Protein 2P8E (pdb70)

Secondary structure (DSSP, 8-state):
--SS-EEEEEEEEEEETTEEEEEEEEEETSSS--EEEEEEEEETTTEEEEEEEEEEEEES-SHHHHHHHHHHHHHHHTSTTT--HHHHHHHHHHHHHHHHHHHHTSTTT----EE-EEEEEE-SSEEEEEEESS--EEEEETTEEEEE-----TTSHHHHHHHHHTT--EETTEETTTBS-SB-EE-GGGS--TT--GGGSSSB-PPEEEEEE--TTEEEEEE--TTTTTS-HHHHHHHHHHHHTT---HHHHHHHHHHHHHHTT--S-EEEEEEE-/--SS-EEEEEEEEEEETTEEEEEEEEEETSSS--EEEEEEEEETTTEEEEEEEEEEEEES-SHHHHHHHHHHHHHHHSSTTT--HHHHHHHHHHHHHHHHHHHGGGGSGGGT----EE-EEEEEE-SSEEEEEEESS--EEEEETTEEEEEPPP--TTSHHHHHHHHHTT--EETTEETTTBS-SB-EE-GGGS--TT--GGGSSSB-PPEEEEEE--TTEEEEEE--TTTTTS-HHHHHHHHHHHHHH---HHHHHHHHHHHHHHTT--S-EEEEEEE-

Nearest PDB structures (foldseek):
  2p8e-assembly2_B  TM=9.941E-01  e=3.601E-57  Homo sapiens
  6b67-assembly3_C  TM=9.928E-01  e=4.532E-48  Homo sapiens
  4rag-assembly1_A  TM=9.902E-01  e=2.673E-47  Homo sapiens
  4raf-assembly1_A  TM=9.943E-01  e=5.018E-47  Homo sapiens
  4ra2-assembly1_A  TM=9.903E-01  e=2.998E-47  Homo sapiens

CATH classification: 3.60.40.10

InterPro domains:
  IPR000222 PPM-type phosphatase, divalent cation binding [PS01032] (55-63)
  IPR001932 PPM-type phosphatase-like domain [PF00481] (23-288)
  IPR001932 PPM-type phosphatase-like domain [PS51746] (23-295)
  IPR001932 PPM-type phosphatase-like domain [SM00332] (13-293)
  IPR001932 PPM-type phosphatase-like domain [cd00143] (23-295)
  IPR012911 Protein serine/threonine phosphatase 2C, C-terminal [PF07830] (289-368)
  IPR015655 Protein phosphatase 2C [PTHR47992] (18-293)
  IPR036457 PPM-type phosphatase-like domain superfamily [G3DSA:3.60.40.10] (1-301)
  IPR036457 PPM-type phosphatase-like domain superfamily [SSF81606] (3-298)
  IPR036580 Phosphatase 2C, C-terminal domain superfamily [G3DSA:1.10.10.430] (302-373)
  IPR036580 Phosphatase 2C, C-terminal domain superfamily [SSF81601] (301-373)

Structure (mmCIF, N/CA/C/O backbone):
data_2P8E
#
_entry.id   2P8E
#
_cell.length_a   52.399
_cell.length_b   92.315
_cell.length_c   118.713
_cell.angle_alpha   90.000
_cell.angle_beta   90.000
_cell.angle_gamma   90.000
#
_symmetry.space_group_name_H-M   'P 21 21 21'
#
loop_
_entity.id
_entity.type
_entity.pdbx_description
1 polymer 'PPM1B beta isoform variant 6'
2 non-polymer 'MAGNESIUM ION'
3 water water
#
loop_
_atom_site.group_PDB
_atom_site.id
_atom_site.type_symbol
_atom_site.label_atom_id
_atom_site.label_alt_id
_atom_site.label_comp_id
_atom_site.label_asym_id
_atom_site.label_entity_id
_atom_site.label_seq_id
_atom_site.pdbx_PDB_ins_code
_atom_site.Cartn_x
_atom_site.Cartn_y
_atom_site.Cartn_z
_atom_site.occupancy
_atom_site.B_iso_or_equiv
_atom_site.auth_seq_id
_atom_site.auth_comp_id
_atom_site.auth_asym_id
_atom_site.auth_atom_id
_atom_site.pdbx_PDB_model_num
ATOM 1 N N . PHE A 1 6 ? 7.770 25.825 29.289 1.00 37.79 4 PHE A N 1
ATOM 2 C CA . PHE A 1 6 ? 6.294 25.583 29.516 1.00 37.36 4 PHE A CA 1
ATOM 3 C C . PHE A 1 6 ? 5.409 26.177 28.437 1.00 36.60 4 PHE A C 1
ATOM 4 O O . PHE A 1 6 ? 5.651 27.285 27.969 1.00 36.34 4 PHE A O 1
ATOM 12 N N . LEU A 1 7 ? 4.391 25.418 28.045 1.00 35.16 5 LEU A N 1
ATOM 13 C CA . LEU A 1 7 ? 3.373 25.873 27.123 1.00 34.52 5 LEU A CA 1
ATOM 14 C C . LEU A 1 7 ? 2.421 26.809 27.870 1.00 34.54 5 LEU A C 1
ATOM 15 O O . LEU A 1 7 ? 2.467 26.912 29.110 1.00 34.12 5 LEU A O 1
ATOM 20 N N . ASP A 1 8 ? 1.554 27.457 27.093 1.00 34.17 6 ASP A N 1
ATOM 21 C CA A ASP A 1 8 ? 0.489 28.352 27.535 0.50 34.51 6 ASP A CA 1
ATOM 22 C CA B ASP A 1 8 ? 0.545 28.324 27.696 0.50 33.76 6 ASP A CA 1
ATOM 23 C C . ASP A 1 8 ? -0.751 27.571 27.952 1.00 34.14 6 ASP A C 1
ATOM 24 O O . ASP A 1 8 ? -1.622 28.081 28.680 1.00 34.48 6 ASP A O 1
ATOM 33 N N . LYS A 1 9 ? -0.844 26.358 27.405 1.00 34.09 7 LYS A N 1
ATOM 34 C CA . LYS A 1 9 ? -1.965 25.429 27.610 1.00 33.75 7 LYS A CA 1
ATOM 35 C C . LYS A 1 9 ? -1.411 24.002 27.494 1.00 32.14 7 LYS A C 1
ATOM 36 O O . LYS A 1 9 ? -0.712 23.675 26.533 1.00 31.75 7 LYS A O 1
ATOM 42 N N . PRO A 1 10 ? -1.733 23.135 28.461 1.00 31.16 8 PRO A N 1
ATOM 43 C CA . PRO A 1 10 ? -1.073 21.815 28.407 1.00 29.87 8 PRO A CA 1
ATOM 44 C C . PRO A 1 10 ? -1.621 20.948 27.273 1.00 29.21 8 PRO A C 1
ATOM 45 O O . PRO A 1 10 ? -2.788 21.083 26.896 1.00 28.52 8 PRO A O 1
ATOM 49 N N . LYS A 1 11 ? -0.766 20.099 26.712 1.00 28.36 9 LYS A N 1
ATOM 50 C CA . LYS A 1 11 ? -1.199 19.102 25.748 1.00 28.70 9 LYS A CA 1
ATOM 51 C C . LYS A 1 11 ? -1.595 17.881 26.588 1.00 26.54 9 LYS A C 1
ATOM 52 O O . LYS A 1 11 ? -0.731 17.208 27.179 1.00 25.64 9 LYS A O 1
ATOM 58 N N . THR A 1 12 ? -2.895 17.644 26.699 1.00 24.22 10 THR A N 1
ATOM 59 C CA . THR A 1 12 ? -3.407 16.656 27.663 1.00 23.45 10 THR A CA 1
ATOM 60 C C . THR A 1 12 ? -3.723 15.308 27.010 1.00 22.80 10 THR A C 1
ATOM 61 O O . THR A 1 12 ? -4.183 14.374 27.684 1.00 22.80 10 THR A O 1
ATOM 65 N N . GLU A 1 13 ? -3.477 15.221 25.706 1.00 21.54 11 GLU A N 1
ATOM 66 C CA . GLU A 1 13 ? -3.593 13.958 24.953 1.00 21.69 11 GLU A CA 1
ATOM 67 C C . GLU A 1 13 ? -2.689 12.889 25.592 1.00 19.78 11 GLU A C 1
ATOM 68 O O . GLU A 1 13 ? -1.520 13.161 25.918 1.00 19.05 11 GLU A O 1
ATOM 74 N N . LYS A 1 14 ? -3.259 11.698 25.778 1.00 18.76 12 LYS A N 1
ATOM 75 C CA . LYS A 1 14 ? -2.560 10.576 26.416 1.00 17.70 12 LYS A CA 1
ATOM 76 C C . LYS A 1 14 ? -2.152 9.582 25.354 1.00 16.97 12 LYS A C 1
ATOM 77 O O . LYS A 1 14 ? -2.889 9.362 24.376 1.00 18.10 12 LYS A O 1
ATOM 83 N N . HIS A 1 15 ? -1.002 8.955 25.544 1.00 14.75 13 HIS A N 1
ATOM 84 C CA . HIS A 1 15 ? -0.714 7.729 24.814 1.00 14.69 13 HIS A CA 1
ATOM 85 C C . HIS A 1 15 ? -0.866 6.564 25.786 1.00 13.71 13 HIS A C 1
ATOM 86 O O . HIS A 1 15 ? -0.354 6.625 26.882 1.00 13.84 13 HIS A O 1
ATOM 93 N N . ASN A 1 16 ? -1.550 5.502 25.363 1.00 14.18 14 ASN A N 1
ATOM 94 C CA . ASN A 1 16 ? -1.865 4.420 26.241 1.00 14.29 14 ASN A CA 1
ATOM 95 C C . ASN A 1 16 ? -1.423 3.112 25.634 1.00 14.26 14 ASN A C 1
ATOM 96 O O . ASN A 1 16 ? -1.408 2.963 24.383 1.00 13.57 14 ASN A O 1
ATOM 101 N N . ALA A 1 17 ? -1.083 2.158 26.495 1.00 13.90 15 ALA A N 1
ATOM 102 C CA . ALA A 1 17 ? -0.913 0.756 26.023 1.00 13.84 15 ALA A CA 1
ATOM 103 C C . ALA A 1 17 ? -1.322 -0.170 27.149 1.00 13.95 15 ALA A C 1
ATOM 104 O O . ALA A 1 17 ? -1.408 0.271 28.291 1.00 13.99 15 ALA A O 1
ATOM 106 N N . HIS A 1 18 ? -1.539 -1.450 26.847 1.00 14.98 16 HIS A N 1
ATOM 107 C CA . HIS A 1 18 ? -1.852 -2.428 27.918 1.00 16.30 16 HIS A CA 1
ATOM 108 C C . HIS A 1 18 ? -1.528 -3.783 27.398 1.00 16.95 16 HIS A C 1
ATOM 109 O O . HIS A 1 18 ? -1.354 -3.936 26.175 1.00 16.83 16 HIS A O 1
ATOM 116 N N . GLY A 1 19 ? -1.524 -4.778 28.284 1.00 16.32 17 GLY A N 1
ATOM 117 C CA . GLY A 1 19 ? -1.225 -6.147 27.885 1.00 17.39 17 GLY A CA 1
ATOM 118 C C . GLY A 1 19 ? -1.340 -7.082 29.068 1.00 18.18 17 GLY A C 1
ATOM 119 O O . GLY A 1 19 ? -1.608 -6.648 30.203 1.00 17.32 17 GLY A O 1
ATOM 120 N N . ALA A 1 20 ? -1.167 -8.374 28.805 1.00 17.60 18 ALA A N 1
ATOM 121 C CA . ALA A 1 20 ? -1.350 -9.363 29.849 1.00 18.24 18 ALA A CA 1
ATOM 122 C C . ALA A 1 20 ? -0.501 -10.590 29.571 1.00 17.88 18 ALA A C 1
ATOM 123 O O . ALA A 1 20 ? -0.249 -10.965 28.403 1.00 18.31 18 ALA A O 1
ATOM 125 N N . GLY A 1 21 ? -0.057 -11.218 30.649 1.00 17.23 19 GLY A N 1
ATOM 126 C CA . GLY A 1 21 ? 0.672 -12.468 30.514 1.00 17.83 19 GLY A CA 1
ATOM 127 C C . GLY A 1 21 ? 1.532 -12.677 31.733 1.00 18.47 19 GLY A C 1
ATOM 128 O O . GLY A 1 21 ? 1.713 -11.755 32.557 1.00 17.59 19 GLY A O 1
ATOM 129 N N . ASN A 1 22 ? 2.042 -13.901 31.865 1.00 18.70 20 ASN A N 1
ATOM 130 C CA . ASN A 1 22 ? 2.888 -14.260 32.999 1.00 20.32 20 ASN A CA 1
ATOM 131 C C . ASN A 1 22 ? 2.258 -13.917 34.359 1.00 20.52 20 ASN A C 1
ATOM 132 O O . ASN A 1 22 ? 2.964 -13.544 35.291 1.00 20.38 20 ASN A O 1
ATOM 137 N N . GLY A 1 23 ? 0.934 -14.012 34.443 1.00 21.57 21 GLY A N 1
ATOM 138 C CA . GLY A 1 23 ? 0.185 -13.720 35.684 1.00 21.78 21 GLY A CA 1
ATOM 139 C C . GLY A 1 23 ? 0.130 -12.251 36.059 1.00 22.23 21 GLY A C 1
ATOM 140 O O . GLY A 1 23 ? -0.118 -11.916 37.237 1.00 22.73 21 GLY A O 1
ATOM 141 N N . LEU A 1 24 ? 0.400 -11.383 35.077 1.00 21.35 22 LEU A N 1
ATOM 142 C CA . LEU A 1 24 ? 0.304 -9.928 35.233 1.00 20.38 22 LEU A CA 1
ATOM 143 C C . LEU A 1 24 ? -0.626 -9.334 34.176 1.00 18.64 22 LEU A C 1
ATOM 144 O O . LEU A 1 24 ? -0.855 -9.940 33.117 1.00 17.60 22 LEU A O 1
ATOM 149 N N . ARG A 1 25 ? -1.114 -8.133 34.464 1.00 17.26 23 ARG A N 1
ATOM 150 C CA . ARG A 1 25 ? -1.789 -7.282 33.474 1.00 17.50 23 ARG A CA 1
ATOM 151 C C . ARG A 1 25 ? -1.175 -5.904 33.692 1.00 16.22 23 ARG A C 1
ATOM 152 O O . ARG A 1 25 ? -0.901 -5.526 34.847 1.00 15.83 23 ARG A O 1
ATOM 160 N N . TYR A 1 26 ? -0.985 -5.136 32.614 1.00 14.75 24 TYR A N 1
ATOM 161 C CA . TYR A 1 26 ? -0.437 -3.784 32.779 1.00 15.45 24 TYR A CA 1
ATOM 162 C C . TYR A 1 26 ? -1.247 -2.773 31.983 1.00 13.91 24 TYR A C 1
ATOM 163 O O . TYR A 1 26 ? -1.913 -3.112 31.006 1.00 13.78 24 TYR A O 1
ATOM 172 N N . GLY A 1 27 ? -1.170 -1.534 32.423 1.00 14.58 25 GLY A N 1
ATOM 173 C CA . GLY A 1 27 ? -1.643 -0.416 31.633 1.00 13.26 25 GLY A CA 1
ATOM 174 C C . GLY A 1 27 ? -0.598 0.658 31.767 1.00 14.33 25 GLY A C 1
ATOM 175 O O . GLY A 1 27 ? 0.200 0.670 32.721 1.00 14.54 25 GLY A O 1
ATOM 176 N N . LEU A 1 28 ? -0.583 1.562 30.805 1.00 14.41 26 LEU A N 1
ATOM 177 C CA . LEU A 1 28 ? 0.301 2.694 30.922 1.00 14.04 26 LEU A CA 1
ATOM 178 C C . LEU A 1 28 ? -0.322 3.894 30.262 1.00 14.63 26 LEU A C 1
ATOM 179 O O . LEU A 1 28 ? -1.189 3.748 29.383 1.00 11.53 26 LEU A O 1
ATOM 184 N N . SER A 1 29 ? 0.147 5.072 30.684 1.00 14.89 27 SER A N 1
ATOM 185 C CA . SER A 1 29 ? -0.307 6.365 30.154 1.00 16.32 27 SER A CA 1
ATOM 186 C C . SER A 1 29 ? 0.873 7.325 30.193 1.00 16.52 27 SER A C 1
ATOM 187 O O . SER A 1 29 ? 1.595 7.384 31.216 1.00 16.91 27 SER A O 1
ATOM 190 N N . SER A 1 30 ? 1.101 8.029 29.085 1.00 16.62 28 SER A N 1
ATOM 191 C CA . SER A 1 30 ? 2.028 9.170 29.074 1.00 18.40 28 SER A CA 1
ATOM 192 C C . SER A 1 30 ? 1.368 10.412 28.481 1.00 18.18 28 SER A C 1
ATOM 193 O O . SER A 1 30 ? 0.565 10.281 27.588 1.00 17.58 28 SER A O 1
ATOM 196 N N . MET A 1 31 ? 1.727 11.589 29.009 1.00 17.31 29 MET A N 1
ATOM 197 C CA . MET A 1 31 ? 1.143 12.868 28.619 1.00 17.60 29 MET A CA 1
ATOM 198 C C . MET A 1 31 ? 2.259 13.922 28.646 1.00 17.25 29 MET A C 1
ATOM 199 O O . MET A 1 31 ? 3.065 13.966 29.576 1.00 17.24 29 MET A O 1
ATOM 204 N N . GLN A 1 32 ? 2.293 14.759 27.620 1.00 18.47 30 GLN A N 1
ATOM 205 C CA . GLN A 1 32 ? 3.233 15.879 27.563 1.00 19.02 30 GLN A CA 1
ATOM 206 C C . GLN A 1 32 ? 2.959 16.941 28.640 1.00 19.91 30 GLN A C 1
ATOM 207 O O . GLN A 1 32 ? 3.891 17.422 29.304 1.00 19.09 30 GLN A O 1
ATOM 213 N N . GLY A 1 33 ? 1.688 17.309 28.815 1.00 20.42 31 GLY A N 1
ATOM 214 C CA . GLY A 1 33 ? 1.300 18.202 29.905 1.00 21.05 31 GLY A CA 1
ATOM 215 C C . GLY A 1 33 ? 1.726 19.633 29.591 1.00 22.65 31 GLY A C 1
ATOM 216 O O . GLY A 1 33 ? 1.704 20.042 28.432 1.00 22.70 31 GLY A O 1
ATOM 217 N N . TRP A 1 34 ? 2.139 20.375 30.614 1.00 23.82 32 TRP A N 1
ATOM 218 C CA . TRP A 1 34 ? 2.559 21.782 30.407 1.00 25.86 32 TRP A CA 1
ATOM 219 C C . TRP A 1 34 ? 3.887 22.014 29.671 1.00 26.51 32 TRP A C 1
ATOM 220 O O . TRP A 1 34 ? 4.090 23.094 29.120 1.00 27.57 32 TRP A O 1
ATOM 231 N N . ARG A 1 35 ? 4.787 21.034 29.645 1.00 26.84 33 ARG A N 1
ATOM 232 C CA . ARG A 1 35 ? 6.110 21.239 29.019 1.00 27.18 33 ARG A CA 1
ATOM 233 C C . ARG A 1 35 ? 6.085 21.378 27.484 1.00 26.81 33 ARG A C 1
ATOM 234 O O . ARG A 1 35 ? 5.272 20.761 26.805 1.00 25.88 33 ARG A O 1
ATOM 242 N N . VAL A 1 36 ? 7.010 22.170 26.943 1.00 27.89 34 VAL A N 1
ATOM 243 C CA . VAL A 1 36 ? 7.092 22.432 25.504 1.00 28.65 34 VAL A CA 1
ATOM 244 C C . VAL A 1 36 ? 7.492 21.169 24.700 1.00 28.31 34 VAL A C 1
ATOM 245 O O . VAL A 1 36 ? 7.073 20.983 23.545 1.00 27.84 34 VAL A O 1
ATOM 249 N N . GLU A 1 37 ? 8.277 20.294 25.315 1.00 28.04 35 GLU A N 1
ATOM 250 C CA . GLU A 1 37 ? 8.677 19.048 24.640 1.00 27.96 35 GLU A CA 1
ATOM 251 C C . GLU A 1 37 ? 8.198 17.807 25.400 1.00 26.15 35 GLU A C 1
ATOM 252 O O . GLU A 1 37 ? 7.959 17.871 26.607 1.00 25.26 35 GLU A O 1
ATOM 258 N N . MET A 1 38 ? 8.059 16.686 24.682 1.00 24.44 36 MET A N 1
ATOM 259 C CA . MET A 1 38 ? 7.841 15.383 25.320 1.00 22.70 36 MET A CA 1
ATOM 260 C C . MET A 1 38 ? 9.166 14.648 25.268 1.00 21.99 36 MET A C 1
ATOM 261 O O . MET A 1 38 ? 9.716 14.427 24.185 1.00 22.27 36 MET A O 1
ATOM 266 N N . GLU A 1 39 ? 9.701 14.308 26.432 1.00 20.64 37 GLU A N 1
ATOM 267 C CA . GLU A 1 39 ? 11.003 13.626 26.493 1.00 20.48 37 GLU A CA 1
ATOM 268 C C . GLU A 1 39 ? 10.952 12.376 27.381 1.00 18.93 37 GLU A C 1
ATOM 269 O O . GLU A 1 39 ? 12.000 11.918 27.862 1.00 19.43 37 GLU A O 1
ATOM 275 N N . ASP A 1 40 ? 9.765 11.806 27.584 1.00 17.62 38 ASP A N 1
ATOM 276 C CA . ASP A 1 40 ? 9.642 10.566 28.364 1.00 17.67 38 ASP A CA 1
ATOM 277 C C . ASP A 1 40 ? 9.578 9.400 27.378 1.00 16.74 38 ASP A C 1
ATOM 278 O O . ASP A 1 40 ? 9.146 9.562 26.226 1.00 16.68 38 ASP A O 1
ATOM 283 N N . ALA A 1 41 ? 9.939 8.220 27.848 1.00 15.09 39 ALA A N 1
ATOM 284 C CA . ALA A 1 41 ? 9.714 7.007 27.056 1.00 14.65 39 ALA A CA 1
ATOM 285 C C . ALA A 1 41 ? 9.400 5.859 28.026 1.00 14.74 39 ALA A C 1
ATOM 286 O O . ALA A 1 41 ? 9.506 6.055 29.224 1.00 14.31 39 ALA A O 1
ATOM 288 N N . HIS A 1 42 ? 9.053 4.680 27.519 1.00 14.50 40 HIS A N 1
ATOM 289 C CA . HIS A 1 42 ? 8.776 3.539 28.402 1.00 15.55 40 HIS A CA 1
ATOM 290 C C . HIS A 1 42 ? 9.097 2.225 27.695 1.00 15.11 40 HIS A C 1
ATOM 291 O O . HIS A 1 42 ? 9.262 2.205 26.464 1.00 15.32 40 HIS A O 1
ATOM 298 N N . THR A 1 43 ? 9.194 1.134 28.470 1.00 14.20 41 THR A N 1
ATOM 299 C CA . THR A 1 43 ? 9.383 -0.227 27.961 1.00 15.06 41 THR A CA 1
ATOM 300 C C . THR A 1 43 ? 8.359 -1.124 28.684 1.00 14.68 41 THR A C 1
ATOM 301 O O . THR A 1 43 ? 8.178 -1.013 29.896 1.00 14.13 41 THR A O 1
ATOM 305 N N . ALA A 1 44 ? 7.644 -1.950 27.939 1.00 14.03 42 ALA A N 1
ATOM 306 C CA . ALA A 1 44 ? 6.758 -2.896 28.569 1.00 15.80 42 ALA A CA 1
ATOM 307 C C . ALA A 1 44 ? 6.878 -4.217 27.828 1.00 16.05 42 ALA A C 1
ATOM 308 O O . ALA A 1 44 ? 6.441 -4.347 26.698 1.00 16.34 42 ALA A O 1
ATOM 310 N N . VAL A 1 45 ? 7.507 -5.194 28.465 1.00 16.56 43 VAL A N 1
ATOM 311 C CA . VAL A 1 45 ? 7.738 -6.477 27.803 1.00 16.74 43 VAL A CA 1
ATOM 312 C C . VAL A 1 45 ? 7.227 -7.602 28.695 1.00 17.14 43 VAL A C 1
ATOM 313 O O . VAL A 1 45 ? 7.779 -7.841 29.756 1.00 14.34 43 VAL A O 1
ATOM 317 N N . VAL A 1 46 ? 6.155 -8.270 28.266 1.00 17.53 44 VAL A N 1
ATOM 318 C CA . VAL A 1 46 ? 5.688 -9.436 29.031 1.00 19.51 44 VAL A CA 1
ATOM 319 C C . VAL A 1 46 ? 6.193 -10.651 28.263 1.00 19.91 44 VAL A C 1
ATOM 320 O O . VAL A 1 46 ? 5.765 -10.890 27.130 1.00 19.26 44 VAL A O 1
ATOM 324 N N . GLY A 1 47 ? 7.139 -11.377 28.862 1.00 21.70 45 GLY A N 1
ATOM 325 C CA . GLY A 1 47 ? 7.762 -12.513 28.207 1.00 22.14 45 GLY A CA 1
ATOM 326 C C . GLY A 1 47 ? 8.980 -12.062 27.419 1.00 23.10 45 GLY A C 1
ATOM 327 O O . GLY A 1 47 ? 8.872 -11.659 26.241 1.00 24.42 45 GLY A O 1
ATOM 328 N N . ILE A 1 48 ? 10.140 -12.099 28.060 1.00 22.72 46 ILE A N 1
ATOM 329 C CA . ILE A 1 48 ? 11.349 -11.607 27.428 1.00 22.75 46 ILE A CA 1
ATOM 330 C C . ILE A 1 48 ? 11.834 -12.709 26.484 1.00 24.38 46 ILE A C 1
ATOM 331 O O . ILE A 1 48 ? 11.969 -13.871 26.904 1.00 23.90 46 ILE A O 1
ATOM 336 N N . PRO A 1 49 ? 12.062 -12.363 25.199 1.00 25.67 47 PRO A N 1
ATOM 337 C CA . PRO A 1 49 ? 12.356 -13.412 24.221 1.00 25.86 47 PRO A CA 1
ATOM 338 C C . PRO A 1 49 ? 13.803 -13.922 24.339 1.00 26.14 47 PRO A C 1
ATOM 339 O O . PRO A 1 49 ? 14.588 -13.410 25.151 1.00 25.70 47 PRO A O 1
ATOM 343 N N . HIS A 1 50 ? 14.125 -14.954 23.559 1.00 26.70 48 HIS A N 1
ATOM 344 C CA . HIS A 1 50 ? 15.452 -15.583 23.558 1.00 26.70 48 HIS A CA 1
ATOM 345 C C . HIS A 1 50 ? 15.790 -16.147 24.940 1.00 26.63 48 HIS A C 1
ATOM 346 O O . HIS A 1 50 ? 16.898 -15.939 25.430 1.00 26.24 48 HIS A O 1
ATOM 353 N N . GLY A 1 51 ? 14.834 -16.813 25.594 1.00 25.53 49 GLY A N 1
ATOM 354 C CA . GLY A 1 51 ? 15.144 -17.531 26.843 1.00 24.87 49 GLY A CA 1
ATOM 355 C C . GLY A 1 51 ? 14.498 -17.078 28.143 1.00 24.31 49 GLY A C 1
ATOM 356 O O . GLY A 1 51 ? 14.459 -17.829 29.118 1.00 24.42 49 GLY A O 1
ATOM 357 N N . LEU A 1 52 ? 13.992 -15.848 28.182 1.00 23.88 50 LEU A N 1
ATOM 358 C CA . LEU A 1 52 ? 13.501 -15.303 29.435 1.00 23.10 50 LEU A CA 1
ATOM 359 C C . LEU A 1 52 ? 11.985 -15.162 29.395 1.00 23.13 50 LEU A C 1
ATOM 360 O O . LEU A 1 52 ? 11.409 -14.192 29.887 1.00 21.21 50 LEU A O 1
ATOM 365 N N . GLU A 1 53 ? 11.338 -16.164 28.794 1.00 23.14 51 GLU A N 1
ATOM 366 C CA . GLU A 1 53 ? 9.916 -16.074 28.485 1.00 24.55 51 GLU A CA 1
ATOM 367 C C . GLU A 1 53 ? 9.011 -16.032 29.718 1.00 24.15 51 GLU A C 1
ATOM 368 O O . GLU A 1 53 ? 7.913 -15.466 29.661 1.00 24.49 51 GLU A O 1
ATOM 374 N N . ASP A 1 54 ? 9.494 -16.610 30.820 1.00 24.45 52 ASP A N 1
ATOM 375 C CA . ASP A 1 54 ? 8.828 -16.544 32.128 1.00 25.08 52 ASP A CA 1
ATOM 376 C C . ASP A 1 54 ? 9.071 -15.216 32.833 1.00 23.22 52 ASP A C 1
ATOM 377 O O . ASP A 1 54 ? 8.668 -15.088 33.976 1.00 23.69 52 ASP A O 1
ATOM 382 N N . TRP A 1 55 ? 9.816 -14.288 32.224 1.00 21.53 53 TRP A N 1
ATOM 383 C CA . TRP A 1 55 ? 10.105 -13.008 32.862 1.00 19.83 53 TRP A CA 1
ATOM 384 C C . TRP A 1 55 ? 9.422 -11.846 32.137 1.00 19.18 53 TRP A C 1
ATOM 385 O O . TRP A 1 55 ? 9.039 -11.968 30.957 1.00 17.04 53 TRP A O 1
ATOM 396 N N . SER A 1 56 ? 9.310 -10.730 32.860 1.00 17.59 54 SER A N 1
ATOM 397 C CA . SER A 1 56 ? 8.778 -9.466 32.335 1.00 17.38 54 SER A CA 1
ATOM 398 C C . SER A 1 56 ? 9.661 -8.305 32.755 1.00 16.60 54 SER A C 1
ATOM 399 O O . SER A 1 56 ? 10.403 -8.381 33.764 1.00 16.47 54 SER A O 1
ATOM 402 N N . PHE A 1 57 ? 9.602 -7.230 31.973 1.00 15.25 55 PHE A N 1
ATOM 403 C CA . PHE A 1 57 ? 10.351 -6.007 32.278 1.00 15.31 55 PHE A CA 1
ATOM 404 C C . PHE A 1 57 ? 9.520 -4.760 31.926 1.00 15.37 55 PHE A C 1
ATOM 405 O O . PHE A 1 57 ? 8.892 -4.710 30.875 1.00 16.70 55 PHE A O 1
ATOM 413 N N . PHE A 1 58 ? 9.519 -3.775 32.812 1.00 14.69 56 PHE A N 1
ATOM 414 C CA . PHE A 1 58 ? 8.730 -2.564 32.620 1.00 14.83 56 PHE A CA 1
ATOM 415 C C . PHE A 1 58 ? 9.646 -1.458 33.098 1.00 14.54 56 PHE A C 1
ATOM 416 O O . PHE A 1 58 ? 10.386 -1.637 34.078 1.00 14.09 56 PHE A O 1
ATOM 424 N N . ALA A 1 59 ? 9.619 -0.333 32.417 1.00 13.90 57 ALA A N 1
ATOM 425 C CA . ALA A 1 59 ? 10.474 0.793 32.787 1.00 12.91 57 ALA A CA 1
ATOM 426 C C . ALA A 1 59 ? 9.871 2.111 32.288 1.00 12.94 57 ALA A C 1
ATOM 427 O O . ALA A 1 59 ? 9.104 2.148 31.304 1.00 12.46 57 ALA A O 1
ATOM 429 N N . VAL A 1 60 ? 10.232 3.171 32.993 1.00 12.05 58 VAL A N 1
ATOM 430 C CA . VAL A 1 60 ? 9.904 4.546 32.626 1.00 13.39 58 VAL A CA 1
ATOM 431 C C . VAL A 1 60 ? 11.211 5.319 32.578 1.00 13.00 58 VAL A C 1
ATOM 432 O O . VAL A 1 60 ? 12.043 5.187 33.482 1.00 13.54 58 VAL A O 1
ATOM 436 N N . TYR A 1 61 ? 11.381 6.122 31.538 1.00 13.13 59 TYR A N 1
ATOM 437 C CA . TYR A 1 61 ? 12.581 6.929 31.318 1.00 13.56 59 TYR A CA 1
ATOM 438 C C . TYR A 1 61 ? 12.159 8.381 31.218 1.00 14.51 59 TYR A C 1
ATOM 439 O O . TYR A 1 61 ? 11.341 8.744 30.353 1.00 14.86 59 TYR A O 1
ATOM 448 N N . ASP A 1 62 ? 12.657 9.190 32.143 1.00 14.21 60 ASP A N 1
ATOM 449 C CA . ASP A 1 62 ? 12.358 10.610 32.175 1.00 15.37 60 ASP A CA 1
ATOM 450 C C . ASP A 1 62 ? 13.563 11.365 31.616 1.00 15.12 60 ASP A C 1
ATOM 451 O O . ASP A 1 62 ? 14.567 11.572 32.326 1.00 14.98 60 ASP A O 1
ATOM 456 N N . GLY A 1 63 ? 13.461 11.745 30.338 1.00 16.10 61 GLY A N 1
ATOM 457 C CA . GLY A 1 63 ? 14.540 12.461 29.629 1.00 15.14 61 GLY A CA 1
ATOM 458 C C . GLY A 1 63 ? 14.594 13.919 30.061 1.00 16.60 61 GLY A C 1
ATOM 459 O O . GLY A 1 63 ? 13.602 14.450 30.576 1.00 14.53 61 GLY A O 1
ATOM 460 N N . HIS A 1 64 ? 15.770 14.538 29.893 1.00 16.66 62 HIS A N 1
ATOM 461 C CA . HIS A 1 64 ? 15.971 15.990 30.063 1.00 18.02 62 HIS A CA 1
ATOM 462 C C . HIS A 1 64 ? 17.010 16.477 29.051 1.00 18.42 62 HIS A C 1
ATOM 463 O O . HIS A 1 64 ? 17.866 15.706 28.601 1.00 17.42 62 HIS A O 1
ATOM 470 N N . ALA A 1 65 ? 16.911 17.748 28.662 1.00 19.04 63 ALA A N 1
ATOM 471 C CA . ALA A 1 65 ? 17.799 18.330 27.643 1.00 19.25 63 ALA A CA 1
ATOM 472 C C . ALA A 1 65 ? 17.709 17.539 26.341 1.00 19.81 63 ALA A C 1
ATOM 473 O O . ALA A 1 65 ? 18.677 17.455 25.586 1.00 19.38 63 ALA A O 1
ATOM 475 N N . GLY A 1 66 ? 16.527 16.971 26.080 1.00 19.72 64 GLY A N 1
ATOM 476 C CA . GLY A 1 66 ? 16.269 16.240 24.819 1.00 19.13 64 GLY A CA 1
ATOM 477 C C . GLY A 1 66 ? 15.678 14.8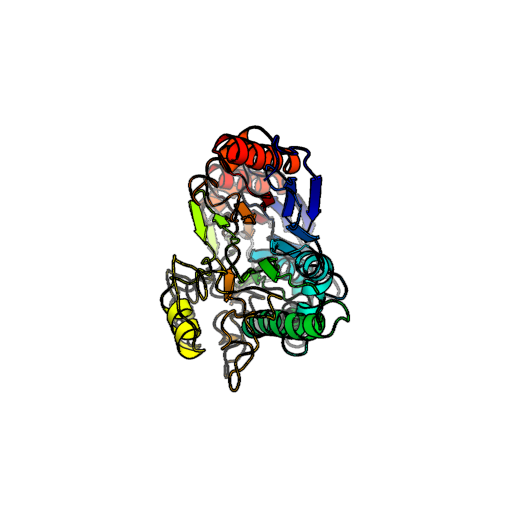54 25.071 1.00 18.89 64 GLY A C 1
ATOM 478 O O . GLY A 1 66 ? 15.652 14.364 26.215 1.00 17.65 64 GLY A O 1
ATOM 479 N N . SER A 1 67 ? 15.211 14.218 23.992 1.00 18.74 65 SER A N 1
ATOM 480 C CA . SER A 1 67 ? 14.617 12.879 24.049 1.00 18.48 65 SER A CA 1
ATOM 481 C C . SER A 1 67 ? 15.581 11.715 23.698 1.00 17.20 65 SER A C 1
ATOM 482 O O . SER A 1 67 ? 15.255 10.533 23.919 1.00 17.84 65 SER A O 1
ATOM 485 N N . ARG A 1 68 ? 16.741 12.028 23.153 1.00 16.45 66 ARG A N 1
ATOM 486 C CA . ARG A 1 68 ? 17.532 11.027 22.427 1.00 16.36 66 ARG A CA 1
ATOM 487 C C . ARG A 1 68 ? 17.949 9.873 23.346 1.00 15.77 66 ARG A C 1
ATOM 488 O O . ARG A 1 68 ? 17.753 8.676 23.046 1.00 15.10 66 ARG A O 1
ATOM 496 N N . VAL A 1 69 ? 18.447 10.224 24.524 1.00 15.16 67 VAL A N 1
ATOM 497 C CA . VAL A 1 69 ? 18.858 9.185 25.503 1.00 14.25 67 VAL A CA 1
ATOM 498 C C . VAL A 1 69 ? 17.649 8.350 26.028 1.00 14.77 67 VAL A C 1
ATOM 499 O O . VAL A 1 69 ? 17.671 7.108 25.972 1.00 14.92 67 VAL A O 1
ATOM 503 N N . ALA A 1 70 ? 16.612 9.015 26.506 1.00 14.71 68 ALA A N 1
ATOM 504 C CA . ALA A 1 70 ? 15.360 8.336 26.921 1.00 13.31 68 ALA A CA 1
ATOM 505 C C . ALA A 1 70 ? 14.864 7.337 25.837 1.00 13.47 68 ALA A C 1
ATOM 506 O O . ALA A 1 70 ? 14.585 6.190 26.150 1.00 13.58 68 ALA A O 1
ATOM 508 N N . ASN A 1 71 ? 14.796 7.780 24.581 1.00 13.12 69 ASN A N 1
ATOM 509 C CA . ASN A 1 71 ? 14.263 6.990 23.486 1.00 14.41 69 ASN A CA 1
ATOM 510 C C . ASN A 1 71 ? 15.116 5.746 23.251 1.00 15.37 69 ASN A C 1
ATOM 511 O O . ASN A 1 71 ? 14.583 4.646 23.128 1.00 13.70 69 ASN A O 1
ATOM 516 N N . TYR A 1 72 ? 16.441 5.930 23.199 1.00 15.15 70 TYR A N 1
ATOM 517 C CA . TYR A 1 72 ? 17.342 4.813 22.972 1.00 15.20 70 TYR A CA 1
ATOM 518 C C . TYR A 1 72 ? 17.280 3.769 24.123 1.00 14.97 70 TYR A C 1
ATOM 519 O O . TYR A 1 72 ? 17.162 2.570 23.881 1.00 13.80 70 TYR A O 1
ATOM 528 N N . CYS A 1 73 ? 17.278 4.233 25.367 1.00 14.27 71 CYS A N 1
ATOM 529 C CA . CYS A 1 73 ? 17.105 3.343 26.498 1.00 14.48 71 CYS A CA 1
ATOM 530 C C . CYS A 1 73 ? 15.851 2.509 26.347 1.00 14.71 71 CYS A C 1
ATOM 531 O O . CYS A 1 73 ? 15.866 1.307 26.557 1.00 14.46 71 CYS A O 1
ATOM 534 N N . SER A 1 74 ? 14.751 3.149 25.962 1.00 13.78 72 SER A N 1
ATOM 535 C CA . SER A 1 74 ? 13.459 2.464 25.928 1.00 13.81 72 SER A CA 1
ATOM 536 C C . SER A 1 74 ? 13.461 1.217 25.034 1.00 14.37 72 SER A C 1
ATOM 537 O O . SER A 1 74 ? 12.724 0.257 25.295 1.00 14.60 72 SER A O 1
ATOM 540 N N . THR A 1 75 ? 14.316 1.220 24.020 1.00 13.93 73 THR A N 1
ATOM 541 C CA . THR A 1 75 ? 14.376 0.137 23.044 1.00 14.19 73 THR A CA 1
ATOM 542 C C . THR A 1 75 ? 15.683 -0.674 23.064 1.00 15.30 73 THR A C 1
ATOM 543 O O . THR A 1 75 ? 15.849 -1.588 22.235 1.00 16.59 73 THR A O 1
ATOM 547 N N . HIS A 1 76 ? 16.583 -0.369 24.013 1.00 14.59 74 HIS A N 1
ATOM 548 C CA . HIS A 1 76 ? 17.922 -1.010 24.062 1.00 14.88 74 HIS A CA 1
ATOM 549 C C . HIS A 1 76 ? 18.440 -1.389 25.450 1.00 14.58 74 HIS A C 1
ATOM 550 O O . HIS A 1 76 ? 19.359 -2.216 25.569 1.00 13.95 74 HIS A O 1
ATOM 557 N N . LEU A 1 77 ? 17.887 -0.803 26.503 1.00 14.27 75 LEU A N 1
ATOM 558 C CA . LEU A 1 77 ? 18.426 -1.117 27.833 1.00 15.00 75 LEU A CA 1
ATOM 559 C C . LEU A 1 77 ? 18.245 -2.605 28.169 1.00 15.32 75 LEU A C 1
ATOM 560 O O . LEU A 1 77 ? 19.176 -3.275 28.665 1.00 15.89 75 LEU A O 1
ATOM 565 N N . LEU A 1 78 ? 17.084 -3.150 27.857 1.00 14.68 76 LEU A N 1
ATOM 566 C CA . LEU A 1 78 ? 16.805 -4.517 28.252 1.00 16.22 76 LEU A CA 1
ATOM 567 C C . LEU A 1 78 ? 17.821 -5.438 27.617 1.00 16.38 76 LEU A C 1
ATOM 568 O O . LEU A 1 78 ? 18.350 -6.309 28.293 1.00 14.98 76 LEU A O 1
ATOM 573 N N . GLU A 1 79 ? 18.117 -5.204 26.334 1.00 15.90 77 GLU A N 1
ATOM 574 C CA . GLU A 1 79 ? 19.127 -5.968 25.593 1.00 18.67 77 GLU A CA 1
ATOM 575 C C . GLU A 1 79 ? 20.492 -5.874 26.244 1.00 18.22 77 GLU A C 1
ATOM 576 O O . GLU A 1 79 ? 21.218 -6.864 26.365 1.00 17.70 77 GLU A O 1
ATOM 582 N N . HIS A 1 80 ? 20.857 -4.657 26.617 1.00 16.68 78 HIS A N 1
ATOM 583 C CA . HIS A 1 80 ? 22.125 -4.436 27.267 1.00 17.31 78 HIS A CA 1
ATOM 584 C C . HIS A 1 80 ? 22.264 -5.165 28.611 1.00 16.83 78 HIS A C 1
ATOM 585 O O . HIS A 1 80 ? 23.372 -5.628 28.967 1.00 16.52 78 HIS A O 1
ATOM 592 N N . ILE A 1 81 ? 21.157 -5.241 29.349 1.00 16.50 79 ILE A N 1
ATOM 593 C CA . ILE A 1 81 ? 21.096 -6.011 30.591 1.00 17.66 79 ILE A CA 1
ATOM 594 C C . ILE A 1 81 ? 21.229 -7.523 30.374 1.00 18.76 79 ILE A C 1
ATOM 595 O O . ILE A 1 81 ? 22.039 -8.179 31.054 1.00 18.94 79 ILE A O 1
ATOM 600 N N . THR A 1 82 ? 20.439 -8.067 29.442 1.00 18.39 80 THR A N 1
ATOM 601 C CA . THR A 1 82 ? 20.270 -9.505 29.358 1.00 20.02 80 THR A CA 1
ATOM 602 C C . THR A 1 82 ? 21.357 -10.213 28.527 1.00 20.92 80 THR A C 1
ATOM 603 O O . THR A 1 82 ? 21.490 -11.426 28.612 1.00 22.11 80 THR A O 1
ATOM 607 N N . THR A 1 83 ? 22.152 -9.472 27.763 1.00 21.81 81 THR A N 1
ATOM 608 C CA . THR A 1 83 ? 23.135 -10.117 26.885 1.00 23.32 81 THR A CA 1
ATOM 609 C C . THR A 1 83 ? 24.596 -9.937 27.320 1.00 24.42 81 THR A C 1
ATOM 610 O O . THR A 1 83 ? 25.505 -10.407 26.622 1.00 25.75 81 THR A O 1
ATOM 614 N N . ASN A 1 84 ? 24.848 -9.262 28.441 1.00 24.82 82 ASN A N 1
ATOM 615 C CA . ASN A 1 84 ? 26.234 -9.122 28.906 1.00 25.79 82 ASN A CA 1
ATOM 616 C C . ASN A 1 84 ? 26.722 -10.359 29.701 1.00 27.12 82 ASN A C 1
ATOM 617 O O . ASN A 1 84 ? 25.921 -11.202 30.153 1.00 27.19 82 ASN A O 1
ATOM 622 N N . GLU A 1 85 ? 28.035 -10.475 29.875 1.00 28.76 83 GLU A N 1
ATOM 623 C CA . GLU A 1 85 ? 28.576 -11.680 30.509 1.00 31.07 83 GLU A CA 1
ATOM 624 C C . GLU A 1 85 ? 28.264 -11.807 32.003 1.00 30.28 83 GLU A C 1
ATOM 625 O O . GLU A 1 85 ? 28.215 -12.905 32.524 1.00 31.19 83 GLU A O 1
ATOM 631 N N . ASP A 1 86 ? 28.017 -10.689 32.675 1.00 29.76 84 ASP A N 1
ATOM 632 C CA . ASP A 1 86 ? 27.595 -10.730 34.081 1.00 29.48 84 ASP A CA 1
ATOM 633 C C . ASP A 1 86 ? 26.190 -11.333 34.245 1.00 28.91 84 ASP A C 1
ATOM 634 O O . ASP A 1 86 ? 25.972 -12.163 35.129 1.00 28.13 84 ASP A O 1
ATOM 639 N N . PHE A 1 87 ? 25.248 -10.935 33.382 1.00 27.36 85 PHE A N 1
ATOM 640 C CA . PHE A 1 87 ? 23.902 -11.541 33.355 1.00 27.29 85 PHE A CA 1
ATOM 641 C C . PHE A 1 87 ? 23.875 -13.004 32.878 1.00 28.70 85 PHE A C 1
ATOM 642 O O . PHE A 1 87 ? 23.180 -13.833 33.473 1.00 28.36 85 PHE A O 1
ATOM 650 N N . ARG A 1 88 ? 24.610 -13.297 31.801 1.00 30.06 86 ARG A N 1
ATOM 651 C CA . ARG A 1 88 ? 24.592 -14.608 31.151 1.00 33.30 86 ARG A CA 1
ATOM 652 C C . ARG A 1 88 ? 25.370 -15.657 31.947 1.00 33.96 86 ARG A C 1
ATOM 653 O O . ARG A 1 88 ? 24.864 -16.176 32.947 1.00 35.04 86 ARG A O 1
ATOM 661 N N . SER A 1 100 ? 20.785 -16.954 39.354 1.00 32.69 98 SER A N 1
ATOM 662 C CA . SER A 1 100 ? 21.065 -16.462 40.703 1.00 32.11 98 SER A CA 1
ATOM 663 C C . SER A 1 100 ? 20.882 -14.952 40.823 1.00 31.80 98 SER A C 1
ATOM 664 O O . SER A 1 100 ? 21.108 -14.206 39.866 1.00 31.34 98 SER A O 1
ATOM 667 N N . VAL A 1 101 ? 20.495 -14.537 42.026 1.00 31.03 99 VAL A N 1
ATOM 668 C CA . VAL A 1 101 ? 20.158 -13.153 42.377 1.00 31.06 99 VAL A CA 1
ATOM 669 C C . VAL A 1 101 ? 21.348 -12.210 42.220 1.00 31.46 99 VAL A C 1
ATOM 670 O O . VAL A 1 101 ? 21.238 -11.147 41.609 1.00 30.16 99 VAL A O 1
ATOM 674 N N . GLU A 1 102 ? 22.473 -12.625 42.794 1.00 31.49 100 GLU A N 1
ATOM 675 C CA . GLU A 1 102 ? 23.774 -12.007 42.600 1.00 33.25 100 GLU A CA 1
ATOM 676 C C . GLU A 1 102 ? 24.051 -11.674 41.122 1.00 32.19 100 GLU A C 1
ATOM 677 O O . GLU A 1 102 ? 24.271 -10.514 40.782 1.00 32.47 100 GLU A O 1
ATOM 683 N N . ASN A 1 103 ? 24.023 -12.683 40.254 1.00 32.15 101 ASN A N 1
ATOM 684 C CA . ASN A 1 103 ? 24.259 -12.492 38.812 1.00 30.92 101 ASN A CA 1
ATOM 685 C C . ASN A 1 103 ? 23.247 -11.590 38.096 1.00 29.62 101 ASN A C 1
ATOM 686 O O . ASN A 1 103 ? 23.629 -10.805 37.223 1.00 28.70 101 ASN A O 1
ATOM 691 N N . VAL A 1 104 ? 21.967 -11.712 38.438 1.00 26.27 102 VAL A N 1
ATOM 692 C CA . VAL A 1 104 ? 20.960 -10.812 37.859 1.00 24.17 102 VAL A CA 1
ATOM 693 C C . VAL A 1 104 ? 21.252 -9.344 38.234 1.00 22.98 102 VAL A C 1
ATOM 694 O O . VAL A 1 104 ? 21.222 -8.443 37.386 1.00 22.13 102 VAL A O 1
ATOM 698 N N . LYS A 1 105 ? 21.539 -9.108 39.503 1.00 21.63 103 LYS A N 1
ATOM 699 C CA . LYS A 1 105 ? 21.849 -7.778 39.992 1.00 21.26 103 LYS A CA 1
ATOM 700 C C . LYS A 1 105 ? 23.109 -7.207 39.327 1.00 20.97 103 LYS A C 1
ATOM 701 O O . LYS A 1 105 ? 23.112 -6.050 38.916 1.00 20.03 103 LYS A O 1
ATOM 707 N N . ASN A 1 106 ? 24.154 -8.029 39.188 1.00 20.78 104 ASN A N 1
ATOM 708 C CA . ASN A 1 106 ? 25.371 -7.590 38.491 1.00 21.20 104 ASN A CA 1
ATOM 709 C C . ASN A 1 106 ? 25.128 -7.341 37.017 1.00 19.54 104 ASN A C 1
ATOM 710 O O . ASN A 1 106 ? 25.714 -6.435 36.446 1.00 18.48 104 ASN A O 1
ATOM 715 N N . GLY A 1 107 ? 24.284 -8.180 36.413 1.00 19.27 105 GLY A N 1
ATOM 716 C CA . GLY A 1 107 ? 23.952 -8.086 34.997 1.00 18.95 105 GLY A CA 1
ATOM 717 C C . GLY A 1 107 ? 23.237 -6.782 34.718 1.00 18.29 105 GLY A C 1
ATOM 718 O O . GLY A 1 107 ? 23.534 -6.101 33.740 1.00 18.28 105 GLY A O 1
ATOM 719 N N . ILE A 1 108 ? 22.293 -6.431 35.593 1.00 17.31 106 ILE A N 1
ATOM 720 C CA . ILE A 1 108 ? 21.625 -5.145 35.522 1.00 17.26 106 ILE A CA 1
ATOM 721 C C . ILE A 1 108 ? 22.615 -3.962 35.653 1.00 16.23 106 ILE A C 1
ATOM 722 O O . ILE A 1 108 ? 22.631 -3.032 34.836 1.00 15.09 106 ILE A O 1
ATOM 727 N N . ARG A 1 109 ? 23.461 -3.997 36.680 1.00 15.99 107 ARG A N 1
ATOM 728 C CA . ARG A 1 109 ? 24.487 -2.984 36.828 1.00 16.99 107 ARG A CA 1
ATOM 729 C C . ARG A 1 109 ? 25.376 -2.886 35.580 1.00 16.43 107 ARG A C 1
ATOM 730 O O . ARG A 1 109 ? 25.639 -1.793 35.074 1.00 14.65 107 ARG A O 1
ATOM 738 N N . THR A 1 110 ? 25.850 -4.024 35.090 1.00 15.45 108 THR A N 1
ATOM 739 C CA . THR A 1 110 ? 26.698 -4.038 33.886 1.00 15.83 108 THR A CA 1
ATOM 740 C C . THR A 1 110 ? 25.992 -3.456 32.657 1.00 15.51 108 THR A C 1
ATOM 741 O O . THR A 1 110 ? 26.608 -2.735 31.895 1.00 15.07 108 THR A O 1
ATOM 745 N N . GLY A 1 111 ? 24.683 -3.708 32.541 1.00 14.85 109 GLY A N 1
ATOM 746 C CA . GLY A 1 111 ? 23.882 -3.233 31.408 1.00 15.14 109 GLY A CA 1
ATOM 747 C C . GLY A 1 111 ? 23.818 -1.723 31.391 1.00 14.69 109 GLY A C 1
ATOM 748 O O . GLY A 1 111 ? 23.930 -1.100 30.334 1.00 15.07 109 GLY A O 1
ATOM 749 N N . PHE A 1 112 ? 23.612 -1.133 32.572 1.00 14.56 110 PHE A N 1
ATOM 750 C CA . PHE A 1 112 ? 23.547 0.296 32.702 1.00 14.29 110 PHE A CA 1
ATOM 751 C C . PHE A 1 112 ? 24.900 0.903 32.299 1.00 14.70 110 PHE A C 1
ATOM 752 O O . PHE A 1 112 ? 24.955 1.804 31.479 1.00 14.05 110 PHE A O 1
ATOM 760 N N . LEU A 1 113 ? 25.990 0.393 32.857 1.00 15.36 111 LEU A N 1
ATOM 761 C CA . LEU A 1 113 ? 27.305 0.945 32.519 1.00 16.38 111 LEU A CA 1
ATOM 762 C C . LEU A 1 113 ? 27.655 0.848 31.016 1.00 16.70 111 LEU A C 1
ATOM 763 O O . LEU A 1 113 ? 28.165 1.812 30.409 1.00 16.39 111 LEU A O 1
ATOM 768 N N . LYS A 1 114 ? 27.366 -0.302 30.423 1.00 17.11 112 LYS A N 1
ATOM 769 C CA . LYS A 1 114 ? 27.646 -0.538 28.992 1.00 16.65 112 LYS A CA 1
ATOM 770 C C . LYS A 1 114 ? 26.788 0.312 28.072 1.00 15.87 112 LYS A C 1
ATOM 771 O O . LYS A 1 114 ? 27.282 0.831 27.085 1.00 16.08 112 LYS A O 1
ATOM 777 N N . ILE A 1 115 ? 25.503 0.466 28.376 1.00 15.07 113 ILE A N 1
ATOM 778 C CA . ILE A 1 115 ? 24.691 1.345 27.530 1.00 15.47 113 ILE A CA 1
ATOM 779 C C . ILE A 1 115 ? 25.183 2.799 27.677 1.00 16.07 113 ILE A C 1
ATOM 780 O O . ILE A 1 115 ? 25.234 3.517 26.680 1.00 16.55 113 ILE A O 1
ATOM 785 N N . ASP A 1 116 ? 25.594 3.215 28.880 1.00 15.85 114 ASP A N 1
ATOM 786 C CA . ASP A 1 116 ? 26.012 4.619 29.064 1.00 17.98 114 ASP A CA 1
ATOM 787 C C . ASP A 1 116 ? 27.265 4.890 28.218 1.00 18.85 114 ASP A C 1
ATOM 788 O O . ASP A 1 116 ? 27.410 5.978 27.614 1.00 19.71 114 ASP A O 1
ATOM 793 N N . GLU A 1 117 ? 28.169 3.914 28.199 1.00 20.24 115 GLU A N 1
ATOM 794 C CA . GLU A 1 117 ? 29.393 4.009 27.418 1.00 22.57 115 GLU A CA 1
ATOM 795 C C . GLU A 1 117 ? 29.104 3.968 25.924 1.00 22.62 115 GLU A C 1
ATOM 796 O O . GLU A 1 117 ? 29.689 4.729 25.162 1.00 22.89 115 GLU A O 1
ATOM 802 N N . TYR A 1 118 ? 28.205 3.081 25.518 1.00 23.67 116 TYR A N 1
ATOM 803 C CA . TYR A 1 118 ? 27.840 2.865 24.094 1.00 25.51 116 TYR A CA 1
ATOM 804 C C . TYR A 1 118 ? 27.209 4.137 23.529 1.00 24.81 116 TYR A C 1
ATOM 805 O O . TYR A 1 118 ? 27.661 4.686 22.491 1.00 24.82 116 TYR A O 1
ATOM 814 N N . MET A 1 119 ? 26.198 4.644 24.232 1.00 23.85 117 MET A N 1
ATOM 815 C CA . MET A 1 119 ? 25.478 5.816 23.750 1.00 21.76 117 MET A CA 1
ATOM 816 C C . MET A 1 119 ? 26.456 6.976 23.533 1.00 24.93 117 MET A C 1
ATOM 817 O O . MET A 1 119 ? 26.401 7.646 22.491 1.00 25.63 117 MET A O 1
ATOM 822 N N . ARG A 1 120 ? 27.375 7.164 24.483 1.00 25.96 118 ARG A N 1
ATOM 823 C CA . ARG A 1 120 ? 28.431 8.156 24.378 1.00 26.63 118 ARG A CA 1
ATOM 824 C C . ARG A 1 120 ? 29.106 8.210 22.980 1.00 27.85 118 ARG A C 1
ATOM 825 O O . ARG A 1 120 ? 29.514 9.282 22.533 1.00 27.95 118 ARG A O 1
ATOM 833 N N . ASN A 1 121 ? 29.232 7.049 22.326 1.00 28.83 119 ASN A N 1
ATOM 834 C CA . ASN A 1 121 ? 29.868 6.918 20.999 1.00 30.01 119 ASN A CA 1
ATOM 835 C C . ASN A 1 121 ? 29.020 7.274 19.773 1.00 29.91 119 ASN A C 1
ATOM 836 O O . ASN A 1 121 ? 29.533 7.284 18.648 1.00 30.18 119 ASN A O 1
ATOM 841 N N . PHE A 1 122 ? 27.742 7.537 19.957 1.00 29.47 120 PHE A N 1
ATOM 842 C CA . PHE A 1 122 ? 26.937 7.965 18.813 1.00 30.27 120 PHE A CA 1
ATOM 843 C C . PHE A 1 122 ? 27.414 9.343 18.334 1.00 30.92 120 PHE A C 1
ATOM 844 O O . PHE A 1 122 ? 27.834 10.190 19.153 1.00 30.32 120 PHE A O 1
ATOM 852 N N . SER A 1 123 ? 27.328 9.556 17.012 1.00 32.01 121 SER A N 1
ATOM 853 C CA . SER A 1 123 ? 27.767 10.802 16.376 1.00 32.61 121 SER A CA 1
ATOM 854 C C . SER A 1 123 ? 27.097 12.026 16.985 1.00 33.34 121 SER A C 1
ATOM 855 O O . SER A 1 123 ? 27.770 13.028 17.213 1.00 34.26 121 SER A O 1
ATOM 858 N N . ASP A 1 124 ? 25.798 11.946 17.282 1.00 34.07 122 ASP A N 1
ATOM 859 C CA . ASP A 1 124 ? 25.098 13.080 17.914 1.00 35.09 122 ASP A CA 1
ATOM 860 C C . ASP A 1 124 ? 25.454 13.345 19.403 1.00 35.05 122 ASP A C 1
ATOM 861 O O . ASP A 1 124 ? 25.258 14.459 19.895 1.00 34.55 122 ASP A O 1
ATOM 866 N N . LEU A 1 125 ? 25.987 12.340 20.096 1.00 34.82 123 LEU A N 1
ATOM 867 C CA . LEU A 1 125 ? 26.318 12.485 21.519 1.00 36.14 123 LEU A CA 1
ATOM 868 C C . LEU A 1 125 ? 27.762 12.897 21.792 1.00 36.77 123 LEU A C 1
ATOM 869 O O . LEU A 1 125 ? 28.044 13.504 22.825 1.00 36.44 123 LEU A O 1
ATOM 874 N N . ARG A 1 126 ? 28.664 12.547 20.869 1.00 37.83 124 ARG A N 1
ATOM 875 C CA . ARG A 1 126 ? 30.084 12.908 20.944 1.00 38.85 124 ARG A CA 1
ATOM 876 C C . ARG A 1 126 ? 30.273 14.403 21.044 1.00 39.55 124 ARG A C 1
ATOM 877 O O . ARG A 1 126 ? 31.385 14.869 21.305 1.00 40.92 124 ARG A O 1
ATOM 885 N N . ASP A 1 130 ? 24.310 16.676 20.860 1.00 26.50 128 ASP A N 1
ATOM 886 C CA . ASP A 1 130 ? 23.133 16.363 21.675 1.00 26.20 128 ASP A CA 1
ATOM 887 C C . ASP A 1 130 ? 23.594 16.297 23.126 1.00 25.64 128 ASP A C 1
ATOM 888 O O . ASP A 1 130 ? 24.658 15.762 23.423 1.00 26.43 128 ASP A O 1
ATOM 893 N N . ARG A 1 131 ? 22.816 16.880 24.023 1.00 24.31 129 ARG A N 1
ATOM 894 C CA . ARG A 1 131 ? 23.252 16.999 25.412 1.00 24.15 129 ARG A CA 1
ATOM 895 C C . ARG A 1 131 ? 22.274 16.320 26.380 1.00 22.37 129 ARG A C 1
ATOM 896 O O . ARG A 1 131 ? 22.209 16.680 27.574 1.00 22.21 129 ARG A O 1
ATOM 904 N N . SER A 1 132 ? 21.529 15.326 25.875 1.00 20.12 130 SER A N 1
ATOM 905 C CA . SER A 1 132 ? 20.414 14.786 26.645 1.00 18.20 130 SER A CA 1
ATOM 906 C C . SER A 1 132 ? 20.878 13.813 27.714 1.00 18.22 130 SER A C 1
ATOM 907 O O . SER A 1 132 ? 22.002 13.291 27.669 1.00 16.29 130 SER A O 1
ATOM 910 N N . GLY A 1 133 ? 20.004 13.600 28.686 1.00 16.93 131 GLY A N 1
ATOM 911 C CA . GLY A 1 133 ? 20.219 12.566 29.694 1.00 16.71 131 GLY A CA 1
ATOM 912 C C . GLY A 1 133 ? 18.852 11.953 29.972 1.00 15.81 131 GLY A C 1
ATOM 913 O O . GLY A 1 133 ? 17.834 12.437 29.450 1.00 15.50 131 GLY A O 1
ATOM 914 N N . SER A 1 134 ? 18.818 10.921 30.804 1.00 15.45 132 SER A N 1
ATOM 915 C CA . SER A 1 134 ? 17.546 10.308 31.211 1.00 15.24 132 SER A CA 1
ATOM 916 C C . SER A 1 134 ? 17.716 9.574 32.520 1.00 15.16 132 SER A C 1
ATOM 917 O O . SER A 1 134 ? 18.749 8.937 32.771 1.00 14.22 132 SER A O 1
ATOM 920 N N . THR A 1 135 ? 16.662 9.632 33.324 1.00 16.08 133 THR A N 1
ATOM 921 C CA . THR A 1 135 ? 16.495 8.741 34.454 1.00 16.63 133 THR A CA 1
ATOM 922 C C . THR A 1 135 ? 16.026 7.407 33.903 1.00 16.15 133 THR A C 1
ATOM 923 O O . THR A 1 135 ? 15.586 7.305 32.748 1.00 16.78 133 THR A O 1
ATOM 927 N N . ALA A 1 136 ? 16.085 6.378 34.737 1.00 15.59 134 ALA A N 1
ATOM 928 C CA . ALA A 1 136 ? 15.496 5.118 34.386 1.00 14.78 134 ALA A CA 1
ATOM 929 C C . ALA A 1 136 ? 15.026 4.439 35.669 1.00 14.83 134 ALA A C 1
ATOM 930 O O . ALA A 1 136 ? 15.764 4.373 36.657 1.00 15.53 134 ALA A O 1
ATOM 932 N N . VAL A 1 137 ? 13.788 3.974 35.648 1.00 14.01 135 VAL A N 1
ATOM 933 C CA . VAL A 1 137 ? 13.264 3.169 36.750 1.00 13.30 135 VAL A CA 1
ATOM 934 C C . VAL A 1 137 ? 12.617 1.977 36.089 1.00 13.20 135 VAL A C 1
ATOM 935 O O . VAL A 1 137 ? 11.922 2.145 35.080 1.00 13.00 135 VAL A O 1
ATOM 939 N N . GLY A 1 138 ? 12.819 0.788 36.636 1.00 13.08 136 GLY A N 1
ATOM 940 C CA . GLY A 1 138 ? 12.161 -0.385 36.071 1.00 15.06 136 GLY A CA 1
ATOM 941 C C . GLY A 1 138 ? 11.987 -1.523 37.062 1.00 14.39 136 GLY A C 1
ATOM 942 O O . GLY A 1 138 ? 12.467 -1.459 38.206 1.00 14.98 136 GLY A O 1
ATOM 943 N N . VAL A 1 139 ? 11.301 -2.559 36.620 1.00 15.34 137 VAL A N 1
ATOM 944 C CA . VAL A 1 139 ? 11.266 -3.812 37.351 1.00 15.01 137 VAL A CA 1
ATOM 945 C C . VAL A 1 139 ? 11.501 -4.963 36.387 1.00 17.06 137 VAL A C 1
ATOM 946 O O . VAL A 1 139 ? 10.939 -4.981 35.296 1.00 17.41 137 VAL A O 1
ATOM 950 N N . MET A 1 140 ? 12.346 -5.913 36.782 1.00 17.60 138 MET A N 1
ATOM 951 C CA . MET A 1 140 ? 12.452 -7.183 36.076 1.00 18.27 138 MET A CA 1
ATOM 952 C C . MET A 1 140 ? 11.710 -8.166 36.980 1.00 18.78 138 MET A C 1
ATOM 953 O O . MET A 1 140 ? 12.073 -8.322 38.155 1.00 18.60 138 MET A O 1
ATOM 958 N N . ILE A 1 141 ? 10.646 -8.760 36.458 1.00 18.87 139 ILE A N 1
ATOM 959 C CA . ILE A 1 141 ? 9.814 -9.684 37.229 1.00 19.24 139 ILE A CA 1
ATOM 960 C C . ILE A 1 141 ? 10.081 -11.130 36.794 1.00 19.77 139 ILE A C 1
ATOM 961 O O . ILE A 1 141 ? 9.834 -11.516 35.648 1.00 19.50 139 ILE A O 1
ATOM 966 N N . SER A 1 142 ? 10.639 -11.909 37.707 1.00 19.70 140 SER A N 1
ATOM 967 C CA . SER A 1 142 ? 10.864 -13.331 37.465 1.00 20.29 140 SER A CA 1
ATOM 968 C C . SER A 1 142 ? 9.763 -14.174 38.127 1.00 20.51 140 SER A C 1
ATOM 969 O O . SER A 1 142 ? 8.933 -13.656 38.862 1.00 18.48 140 SER A O 1
ATOM 972 N N . PRO A 1 143 ? 9.767 -15.494 37.896 1.00 21.53 141 PRO A N 1
ATOM 973 C CA . PRO A 1 143 ? 8.762 -16.280 38.614 1.00 22.68 141 PRO A CA 1
ATOM 974 C C . PRO A 1 143 ? 8.837 -16.137 40.143 1.00 23.11 141 PRO A C 1
ATOM 975 O O . PRO A 1 143 ? 7.807 -16.193 40.795 1.00 23.49 141 PRO A O 1
ATOM 979 N N . LYS A 1 144 ? 10.022 -15.892 40.701 1.00 23.34 142 LYS A N 1
ATOM 980 C CA . LYS A 1 144 ? 10.188 -15.883 42.144 1.00 24.57 142 LYS A CA 1
ATOM 981 C C . LYS A 1 144 ? 10.502 -14.535 42.760 1.00 22.78 142 LYS A C 1
ATOM 982 O O . LYS A 1 144 ? 10.215 -14.323 43.935 1.00 22.48 142 LYS A O 1
ATOM 988 N N . HIS A 1 145 ? 11.088 -13.628 41.972 1.00 21.23 143 HIS A N 1
ATOM 989 C CA . HIS A 1 145 ? 11.576 -12.353 42.498 1.00 20.28 143 HIS A CA 1
ATOM 990 C C . HIS A 1 145 ? 11.034 -11.159 41.712 1.00 19.36 143 HIS A C 1
ATOM 991 O O . HIS A 1 145 ? 10.722 -11.278 40.535 1.00 18.15 143 HIS A O 1
ATOM 998 N N . ILE A 1 146 ? 10.955 -10.013 42.374 1.00 19.10 144 ILE A N 1
ATOM 999 C CA . ILE A 1 146 ? 10.878 -8.728 41.682 1.00 18.56 144 ILE A CA 1
ATOM 1000 C C . ILE A 1 146 ? 12.224 -8.030 41.882 1.00 17.50 144 ILE A C 1
ATOM 1001 O O . ILE A 1 146 ? 12.705 -7.936 43.002 1.00 17.81 144 ILE A O 1
ATOM 1006 N N . TYR A 1 147 ? 12.872 -7.608 40.797 1.00 16.35 145 TYR A N 1
ATOM 1007 C CA . TYR A 1 147 ? 14.069 -6.760 40.884 1.00 15.80 145 TYR A CA 1
ATOM 1008 C C . TYR A 1 147 ? 13.690 -5.294 40.578 1.00 16.01 145 TYR A C 1
ATOM 1009 O O . TYR A 1 147 ? 13.399 -4.953 39.422 1.00 15.39 145 TYR A O 1
ATOM 1018 N N . PHE A 1 148 ? 13.687 -4.437 41.600 1.00 14.75 146 PHE A N 1
ATOM 1019 C CA . PHE A 1 148 ? 13.461 -3.006 41.399 1.00 14.82 146 PHE A CA 1
ATOM 1020 C C . PHE A 1 148 ? 14.786 -2.358 40.997 1.00 14.98 146 PHE A C 1
ATOM 1021 O O . PHE A 1 148 ? 15.837 -2.655 41.585 1.00 15.81 146 PHE A O 1
ATOM 1029 N N . ILE A 1 149 ? 14.729 -1.481 40.005 1.00 14.02 147 ILE A N 1
ATOM 1030 C CA . ILE A 1 149 ? 15.935 -0.919 39.404 1.00 13.89 147 ILE A CA 1
ATOM 1031 C C . ILE A 1 149 ? 15.728 0.563 39.384 1.00 15.23 147 ILE A C 1
ATOM 1032 O O . ILE A 1 149 ? 14.698 1.060 38.897 1.00 15.03 147 ILE A O 1
ATOM 1037 N N . ASN A 1 150 ? 16.683 1.299 39.887 1.00 14.64 148 ASN A N 1
ATOM 1038 C CA . ASN A 1 150 ? 16.525 2.743 39.809 1.00 16.00 148 ASN A CA 1
ATOM 1039 C C . ASN A 1 150 ? 17.789 3.528 39.579 1.00 16.23 148 ASN A C 1
ATOM 1040 O O . ASN A 1 150 ? 18.812 3.285 40.207 1.00 15.38 148 ASN A O 1
ATOM 1045 N N . CYS A 1 151 ? 17.674 4.523 38.703 1.00 17.28 149 CYS A N 1
ATOM 1046 C CA . CYS A 1 151 ? 18.778 5.406 38.389 1.00 17.49 149 CYS A CA 1
ATOM 1047 C C . CYS A 1 151 ? 18.160 6.756 38.088 1.00 18.01 149 CYS A C 1
ATOM 1048 O O . CYS A 1 151 ? 17.623 6.965 37.003 1.00 17.47 149 CYS A O 1
ATOM 1051 N N . GLY A 1 152 ? 18.188 7.651 39.077 1.00 17.45 150 GLY A N 1
ATOM 1052 C CA . GLY A 1 152 ? 17.525 8.961 38.982 1.00 16.86 150 GLY A CA 1
ATOM 1053 C C . GLY A 1 152 ? 16.395 9.187 40.002 1.00 17.05 150 GLY A C 1
ATOM 1054 O O . GLY A 1 152 ? 16.350 8.547 41.049 1.00 16.47 150 GLY A O 1
ATOM 1055 N N . ASP A 1 153 ? 15.501 10.123 39.687 1.00 16.58 151 ASP A N 1
ATOM 1056 C CA . ASP A 1 153 ? 14.397 10.494 40.590 1.00 17.62 151 ASP A CA 1
ATOM 1057 C C . ASP A 1 153 ? 12.987 10.101 40.123 1.00 17.29 151 ASP A C 1
ATOM 1058 O O . ASP A 1 153 ? 11.987 10.686 40.597 1.00 18.19 151 ASP A O 1
ATOM 1063 N N . SER A 1 154 ? 12.915 9.163 39.188 1.00 16.37 152 SER A N 1
ATOM 1064 C CA . SER A 1 154 ? 11.669 8.421 38.955 1.00 16.32 152 SER A CA 1
ATOM 1065 C C . SER A 1 154 ? 11.615 7.404 40.111 1.00 16.36 152 SER A C 1
ATOM 1066 O O . SER A 1 154 ? 12.568 7.311 40.901 1.00 15.44 152 SER A O 1
ATOM 1069 N N . ARG A 1 155 ? 10.520 6.664 40.242 1.00 16.33 153 ARG A N 1
ATOM 1070 C CA . ARG A 1 155 ? 10.363 5.811 41.430 1.00 16.58 153 ARG A CA 1
ATOM 1071 C C . ARG A 1 155 ? 9.412 4.672 41.147 1.00 16.47 153 ARG A C 1
ATOM 1072 O O . ARG A 1 155 ? 8.398 4.835 40.413 1.00 17.45 153 ARG A O 1
ATOM 1080 N N . ALA A 1 156 ? 9.714 3.531 41.743 1.00 15.73 154 ALA A N 1
ATOM 1081 C CA . ALA A 1 156 ? 8.815 2.386 41.662 1.00 16.22 154 ALA A CA 1
ATOM 1082 C C . ALA A 1 156 ? 8.383 2.044 43.079 1.00 16.45 154 ALA A C 1
ATOM 1083 O O . ALA A 1 156 ? 9.194 2.116 44.028 1.00 15.16 154 ALA A O 1
ATOM 1085 N N . VAL A 1 157 ? 7.120 1.638 43.202 1.00 15.71 155 VAL A N 1
ATOM 1086 C CA A VAL A 1 157 ? 6.505 1.365 44.503 0.50 14.83 155 VAL A CA 1
ATOM 1087 C CA B VAL A 1 157 ? 6.544 1.323 44.513 0.50 15.27 155 VAL A CA 1
ATOM 1088 C C . VAL A 1 157 ? 5.706 0.046 44.426 1.00 15.33 155 VAL A C 1
ATOM 1089 O O . VAL A 1 157 ? 4.995 -0.199 43.431 1.00 15.54 155 VAL A O 1
ATOM 1096 N N . LEU A 1 158 ? 5.766 -0.781 45.467 1.00 15.14 156 LEU A N 1
ATOM 1097 C CA . LEU A 1 158 ? 4.992 -2.032 45.450 1.00 15.35 156 LEU A CA 1
ATOM 1098 C C . LEU A 1 158 ? 3.873 -1.922 46.493 1.00 15.99 156 LEU A C 1
ATOM 1099 O O . LEU A 1 158 ? 4.135 -1.542 47.660 1.00 15.74 156 LEU A O 1
ATOM 1104 N N . TYR A 1 159 ? 2.655 -2.285 46.092 1.00 16.16 157 TYR A N 1
ATOM 1105 C CA . TYR A 1 159 ? 1.555 -2.427 47.056 1.00 17.08 157 TYR A CA 1
ATOM 1106 C C . TYR A 1 159 ? 1.287 -3.924 47.315 1.00 17.75 157 TYR A C 1
ATOM 1107 O O . TYR A 1 159 ? 1.073 -4.710 46.369 1.00 17.41 157 TYR A O 1
ATOM 1116 N N . ARG A 1 160 ? 1.294 -4.322 48.591 1.00 18.87 158 ARG A N 1
ATOM 1117 C CA . ARG A 1 160 ? 1.100 -5.728 48.953 1.00 19.29 158 ARG A CA 1
ATOM 1118 C C . ARG A 1 160 ? 0.275 -5.824 50.230 1.00 19.37 158 ARG A C 1
ATOM 1119 O O . ARG A 1 160 ? 0.528 -5.072 51.174 1.00 18.84 158 ARG A O 1
ATOM 1127 N N . ASN A 1 161 ? -0.708 -6.735 50.255 1.00 19.57 159 ASN A N 1
ATOM 1128 C CA . ASN A 1 161 ? -1.551 -6.929 51.482 1.00 21.57 159 ASN A CA 1
ATOM 1129 C C . ASN A 1 161 ? -2.193 -5.619 51.971 1.00 21.05 159 ASN A C 1
ATOM 1130 O O . ASN A 1 161 ? -2.279 -5.370 53.177 1.00 21.94 159 ASN A O 1
ATOM 1135 N N . GLY A 1 162 ? -2.591 -4.767 51.037 1.00 20.94 160 GLY A N 1
ATOM 1136 C CA . GLY A 1 162 ? -3.223 -3.492 51.389 1.00 20.78 160 GLY A CA 1
ATOM 1137 C C . GLY A 1 162 ? -2.349 -2.421 52.028 1.00 21.46 160 GLY A C 1
ATOM 1138 O O . GLY A 1 162 ? -2.881 -1.471 52.623 1.00 21.39 160 GLY A O 1
ATOM 1139 N N . GLN A 1 163 ? -1.028 -2.528 51.865 1.00 20.82 161 GLN A N 1
ATOM 1140 C CA . GLN A 1 163 ? -0.079 -1.483 52.314 1.00 21.57 161 GLN A CA 1
ATOM 1141 C C . GLN A 1 163 ? 1.026 -1.242 51.275 1.00 19.70 161 GLN A C 1
ATOM 1142 O O . GLN A 1 163 ? 1.373 -2.150 50.503 1.00 18.86 161 GLN A O 1
ATOM 1148 N N . VAL A 1 164 ? 1.577 -0.032 51.260 1.00 18.76 162 VAL A N 1
ATOM 1149 C CA . VAL A 1 164 ? 2.860 0.206 50.573 1.00 18.92 162 VAL A CA 1
ATOM 1150 C C . VAL A 1 164 ? 3.900 -0.723 51.207 1.00 19.68 162 VAL A C 1
ATOM 1151 O O . VAL A 1 164 ? 4.056 -0.764 52.427 1.00 18.24 162 VAL A O 1
ATOM 1155 N N . CYS A 1 165 ? 4.580 -1.495 50.377 1.00 21.40 163 CYS A N 1
ATOM 1156 C CA . CYS A 1 165 ? 5.485 -2.520 50.864 1.00 22.56 163 CYS A CA 1
ATOM 1157 C C . CYS A 1 165 ? 6.966 -2.177 50.572 1.00 22.27 163 CYS A C 1
ATOM 1158 O O . CYS A 1 165 ? 7.878 -2.566 51.306 1.00 22.69 163 CYS A O 1
ATOM 1161 N N . PHE A 1 166 ? 7.192 -1.451 49.488 1.00 21.26 164 PHE A N 1
ATOM 1162 C CA . PHE A 1 166 ? 8.554 -1.179 49.051 1.00 21.14 164 PHE A CA 1
ATOM 1163 C C . PHE A 1 166 ? 8.530 0.051 48.177 1.00 21.24 164 PHE A C 1
ATOM 1164 O O . PHE A 1 166 ? 7.558 0.260 47.425 1.00 20.70 164 PHE A O 1
ATOM 1172 N N . SER A 1 167 ? 9.599 0.844 48.268 1.00 20.63 165 SER A N 1
ATOM 1173 C CA . SER A 1 167 ? 9.818 1.994 47.394 1.00 21.06 165 SER A CA 1
ATOM 1174 C C . SER A 1 167 ? 11.307 2.068 47.014 1.00 21.42 165 SER A C 1
ATOM 1175 O O . SER A 1 167 ? 12.181 1.800 47.847 1.00 20.29 165 SER A O 1
ATOM 1178 N N . THR A 1 168 ? 11.599 2.438 45.767 1.00 21.27 166 THR A N 1
ATOM 1179 C CA . THR A 1 168 ? 12.977 2.755 45.374 1.00 20.00 166 THR A CA 1
ATOM 1180 C C . THR A 1 168 ? 13.365 4.106 46.010 1.00 20.67 166 THR A C 1
ATOM 1181 O O . THR A 1 168 ? 12.494 4.845 46.506 1.00 20.36 166 THR A O 1
ATOM 1185 N N . GLN A 1 169 ? 14.661 4.417 46.042 1.00 21.07 167 GLN A N 1
ATOM 1186 C CA . GLN A 1 169 ? 15.139 5.658 46.672 1.00 21.68 167 GLN A CA 1
ATOM 1187 C C . GLN A 1 169 ? 15.537 6.643 45.595 1.00 21.02 167 GLN A C 1
ATOM 1188 O O . GLN A 1 169 ? 16.437 6.351 44.789 1.00 22.52 167 GLN A O 1
ATOM 1194 N N . ASP A 1 170 ? 14.927 7.820 45.597 1.00 20.26 168 ASP A N 1
ATOM 1195 C CA . ASP A 1 170 ? 15.249 8.836 44.580 1.00 19.39 168 ASP A CA 1
ATOM 1196 C C . ASP A 1 170 ? 16.712 9.306 44.684 1.00 19.04 168 ASP A C 1
ATOM 1197 O O . ASP A 1 170 ? 17.229 9.551 45.781 1.00 18.90 168 ASP A O 1
ATOM 1202 N N . HIS A 1 171 ? 17.363 9.464 43.537 1.00 18.26 169 HIS A N 1
ATOM 1203 C CA . HIS A 1 171 ? 18.762 9.918 43.500 1.00 18.51 169 HIS A CA 1
ATOM 1204 C C . HIS A 1 171 ? 18.828 11.419 43.369 1.00 18.67 169 HIS A C 1
ATOM 1205 O O . HIS A 1 171 ? 18.830 11.936 42.269 1.00 19.62 169 HIS A O 1
ATOM 1212 N N . LYS A 1 172 ? 18.887 12.100 44.510 1.00 18.83 170 LYS A N 1
ATOM 1213 C CA . LYS A 1 172 ? 18.878 13.562 44.575 1.00 20.02 170 LYS A CA 1
ATOM 1214 C C . LYS A 1 172 ? 20.249 14.042 45.006 1.00 19.85 170 LYS A C 1
ATOM 1215 O O . LYS A 1 172 ? 20.870 13.384 45.819 1.00 19.11 170 LYS A O 1
ATOM 1221 N N . PRO A 1 173 ? 20.731 15.179 44.457 1.00 20.37 171 PRO A N 1
ATOM 1222 C CA . PRO A 1 173 ? 22.084 15.703 44.804 1.00 21.29 171 PRO A CA 1
ATOM 1223 C C . PRO A 1 173 ? 22.293 15.918 46.304 1.00 22.30 171 PRO A C 1
ATOM 1224 O O . PRO A 1 173 ? 23.377 15.604 46.831 1.00 21.58 171 PRO A O 1
ATOM 1228 N N . CYS A 1 174 ? 21.239 16.361 47.005 1.00 23.72 172 CYS A N 1
ATOM 1229 C CA . CYS A 1 174 ? 21.320 16.570 48.468 1.00 25.38 172 CYS A CA 1
ATOM 1230 C C . CYS A 1 174 ? 21.455 15.333 49.333 1.00 24.79 172 CYS A C 1
ATOM 1231 O O . CYS A 1 174 ? 21.811 15.453 50.513 1.00 26.60 172 CYS A O 1
ATOM 1234 N N . ASN A 1 175 ? 21.161 14.151 48.788 1.00 23.66 173 ASN A N 1
ATOM 1235 C CA . ASN A 1 175 ? 21.320 12.913 49.558 1.00 23.06 173 ASN A CA 1
ATOM 1236 C C . ASN A 1 175 ? 22.762 12.752 49.995 1.00 21.92 173 ASN A C 1
ATOM 1237 O O . ASN A 1 175 ? 23.668 13.068 49.210 1.00 21.45 173 ASN A O 1
ATOM 1242 N N . PRO A 1 176 ? 22.981 12.308 51.254 1.00 22.05 174 PRO A N 1
ATOM 1243 C CA . PRO A 1 176 ? 24.324 12.210 51.854 1.00 21.32 174 PRO A CA 1
ATOM 1244 C C . PRO A 1 176 ? 25.383 11.593 50.945 1.00 20.56 174 PRO A C 1
ATOM 1245 O O . PRO A 1 176 ? 26.385 12.232 50.679 1.00 20.25 174 PRO A O 1
ATOM 1249 N N . ARG A 1 177 ? 25.176 10.364 50.478 1.00 19.59 175 ARG A N 1
ATOM 1250 C CA . ARG A 1 177 ? 26.232 9.691 49.695 1.00 19.61 175 ARG A CA 1
ATOM 1251 C C . ARG A 1 177 ? 26.358 10.234 48.259 1.00 18.26 175 ARG A C 1
ATOM 1252 O O . ARG A 1 177 ? 27.405 10.088 47.611 1.00 17.91 175 ARG A O 1
ATOM 1260 N N . GLU A 1 178 ? 25.288 10.848 47.760 1.00 18.86 176 GLU A N 1
ATOM 1261 C CA . GLU A 1 178 ? 25.300 11.475 46.435 1.00 18.83 176 GLU A CA 1
ATOM 1262 C C . GLU A 1 178 ? 26.114 12.765 46.510 1.00 19.00 176 GLU A C 1
ATOM 1263 O O . GLU A 1 178 ? 27.008 12.988 45.696 1.00 17.67 176 GLU A O 1
ATOM 1269 N N . LYS A 1 179 ? 25.816 13.581 47.522 1.00 19.16 177 LYS A N 1
ATOM 1270 C CA . LYS A 1 179 ? 26.606 14.767 47.834 1.00 20.52 177 LYS A CA 1
ATOM 1271 C C . LYS A 1 179 ? 28.106 14.469 48.005 1.00 19.62 177 LYS A C 1
ATOM 1272 O O . LYS A 1 179 ? 28.960 15.217 47.487 1.00 19.51 177 LYS A O 1
ATOM 1278 N N . GLU A 1 180 ? 28.426 13.389 48.715 1.00 18.78 178 GLU A N 1
ATOM 1279 C CA . GLU A 1 180 ? 29.827 12.998 48.939 1.00 19.24 178 GLU A CA 1
ATOM 1280 C C . GLU A 1 180 ? 30.560 12.711 47.617 1.00 18.69 178 GLU A C 1
ATOM 1281 O O . GLU A 1 180 ? 31.680 13.198 47.400 1.00 17.25 178 GLU A O 1
ATOM 1287 N N . ARG A 1 181 ? 29.920 11.930 46.738 1.00 18.17 179 ARG A N 1
ATOM 1288 C CA . ARG A 1 181 ? 30.510 11.584 45.450 1.00 18.50 179 ARG A CA 1
ATOM 1289 C C . ARG A 1 181 ? 30.702 12.840 44.626 1.00 18.36 179 ARG A C 1
ATOM 1290 O O . ARG A 1 181 ? 31.735 13.017 43.966 1.00 18.78 179 ARG A O 1
ATOM 1298 N N . ILE A 1 182 ? 29.675 13.680 44.605 1.00 18.22 180 ILE A N 1
ATOM 1299 C CA . ILE A 1 182 ? 29.711 14.920 43.830 1.00 17.98 180 ILE A CA 1
ATOM 1300 C C . ILE A 1 182 ? 30.908 15.772 44.302 1.00 18.65 180 ILE A C 1
ATOM 1301 O O . ILE A 1 182 ? 31.681 16.260 43.482 1.00 17.46 180 ILE A O 1
ATOM 1306 N N . GLN A 1 183 ? 31.060 15.897 45.624 1.00 19.09 181 GLN A N 1
ATOM 1307 C CA . GLN A 1 183 ? 32.150 16.697 46.200 1.00 21.46 181 GLN A CA 1
ATOM 1308 C C . GLN A 1 183 ? 33.515 16.106 45.889 1.00 20.71 181 GLN A C 1
ATOM 1309 O O . GLN A 1 183 ? 34.448 16.820 45.516 1.00 21.74 181 GLN A O 1
ATOM 1315 N N . ASN A 1 184 ? 33.608 14.790 46.015 1.00 20.59 182 ASN A N 1
ATOM 1316 C CA . ASN A 1 184 ? 34.817 14.063 45.658 1.00 19.94 182 ASN A CA 1
ATOM 1317 C C . ASN A 1 184 ? 35.182 14.237 44.185 1.00 18.94 182 ASN A C 1
ATOM 1318 O O . ASN A 1 184 ? 36.341 14.090 43.847 1.00 19.30 182 ASN A O 1
ATOM 1323 N N . ALA A 1 185 ? 34.215 14.575 43.326 1.00 18.02 183 ALA A N 1
ATOM 1324 C CA . ALA A 1 185 ? 34.499 14.752 41.883 1.00 19.35 183 ALA A CA 1
ATOM 1325 C C . ALA A 1 185 ? 34.779 16.220 41.552 1.00 20.16 183 ALA A C 1
ATOM 1326 O O . ALA A 1 185 ? 34.954 16.589 40.396 1.00 20.92 183 ALA A O 1
ATOM 1328 N N . GLY A 1 186 ? 34.835 17.053 42.583 1.00 21.06 184 GLY A N 1
ATOM 1329 C CA . GLY A 1 186 ? 35.226 18.437 42.402 1.00 23.11 184 GLY A CA 1
ATOM 1330 C C . GLY A 1 186 ? 34.051 19.362 42.184 1.00 24.16 184 GLY A C 1
ATOM 1331 O O . GLY A 1 186 ? 34.244 20.527 41.876 1.00 24.07 184 GLY A O 1
ATOM 1332 N N . GLY A 1 187 ? 32.830 18.842 42.309 1.00 25.05 185 GLY A N 1
ATOM 1333 C CA . GLY A 1 187 ? 31.645 19.690 42.161 1.00 25.58 185 GLY A CA 1
ATOM 1334 C C . GLY A 1 187 ? 31.159 20.182 43.509 1.00 26.08 185 GLY A C 1
ATOM 1335 O O . GLY A 1 187 ? 31.824 19.994 44.528 1.00 26.21 185 GLY A O 1
ATOM 1336 N N . SER A 1 188 ? 30.002 20.816 43.509 1.00 26.79 186 SER A N 1
ATOM 1337 C CA . SER A 1 188 ? 29.333 21.186 44.739 1.00 28.46 186 SER A CA 1
ATOM 1338 C C . SER A 1 188 ? 27.839 21.000 44.509 1.00 29.47 186 SER A C 1
ATOM 1339 O O . SER A 1 188 ? 27.400 20.898 43.365 1.00 29.76 186 SER A O 1
ATOM 1342 N N . VAL A 1 189 ? 27.074 20.909 45.591 1.00 30.07 187 VAL A N 1
ATOM 1343 C CA . VAL A 1 189 ? 25.615 20.918 45.508 1.00 31.10 187 VAL A CA 1
ATOM 1344 C C . VAL A 1 189 ? 25.131 22.318 45.932 1.00 32.22 187 VAL A C 1
ATOM 1345 O O . VAL A 1 189 ? 25.318 22.730 47.085 1.00 31.57 187 VAL A O 1
ATOM 1349 N N . MET A 1 190 ? 24.547 23.035 44.973 1.00 33.63 188 MET A N 1
ATOM 1350 C CA . MET A 1 190 ? 24.025 24.386 45.170 1.00 36.10 188 MET A CA 1
ATOM 1351 C C . MET A 1 190 ? 22.582 24.414 44.697 1.00 35.66 188 MET A C 1
ATOM 1352 O O . MET A 1 190 ? 22.281 23.900 43.620 1.00 36.07 188 MET A O 1
ATOM 1357 N N . ILE A 1 191 ? 21.701 25.010 45.502 1.00 35.86 189 ILE A N 1
ATOM 1358 C CA . ILE A 1 191 ? 20.248 25.048 45.228 1.00 35.65 189 ILE A CA 1
ATOM 1359 C C . ILE A 1 191 ? 19.729 23.629 44.945 1.00 34.75 189 ILE A C 1
ATOM 1360 O O . ILE A 1 191 ? 18.935 23.403 44.025 1.00 33.82 189 ILE A O 1
ATOM 1365 N N . GLN A 1 192 ? 20.216 22.675 45.747 1.00 33.56 190 GLN A N 1
ATOM 1366 C CA . GLN A 1 192 ? 19.797 21.257 45.687 1.00 32.43 190 GLN A CA 1
ATOM 1367 C C . GLN A 1 192 ? 20.100 20.562 44.333 1.00 31.10 190 GLN A C 1
ATOM 1368 O O . GLN A 1 192 ? 19.518 19.522 44.023 1.00 30.26 190 GLN A O 1
ATOM 1374 N N . ARG A 1 193 ? 21.016 21.139 43.549 1.00 29.90 191 ARG A N 1
ATOM 1375 C CA . ARG A 1 193 ? 21.348 20.663 42.198 1.00 29.59 191 ARG A CA 1
ATOM 1376 C C . ARG A 1 193 ? 22.858 20.477 42.017 1.00 28.48 191 ARG A C 1
ATOM 1377 O O . ARG A 1 193 ? 23.666 21.213 42.613 1.00 26.68 191 ARG A O 1
ATOM 1385 N N . VAL A 1 194 ? 23.223 19.505 41.162 1.00 28.00 192 VAL A N 1
ATOM 1386 C CA . VAL A 1 194 ? 24.617 19.286 40.781 1.00 26.85 192 VAL A CA 1
ATOM 1387 C C . VAL A 1 194 ? 25.203 20.543 40.148 1.00 27.89 192 VAL A C 1
ATOM 1388 O O . VAL A 1 194 ? 24.769 20.975 39.067 1.00 27.96 192 VAL A O 1
ATOM 1392 N N . ASN A 1 195 ? 26.203 21.121 40.826 1.00 27.81 193 ASN A N 1
ATOM 1393 C CA . ASN A 1 195 ? 26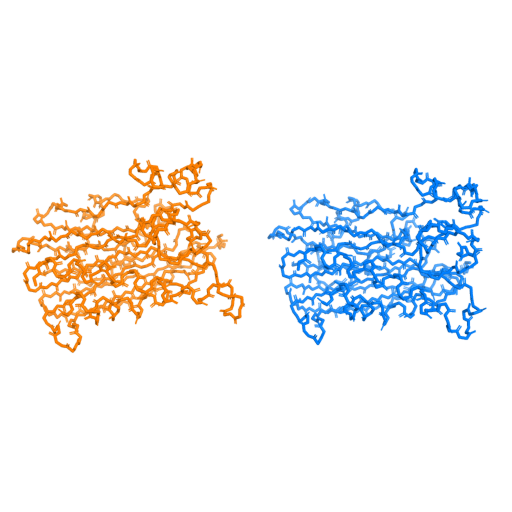.844 22.374 40.376 1.00 27.97 193 ASN A CA 1
ATOM 1394 C C . ASN A 1 195 ? 25.807 23.438 40.078 1.00 28.14 193 ASN A C 1
ATOM 1395 O O . ASN A 1 195 ? 26.034 24.291 39.222 1.00 28.49 193 ASN A O 1
ATOM 1400 N N . GLY A 1 196 ? 24.665 23.349 40.773 1.00 28.34 194 GLY A N 1
ATOM 1401 C CA . GLY A 1 196 ? 23.539 24.289 40.645 1.00 29.01 194 GLY A CA 1
ATOM 1402 C C . GLY A 1 196 ? 22.679 24.157 39.403 1.00 29.52 194 GLY A C 1
ATOM 1403 O O . GLY A 1 196 ? 21.832 25.001 39.169 1.00 30.30 194 GLY A O 1
ATOM 1404 N N . SER A 1 197 ? 22.880 23.097 38.614 1.00 29.13 195 SER A N 1
ATOM 1405 C CA . SER A 1 197 ? 22.135 22.901 37.375 1.00 29.55 195 SER A CA 1
ATOM 1406 C C . SER A 1 197 ? 21.287 21.636 37.379 1.00 28.95 195 SER A C 1
ATOM 1407 O O . SER A 1 197 ? 20.069 21.733 37.268 1.00 29.17 195 SER A O 1
ATOM 1410 N N . LEU A 1 198 ? 21.906 20.453 37.527 1.00 27.35 196 LEU A N 1
ATOM 1411 C CA . LEU A 1 198 ? 21.159 19.181 37.388 1.00 26.54 196 LEU A CA 1
ATOM 1412 C C . LEU A 1 198 ? 20.441 18.698 38.675 1.00 25.90 196 LEU A C 1
ATOM 1413 O O . LEU A 1 198 ? 21.059 18.588 39.733 1.00 25.64 196 LEU A O 1
ATOM 1418 N N . ALA A 1 199 ? 19.146 18.378 38.565 1.00 25.20 197 ALA A N 1
ATOM 1419 C CA . ALA A 1 199 ? 18.302 18.056 39.728 1.00 24.08 197 ALA A CA 1
ATOM 1420 C C . ALA A 1 199 ? 18.271 16.573 40.115 1.00 23.51 197 ALA A C 1
ATOM 1421 O O . ALA A 1 199 ? 17.489 16.162 40.998 1.00 24.32 197 ALA A O 1
ATOM 1423 N N . VAL A 1 200 ? 19.080 15.781 39.410 1.00 22.37 198 VAL A N 1
ATOM 1424 C CA A VAL A 1 200 ? 19.263 14.347 39.692 0.50 21.55 198 VAL A CA 1
ATOM 1425 C CA B VAL A 1 200 ? 19.244 14.367 39.714 0.50 21.71 198 VAL A CA 1
ATOM 1426 C C . VAL A 1 200 ? 20.742 14.069 39.800 1.00 21.27 198 VAL A C 1
ATOM 1427 O O . VAL A 1 200 ? 21.540 14.679 39.093 1.00 21.74 198 VAL A O 1
ATOM 1434 N N . SER A 1 201 ? 21.111 13.133 40.669 1.00 20.68 199 SER A N 1
ATOM 1435 C CA . SER A 1 201 ? 22.516 12.846 40.878 1.00 19.41 199 SER A CA 1
ATOM 1436 C C . SER A 1 201 ? 22.921 11.560 40.126 1.00 18.38 199 SER A C 1
ATOM 1437 O O . SER A 1 201 ? 24.104 11.190 40.073 1.00 18.40 199 SER A O 1
ATOM 1440 N N . ARG A 1 202 ? 21.929 10.884 39.552 1.00 16.03 200 ARG A N 1
ATOM 1441 C CA . ARG A 1 202 ? 22.172 9.709 38.729 1.00 14.67 200 ARG A CA 1
ATOM 1442 C C . ARG A 1 202 ? 21.303 9.747 37.483 1.00 14.24 200 ARG A C 1
ATOM 1443 O O . ARG A 1 202 ? 20.133 10.097 37.541 1.00 13.83 200 ARG A O 1
ATOM 1451 N N . ALA A 1 203 ? 21.895 9.389 36.359 1.00 14.05 201 ALA A N 1
ATOM 1452 C CA . ALA A 1 203 ? 21.199 9.339 35.068 1.00 14.99 201 ALA A CA 1
ATOM 1453 C C . ALA A 1 203 ? 22.082 8.694 33.998 1.00 14.63 201 ALA A C 1
ATOM 1454 O O . ALA A 1 203 ? 23.321 8.622 34.147 1.00 13.74 201 ALA A O 1
ATOM 1456 N N . LEU A 1 204 ? 21.432 8.226 32.929 1.00 16.10 202 LEU A N 1
ATOM 1457 C CA . LEU A 1 204 ? 22.120 7.876 31.692 1.00 16.01 202 LEU A CA 1
ATOM 1458 C C . LEU A 1 204 ? 22.288 9.170 30.860 1.00 17.26 202 LEU A C 1
ATOM 1459 O O . LEU A 1 204 ? 21.512 10.146 31.013 1.00 15.93 202 LEU A O 1
ATOM 1464 N N . GLY A 1 205 ? 23.301 9.189 29.999 1.00 17.17 203 GLY A N 1
ATOM 1465 C CA . GLY A 1 205 ? 23.590 10.392 29.216 1.00 17.39 203 GLY A CA 1
ATOM 1466 C C . GLY A 1 205 ? 24.158 11.462 30.115 1.00 17.76 203 GLY A C 1
ATOM 1467 O O . GLY A 1 205 ? 24.883 11.158 31.065 1.00 16.95 203 GLY A O 1
ATOM 1468 N N . ASP A 1 206 ? 23.830 12.717 29.815 1.00 18.34 204 ASP A N 1
ATOM 1469 C CA . ASP A 1 206 ? 24.360 13.854 30.595 1.00 19.40 204 ASP A CA 1
ATOM 1470 C C . ASP A 1 206 ? 25.882 13.902 30.618 1.00 19.74 204 ASP A C 1
ATOM 1471 O O . ASP A 1 206 ? 26.488 14.123 31.690 1.00 21.10 204 ASP A O 1
ATOM 1476 N N . TYR A 1 207 ? 26.499 13.675 29.464 1.00 19.30 205 TYR A N 1
ATOM 1477 C CA . TYR A 1 207 ? 27.942 13.460 29.427 1.00 19.08 205 TYR A CA 1
ATOM 1478 C C . TYR A 1 207 ? 28.782 14.664 29.892 1.00 19.37 205 TYR A C 1
ATOM 1479 O O . TYR A 1 207 ? 29.925 14.451 30.311 1.00 19.52 205 TYR A O 1
ATOM 1488 N N . ASP A 1 208 ? 28.227 15.890 29.866 1.00 18.92 206 ASP A N 1
ATOM 1489 C CA . ASP A 1 208 ? 28.960 17.076 30.417 1.00 20.85 206 ASP A CA 1
ATOM 1490 C C . ASP A 1 208 ? 29.329 16.907 31.905 1.00 20.32 206 ASP A C 1
ATOM 1491 O O . ASP A 1 208 ? 30.214 17.604 32.434 1.00 21.06 206 ASP A O 1
ATOM 1496 N N . TYR A 1 209 ? 28.611 16.013 32.583 1.00 19.61 207 TYR A N 1
ATOM 1497 C CA . TYR A 1 209 ? 28.800 15.731 34.005 1.00 18.90 207 TYR A CA 1
ATOM 1498 C C . TYR A 1 209 ? 29.600 14.475 34.231 1.00 18.38 207 TYR A C 1
ATOM 1499 O O . TYR A 1 209 ? 29.662 14.000 35.356 1.00 17.60 207 TYR A O 1
ATOM 1508 N N . LYS A 1 210 ? 30.219 13.945 33.184 1.00 17.23 208 LYS A N 1
ATOM 1509 C CA . LYS A 1 210 ? 30.922 12.691 33.311 1.00 18.29 208 LYS A CA 1
ATOM 1510 C C . LYS A 1 210 ? 32.297 12.800 32.627 1.00 19.60 208 LYS A C 1
ATOM 1511 O O . LYS A 1 210 ? 32.749 11.846 32.010 1.00 21.33 208 LYS A O 1
ATOM 1517 N N . CYS A 1 211 ? 32.921 13.961 32.773 1.00 20.77 209 CYS A N 1
ATOM 1518 C CA . CYS A 1 211 ? 34.228 14.282 32.179 1.00 22.06 209 CYS A CA 1
ATOM 1519 C C . CYS A 1 211 ? 35.254 14.624 33.267 1.00 21.85 209 CYS A C 1
ATOM 1520 O O . CYS A 1 211 ? 36.213 15.373 33.030 1.00 21.47 209 CYS A O 1
ATOM 1523 N N . VAL A 1 212 ? 35.054 14.099 34.470 1.00 19.34 210 VAL A N 1
ATOM 1524 C CA . VAL A 1 212 ? 35.988 14.416 35.541 1.00 18.83 210 VAL A CA 1
ATOM 1525 C C . VAL A 1 212 ? 37.241 13.544 35.385 1.00 18.40 210 VAL A C 1
ATOM 1526 O O . VAL A 1 212 ? 37.144 12.311 35.375 1.00 17.42 210 VAL A O 1
ATOM 1530 N N . ASP A 1 213 ? 38.412 14.166 35.297 1.00 18.32 211 ASP A N 1
ATOM 1531 C CA . ASP A 1 213 ? 39.672 13.391 35.126 1.00 19.70 211 ASP A CA 1
ATOM 1532 C C . ASP A 1 213 ? 39.904 12.459 36.328 1.00 18.10 211 ASP A C 1
ATOM 1533 O O . ASP A 1 213 ? 39.646 12.850 37.461 1.00 17.56 211 ASP A O 1
ATOM 1538 N N . GLY A 1 214 ? 40.418 11.254 36.091 1.00 16.86 212 GLY A N 1
ATOM 1539 C CA . GLY A 1 214 ? 40.892 10.409 37.195 1.00 16.85 212 GLY A CA 1
ATOM 1540 C C . GLY A 1 214 ? 39.819 9.683 37.979 1.00 16.44 212 GLY A C 1
ATOM 1541 O O . GLY A 1 214 ? 40.110 9.083 39.018 1.00 17.83 212 GLY A O 1
ATOM 1542 N N . LYS A 1 215 ? 38.581 9.699 37.479 1.00 16.52 213 LYS A N 1
ATOM 1543 C CA . LYS A 1 215 ? 37.459 9.074 38.194 1.00 16.40 213 LYS A CA 1
ATOM 1544 C C . LYS A 1 215 ? 36.782 8.089 37.254 1.00 16.52 213 LYS A C 1
ATOM 1545 O O . LYS A 1 215 ? 36.632 8.390 36.082 1.00 14.70 213 LYS A O 1
ATOM 1551 N N . GLY A 1 216 ? 36.397 6.909 37.757 1.00 17.19 214 GLY A N 1
ATOM 1552 C CA . GLY A 1 216 ? 35.674 5.931 36.936 1.00 16.95 214 GLY A CA 1
ATOM 1553 C C . GLY A 1 216 ? 34.227 6.344 36.642 1.00 17.43 214 GLY A C 1
ATOM 1554 O O . GLY A 1 216 ? 33.745 7.305 37.200 1.00 17.13 214 GLY A O 1
ATOM 1555 N N . PRO A 1 217 ? 33.514 5.582 35.777 1.00 19.24 215 PRO A N 1
ATOM 1556 C CA . PRO A 1 217 ? 32.126 5.917 35.433 1.00 19.71 215 PRO A CA 1
ATOM 1557 C C . PRO A 1 217 ? 31.220 6.141 36.650 1.00 20.20 215 PRO A C 1
ATOM 1558 O O . PRO A 1 217 ? 30.382 7.073 36.623 1.00 20.22 215 PRO A O 1
ATOM 1562 N N . THR A 1 218 ? 31.412 5.350 37.716 1.00 18.13 216 THR A N 1
ATOM 1563 C CA . THR A 1 218 ? 30.519 5.438 38.879 1.00 17.99 216 THR A CA 1
ATOM 1564 C C . THR A 1 218 ? 30.953 6.503 39.894 1.00 17.14 216 THR A C 1
ATOM 1565 O O . THR A 1 218 ? 30.248 6.708 40.874 1.00 17.02 216 THR A O 1
ATOM 1569 N N . GLU A 1 219 ? 32.083 7.173 39.628 1.00 15.69 217 GLU A N 1
ATOM 1570 C CA . GLU A 1 219 ? 32.613 8.227 40.499 1.00 15.68 217 GLU A CA 1
ATOM 1571 C C . GLU A 1 219 ? 32.478 9.651 39.915 1.00 15.02 217 GLU A C 1
ATOM 1572 O O . GLU A 1 219 ? 33.016 10.612 40.454 1.00 14.83 217 GLU A O 1
ATOM 1578 N N . GLN A 1 220 ? 31.734 9.774 38.826 1.00 16.31 218 GLN A N 1
ATOM 1579 C CA . GLN A 1 220 ? 31.544 11.053 38.138 1.00 16.16 218 GLN A CA 1
ATOM 1580 C C . GLN A 1 220 ? 30.561 11.991 38.861 1.00 16.99 218 GLN A C 1
ATOM 1581 O O . GLN A 1 220 ? 29.868 11.570 39.808 1.00 17.05 218 GLN A O 1
ATOM 1587 N N . LEU A 1 221 ? 30.475 13.253 38.418 1.00 17.16 219 LEU A N 1
ATOM 1588 C CA . LEU A 1 221 ? 29.469 14.175 38.984 1.00 17.87 219 LEU A CA 1
ATOM 1589 C C . LEU A 1 221 ? 28.056 13.588 38.962 1.00 18.30 219 LEU A C 1
ATOM 1590 O O . LEU A 1 221 ? 27.316 13.724 39.929 1.00 18.32 219 LEU A O 1
ATOM 1595 N N . VAL A 1 222 ? 27.695 12.950 37.843 1.00 17.38 220 VAL A N 1
ATOM 1596 C CA . VAL A 1 222 ? 26.459 12.206 37.719 1.00 17.17 220 VAL A CA 1
ATOM 1597 C C . VAL A 1 222 ? 26.818 10.761 37.375 1.00 16.26 220 VAL A C 1
ATOM 1598 O O . VAL A 1 222 ? 27.638 10.517 36.466 1.00 15.70 220 VAL A O 1
ATOM 1602 N N . SER A 1 223 ? 26.259 9.819 38.124 1.00 15.65 221 SER A N 1
ATOM 1603 C CA . SER A 1 223 ? 26.569 8.418 37.928 1.00 15.95 221 SER A CA 1
ATOM 1604 C C . SER A 1 223 ? 25.463 7.626 37.193 1.00 15.58 221 SER A C 1
ATOM 1605 O O . SER A 1 223 ? 24.266 7.780 37.506 1.00 15.81 221 SER A O 1
ATOM 1608 N N . PRO A 1 224 ? 25.861 6.737 36.262 1.00 15.08 222 PRO A N 1
ATOM 1609 C CA . PRO A 1 224 ? 24.878 5.857 35.569 1.00 14.65 222 PRO A CA 1
ATOM 1610 C C . PRO A 1 224 ? 24.623 4.540 36.343 1.00 15.05 222 PRO A C 1
ATOM 1611 O O . PRO A 1 224 ? 23.866 3.675 35.870 1.00 15.69 222 PRO A O 1
ATOM 1615 N N . GLU A 1 225 ? 25.252 4.380 37.518 1.00 14.72 223 GLU A N 1
ATOM 1616 C CA . GLU A 1 225 ? 25.139 3.138 38.294 1.00 15.88 223 GLU A CA 1
ATOM 1617 C C . GLU A 1 225 ? 23.723 3.032 38.862 1.00 15.46 223 GLU A C 1
ATOM 1618 O O . GLU A 1 225 ? 23.299 3.932 39.590 1.00 15.64 223 GLU A O 1
ATOM 1624 N N . PRO A 1 226 ? 23.003 1.931 38.571 1.00 15.68 224 PRO A N 1
ATOM 1625 C CA . PRO A 1 226 ? 21.642 1.845 39.156 1.00 15.25 224 PRO A CA 1
ATOM 1626 C C . PRO A 1 226 ? 21.729 1.221 40.539 1.00 15.73 224 PRO A C 1
ATOM 1627 O O . PRO A 1 226 ? 22.756 0.599 40.855 1.00 14.64 224 PRO A O 1
ATOM 1631 N N . GLU A 1 227 ? 20.702 1.435 41.365 1.00 15.85 225 GLU A N 1
ATOM 1632 C CA . GLU A 1 227 ? 20.534 0.686 42.610 1.00 18.64 225 GLU A CA 1
ATOM 1633 C C . GLU A 1 227 ? 19.538 -0.430 42.294 1.00 17.78 225 GLU A C 1
ATOM 1634 O O . GLU A 1 227 ? 18.516 -0.227 41.586 1.00 18.56 225 GLU A O 1
ATOM 1640 N N . VAL A 1 228 ? 19.833 -1.622 42.773 1.00 17.70 226 VAL A N 1
ATOM 1641 C CA . VAL A 1 228 ? 18.961 -2.747 42.440 1.00 18.10 226 VAL A CA 1
ATOM 1642 C C . VAL A 1 228 ? 18.544 -3.399 43.731 1.00 18.92 226 VAL A C 1
ATOM 1643 O O . VAL A 1 228 ? 19.391 -3.701 44.564 1.00 19.05 226 VAL A O 1
ATOM 1647 N N . TYR A 1 229 ? 17.227 -3.564 43.903 1.00 20.78 227 TYR A N 1
ATOM 1648 C CA . TYR A 1 229 ? 16.640 -4.119 45.115 1.00 21.75 227 TYR A CA 1
ATOM 1649 C C . TYR A 1 229 ? 15.858 -5.371 44.747 1.00 22.07 227 TYR A C 1
ATOM 1650 O O . TYR A 1 229 ? 14.874 -5.278 44.042 1.00 21.01 227 TYR A O 1
ATOM 1659 N N . GLU A 1 230 ? 16.270 -6.534 45.226 1.00 21.87 228 GLU A N 1
ATOM 1660 C CA . GLU A 1 230 ? 15.496 -7.727 44.923 1.00 23.79 228 GLU A CA 1
ATOM 1661 C C . GLU A 1 230 ? 14.559 -8.088 46.080 1.00 23.99 228 GLU A C 1
ATOM 1662 O O . GLU A 1 230 ? 14.942 -8.010 47.257 1.00 23.30 228 GLU A O 1
ATOM 1668 N N . ILE A 1 231 ? 13.340 -8.463 45.708 1.00 23.76 229 ILE A N 1
ATOM 1669 C CA . ILE A 1 231 ? 12.235 -8.723 46.642 1.00 25.03 229 ILE A CA 1
ATOM 1670 C C . ILE A 1 231 ? 11.607 -10.074 46.316 1.00 24.05 229 ILE A C 1
ATOM 1671 O O . ILE A 1 231 ? 11.219 -10.303 45.178 1.00 24.32 229 ILE A O 1
ATOM 1676 N N . LEU A 1 232 ? 11.505 -10.976 47.293 1.00 24.24 230 LEU A N 1
ATOM 1677 C CA . LEU A 1 232 ? 10.792 -12.225 47.057 1.00 24.76 230 LEU A CA 1
ATOM 1678 C C . LEU A 1 232 ? 9.336 -11.912 46.729 1.00 24.00 230 LEU A C 1
ATOM 1679 O O . LEU A 1 232 ? 8.713 -11.072 47.405 1.00 23.90 230 LEU A O 1
ATOM 1684 N N . ARG A 1 233 ? 8.801 -12.582 45.713 1.00 23.77 231 ARG A N 1
ATOM 1685 C CA . ARG A 1 233 ? 7.373 -12.445 45.379 1.00 23.92 231 ARG A CA 1
ATOM 1686 C C . ARG A 1 233 ? 6.492 -13.154 46.416 1.00 24.37 231 ARG A C 1
ATOM 1687 O O . ARG A 1 233 ? 6.884 -14.187 46.974 1.00 24.48 231 ARG A O 1
ATOM 1695 N N . ALA A 1 234 ? 5.319 -12.581 46.674 1.00 24.21 232 ALA A N 1
ATOM 1696 C CA . ALA A 1 234 ? 4.343 -13.152 47.609 1.00 24.27 232 ALA A CA 1
ATOM 1697 C C . ALA A 1 234 ? 2.975 -13.187 46.959 1.00 25.31 232 ALA A C 1
ATOM 1698 O O . ALA A 1 234 ? 2.635 -12.362 46.098 1.00 24.37 232 ALA A O 1
ATOM 1700 N N . GLU A 1 235 ? 2.184 -14.151 47.399 1.00 25.22 233 GLU A N 1
ATOM 1701 C CA . GLU A 1 235 ? 0.838 -14.341 46.925 1.00 26.38 233 GLU A CA 1
ATOM 1702 C C . GLU A 1 235 ? 0.026 -13.066 47.172 1.00 24.82 233 GLU A C 1
ATOM 1703 O O . GLU A 1 235 ? -0.918 -12.764 46.438 1.00 25.12 233 GLU A O 1
ATOM 1709 N N . GLU A 1 236 ? 0.435 -12.297 48.172 1.00 23.63 234 GLU A N 1
ATOM 1710 C CA . GLU A 1 236 ? -0.278 -11.058 48.541 1.00 23.14 234 GLU A CA 1
ATOM 1711 C C . GLU A 1 236 ? 0.095 -9.835 47.685 1.00 22.04 234 GLU A C 1
ATOM 1712 O O . GLU A 1 236 ? -0.439 -8.735 47.901 1.00 21.63 234 GLU A O 1
ATOM 1718 N N . ASP A 1 237 ? 1.024 -10.009 46.744 1.00 20.67 235 ASP A N 1
ATOM 1719 C CA . ASP A 1 237 ? 1.431 -8.891 45.886 1.00 20.34 235 ASP A CA 1
ATOM 1720 C C . ASP A 1 237 ? 0.211 -8.382 45.123 1.00 18.66 235 ASP A C 1
ATOM 1721 O O . ASP A 1 237 ? -0.537 -9.168 44.555 1.00 18.80 235 ASP A O 1
ATOM 1726 N N . GLU A 1 238 ? 0.008 -7.076 45.099 1.00 17.07 236 GLU A N 1
ATOM 1727 C CA . GLU A 1 238 ? -1.178 -6.570 44.394 1.00 16.71 236 GLU A CA 1
ATOM 1728 C C . GLU A 1 238 ? -0.845 -5.834 43.114 1.00 15.94 236 GLU A C 1
ATOM 1729 O O . GLU A 1 238 ? -1.381 -6.146 42.035 1.00 14.73 236 GLU A O 1
ATOM 1735 N N . PHE A 1 239 ? -0.003 -4.821 43.250 1.00 15.87 237 PHE A N 1
ATOM 1736 C CA . PHE A 1 239 ? 0.433 -4.055 42.072 1.00 15.65 237 PHE A CA 1
ATOM 1737 C C . PHE A 1 239 ? 1.718 -3.245 42.309 1.00 15.71 237 PHE A C 1
ATOM 1738 O O . PHE A 1 239 ? 2.055 -2.899 43.465 1.00 15.82 237 PHE A O 1
ATOM 1746 N N . ILE A 1 240 ? 2.411 -2.944 41.212 1.00 14.65 238 ILE A N 1
ATOM 1747 C CA . ILE A 1 240 ? 3.570 -2.066 41.201 1.00 13.81 238 ILE A CA 1
ATOM 1748 C C . ILE A 1 240 ? 3.224 -0.826 40.382 1.00 13.29 238 ILE A C 1
ATOM 1749 O O . ILE A 1 240 ? 2.606 -0.939 39.320 1.00 11.92 238 ILE A O 1
ATOM 1754 N N . ILE A 1 241 ? 3.632 0.354 40.861 1.00 13.68 239 ILE A N 1
ATOM 1755 C CA . ILE A 1 241 ? 3.512 1.578 40.059 1.00 14.34 239 ILE A CA 1
ATOM 1756 C C . ILE A 1 241 ? 4.910 2.079 39.709 1.00 15.03 239 ILE A C 1
ATOM 1757 O O . ILE A 1 241 ? 5.786 2.160 40.600 1.00 15.08 239 ILE A O 1
ATOM 1762 N N . LEU A 1 242 ? 5.130 2.413 38.428 1.00 14.73 240 LEU A N 1
ATOM 1763 C CA . LEU A 1 242 ? 6.367 3.093 37.998 1.00 14.39 240 LEU A CA 1
ATOM 1764 C C . LEU A 1 242 ? 5.917 4.410 37.463 1.00 14.49 240 LEU A C 1
ATOM 1765 O O . LEU A 1 242 ? 5.009 4.449 36.643 1.00 13.22 240 LEU A O 1
ATOM 1770 N N . ALA A 1 243 ? 6.550 5.477 37.900 1.00 13.97 241 ALA A N 1
ATOM 1771 C CA . ALA A 1 243 ? 6.202 6.813 37.414 1.00 15.62 241 ALA A CA 1
ATOM 1772 C C . ALA A 1 243 ? 7.364 7.732 37.626 1.00 15.86 241 ALA A C 1
ATOM 1773 O O . ALA A 1 243 ? 8.284 7.444 38.433 1.00 14.46 241 ALA A O 1
ATOM 1784 N N . ASP A 1 245 ? 8.986 11.816 38.293 1.00 20.38 243 ASP A N 1
ATOM 1785 C CA . ASP A 1 245 ? 8.836 12.876 39.296 1.00 19.86 243 ASP A CA 1
ATOM 1786 C C . ASP A 1 245 ? 7.660 13.852 39.047 1.00 19.65 243 ASP A C 1
ATOM 1787 O O . ASP A 1 245 ? 7.158 14.476 39.971 1.00 20.27 243 ASP A O 1
ATOM 1792 N N . GLY A 1 246 ? 7.174 13.946 37.829 1.00 19.96 244 GLY A N 1
ATOM 1793 C CA . GLY A 1 246 ? 5.989 14.759 37.567 1.00 21.36 244 GLY A CA 1
ATOM 1794 C C . GLY A 1 246 ? 4.744 14.214 38.253 1.00 22.34 244 GLY A C 1
ATOM 1795 O O . GLY A 1 246 ? 3.779 14.947 38.456 1.00 23.87 244 GLY A O 1
ATOM 1796 N N . ILE A 1 247 ? 4.754 12.921 38.592 1.00 21.91 245 ILE A N 1
ATOM 1797 C CA . ILE A 1 247 ? 3.681 12.299 39.362 1.00 21.18 245 ILE A CA 1
ATOM 1798 C C . ILE A 1 247 ? 3.984 12.385 40.860 1.00 20.70 245 ILE A C 1
ATOM 1799 O O . ILE A 1 247 ? 3.171 12.881 41.664 1.00 20.94 245 ILE A O 1
ATOM 1804 N N . TRP A 1 248 ? 5.163 11.905 41.236 1.00 20.31 246 TRP A N 1
ATOM 1805 C CA . TRP A 1 248 ? 5.550 11.806 42.633 1.00 20.61 246 TRP A CA 1
ATOM 1806 C C . TRP A 1 248 ? 5.677 13.156 43.321 1.00 21.37 246 TRP A C 1
ATOM 1807 O O . TRP A 1 248 ? 5.517 13.238 44.538 1.00 22.52 246 TRP A O 1
ATOM 1818 N N . ASP A 1 249 ? 5.928 14.214 42.542 1.00 22.00 247 ASP A N 1
ATOM 1819 C CA . ASP A 1 249 ? 5.955 15.598 43.034 1.00 22.34 247 ASP A CA 1
ATOM 1820 C C . ASP A 1 249 ? 4.658 16.034 43.741 1.00 22.65 247 ASP A C 1
ATOM 1821 O O . ASP A 1 249 ? 4.685 16.872 44.632 1.00 21.36 247 ASP A O 1
ATOM 1826 N N . VAL A 1 250 ? 3.526 15.480 43.323 1.00 22.32 248 VAL A N 1
ATOM 1827 C CA . VAL A 1 250 ? 2.235 15.951 43.838 1.00 22.86 248 VAL A CA 1
ATOM 1828 C C . VAL A 1 250 ? 1.449 14.873 44.591 1.00 23.00 248 VAL A C 1
ATOM 1829 O O . VAL A 1 250 ? 0.397 15.181 45.193 1.00 21.94 248 VAL A O 1
ATOM 1833 N N . MET A 1 251 ? 1.969 13.635 44.590 1.00 22.45 249 MET A N 1
ATOM 1834 C CA . MET A 1 251 ? 1.332 12.516 45.308 1.00 23.32 249 MET A CA 1
ATOM 1835 C C . MET A 1 251 ? 2.369 11.689 46.066 1.00 22.24 249 MET A C 1
ATOM 1836 O O . MET A 1 251 ? 3.390 11.326 45.501 1.00 22.98 249 MET A O 1
ATOM 1841 N N . SER A 1 252 ? 2.107 11.376 47.336 1.00 20.69 250 SER A N 1
ATOM 1842 C CA . SER A 1 252 ? 2.999 10.509 48.115 1.00 19.58 250 SER A CA 1
ATOM 1843 C C . SER A 1 252 ? 2.769 9.046 47.741 1.00 19.65 250 SER A C 1
ATOM 1844 O O . SER A 1 252 ? 1.771 8.714 47.087 1.00 19.17 250 SER A O 1
ATOM 1847 N N . ASN A 1 253 ? 3.685 8.177 48.151 1.00 18.63 251 ASN A N 1
ATOM 1848 C CA . ASN A 1 253 ? 3.543 6.730 47.937 1.00 19.06 251 ASN A CA 1
ATOM 1849 C C . ASN A 1 253 ? 2.185 6.175 48.411 1.00 19.94 251 ASN A C 1
ATOM 1850 O O . ASN A 1 253 ? 1.457 5.517 47.653 1.00 19.47 251 ASN A O 1
ATOM 1855 N N . GLU A 1 254 ? 1.839 6.467 49.664 1.00 20.24 252 GLU A N 1
ATOM 1856 C CA . GLU A 1 254 ? 0.617 5.939 50.255 1.00 21.40 252 GLU A CA 1
ATOM 1857 C C . GLU A 1 254 ? -0.590 6.607 49.613 1.00 21.09 252 GLU A C 1
ATOM 1858 O O . GLU A 1 254 ? -1.610 5.995 49.396 1.00 20.56 252 GLU A O 1
ATOM 1864 N N . GLU A 1 255 ? -0.457 7.886 49.307 1.00 20.91 253 GLU A N 1
ATOM 1865 C CA . GLU A 1 255 ? -1.540 8.602 48.702 1.00 21.75 253 GLU A CA 1
ATOM 1866 C C . GLU A 1 255 ? -1.862 8.065 47.311 1.00 20.32 253 GLU A C 1
ATOM 1867 O O . GLU A 1 255 ? -3.038 7.981 46.930 1.00 19.86 253 GLU A O 1
ATOM 1873 N N . LEU A 1 256 ? -0.829 7.715 46.544 1.00 20.06 254 LEU A N 1
ATOM 1874 C CA . LEU A 1 256 ? -1.074 7.237 45.167 1.00 19.59 254 LEU A CA 1
ATOM 1875 C C . LEU A 1 256 ? -1.552 5.805 45.180 1.00 18.78 254 LEU A C 1
ATOM 1876 O O . LEU A 1 256 ? -2.454 5.457 44.429 1.00 18.30 254 LEU A O 1
ATOM 1881 N N . CYS A 1 257 ? -0.968 4.978 46.052 1.00 17.63 255 CYS A N 1
ATOM 1882 C CA . CYS A 1 257 ? -1.436 3.589 46.184 1.00 17.54 255 CYS A CA 1
ATOM 1883 C C . CYS A 1 257 ? -2.919 3.494 46.573 1.00 17.40 255 CYS A C 1
ATOM 1884 O O . CYS A 1 257 ? -3.692 2.701 45.975 1.00 16.25 255 CYS A O 1
ATOM 1887 N N . GLU A 1 258 ? -3.323 4.325 47.528 1.00 16.81 256 GLU A N 1
ATOM 1888 C CA A GLU A 1 258 ? -4.723 4.322 47.953 0.50 17.09 256 GLU A CA 1
ATOM 1889 C CA B GLU A 1 258 ? -4.721 4.380 47.977 0.50 17.07 256 GLU A CA 1
ATOM 1890 C C . GLU A 1 258 ? -5.639 4.855 46.846 1.00 17.09 256 GLU A C 1
ATOM 1891 O O . GLU A 1 258 ? -6.729 4.310 46.645 1.00 17.68 256 GLU A O 1
ATOM 1902 N N . TYR A 1 259 ? -5.191 5.878 46.114 1.00 16.83 257 TYR A N 1
ATOM 1903 C CA . TYR A 1 259 ? -5.945 6.420 44.956 1.00 17.33 257 TYR A CA 1
ATOM 1904 C C . TYR A 1 259 ? -6.183 5.295 43.924 1.00 16.98 257 TYR A C 1
ATOM 1905 O O . TYR A 1 259 ? -7.341 4.976 43.552 1.00 16.30 257 TYR A O 1
ATOM 1914 N N . VAL A 1 260 ? -5.100 4.670 43.494 1.00 15.96 258 VAL A N 1
ATOM 1915 C CA . VAL A 1 260 ? -5.166 3.599 42.491 1.00 16.31 258 VAL A CA 1
ATOM 1916 C C . VAL A 1 260 ? -6.086 2.505 43.001 1.00 17.15 258 VAL A C 1
ATOM 1917 O O . VAL A 1 260 ? -6.986 2.050 42.281 1.00 16.68 258 VAL A O 1
ATOM 1921 N N . LYS A 1 261 ? -5.885 2.101 44.248 1.00 17.45 259 LYS A N 1
ATOM 1922 C CA . LYS A 1 261 ? -6.773 1.110 44.877 1.00 18.78 259 LYS A CA 1
ATOM 1923 C C . LYS A 1 261 ? -8.257 1.496 44.776 1.00 18.64 259 LYS A C 1
ATOM 1924 O O . LYS A 1 261 ? -9.098 0.665 44.421 1.00 17.69 259 LYS A O 1
ATOM 1930 N N . SER A 1 262 ? -8.571 2.759 45.072 1.00 17.29 260 SER A N 1
ATOM 1931 C CA . SER A 1 262 ? -9.956 3.205 44.975 1.00 17.89 260 SER A CA 1
ATOM 1932 C C . SER A 1 262 ? -10.464 3.180 43.532 1.00 17.88 260 SER A C 1
ATOM 1933 O O . SER A 1 262 ? -11.675 3.063 43.319 1.00 18.02 260 SER A O 1
ATOM 1936 N N . ARG A 1 263 ? -9.564 3.334 42.552 1.00 17.46 261 ARG A N 1
ATOM 1937 C CA . ARG A 1 263 ? -10.000 3.388 41.156 1.00 17.58 261 ARG A CA 1
ATOM 1938 C C . ARG A 1 263 ? -10.202 1.989 40.609 1.00 18.00 261 ARG A C 1
ATOM 1939 O O . ARG A 1 263 ? -11.126 1.772 39.814 1.00 17.49 261 ARG A O 1
ATOM 1947 N N . LEU A 1 264 ? -9.348 1.055 41.034 1.00 18.52 262 LEU A N 1
ATOM 1948 C CA . LEU A 1 264 ? -9.500 -0.355 40.685 1.00 20.67 262 LEU A CA 1
ATOM 1949 C C . LEU A 1 264 ? -10.819 -0.907 41.210 1.00 21.48 262 LEU A C 1
ATOM 1950 O O . LEU A 1 264 ? -11.321 -1.911 40.691 1.00 22.58 262 LEU A O 1
ATOM 1955 N N . GLU A 1 265 ? -11.374 -0.269 42.241 1.00 22.02 263 GLU A N 1
ATOM 1956 C CA . GLU A 1 265 ? -12.699 -0.660 42.756 1.00 24.20 263 GLU A CA 1
ATOM 1957 C C . GLU A 1 265 ? -13.805 -0.425 41.744 1.00 23.30 263 GLU A C 1
ATOM 1958 O O . GLU A 1 265 ? -14.833 -1.098 41.779 1.00 23.75 263 GLU A O 1
ATOM 1964 N N . VAL A 1 266 ? -13.625 0.555 40.861 1.00 21.36 264 VAL A N 1
ATOM 1965 C CA . VAL A 1 266 ? -14.678 0.897 39.917 1.00 20.76 264 VAL A CA 1
ATOM 1966 C C . VAL A 1 266 ? -14.340 0.590 38.460 1.00 20.30 264 VAL A C 1
ATOM 1967 O O . VAL A 1 266 ? -15.243 0.570 37.606 1.00 19.53 264 VAL A O 1
ATOM 1971 N N . SER A 1 267 ? -13.054 0.380 38.162 1.00 19.50 265 SER A N 1
ATOM 1972 C CA . SER A 1 267 ? -12.633 0.118 36.789 1.00 19.64 265 SER A CA 1
ATOM 1973 C C . SER A 1 267 ? -11.590 -0.995 36.749 1.00 19.48 265 SER A C 1
ATOM 1974 O O . SER A 1 267 ? -10.683 -1.007 37.591 1.00 19.75 265 SER A O 1
ATOM 1977 N N . ASP A 1 268 ? -11.701 -1.937 35.813 1.00 19.65 266 ASP A N 1
ATOM 1978 C CA . ASP A 1 268 ? -10.566 -2.846 35.603 1.00 21.12 266 ASP A CA 1
ATOM 1979 C C . ASP A 1 268 ? -9.749 -2.517 34.330 1.00 20.68 266 ASP A C 1
ATOM 1980 O O . ASP A 1 268 ? -8.867 -3.274 33.903 1.00 21.29 266 ASP A O 1
ATOM 1985 N N . ASP A 1 269 ? -10.054 -1.358 33.754 1.00 18.50 267 ASP A N 1
ATOM 1986 C CA . ASP A 1 269 ? -9.358 -0.848 32.584 1.00 17.81 267 ASP A CA 1
ATOM 1987 C C . ASP A 1 269 ? -8.112 -0.089 33.067 1.00 16.84 267 ASP A C 1
ATOM 1988 O O . ASP A 1 269 ? -8.222 1.061 33.518 1.00 16.95 267 ASP A O 1
ATOM 1993 N N . LEU A 1 270 ? -6.947 -0.747 32.987 1.00 15.90 268 LEU A N 1
ATOM 1994 C CA . LEU A 1 270 ? -5.702 -0.171 33.499 1.00 14.90 268 LEU A CA 1
ATOM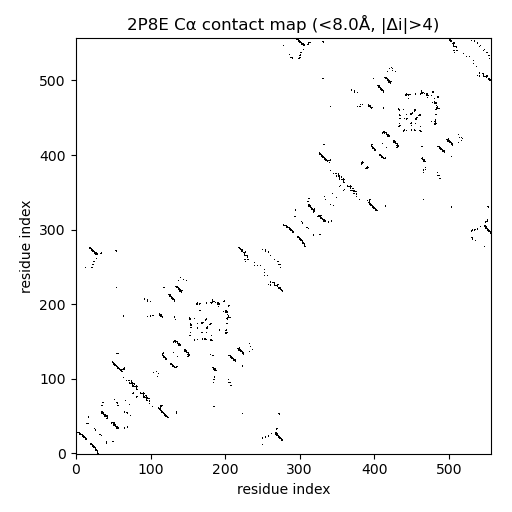 1995 C C . LEU A 1 270 ? -5.226 1.059 32.735 1.00 14.18 268 LEU A C 1
ATOM 1996 O O . LEU A 1 270 ? -4.667 1.981 33.325 1.00 13.45 268 LEU A O 1
ATOM 2001 N N . GLU A 1 271 ? -5.517 1.125 31.440 1.00 14.01 269 GLU A N 1
ATOM 2002 C CA . GLU A 1 271 ? -5.242 2.353 30.678 1.00 14.10 269 GLU A CA 1
ATOM 2003 C C . GLU A 1 271 ? -6.030 3.493 31.276 1.00 14.36 269 GLU A C 1
ATOM 2004 O O . GLU A 1 271 ? -5.482 4.549 31.499 1.00 12.95 269 GLU A O 1
ATOM 2010 N N . ASN A 1 272 ? -7.314 3.252 31.529 1.00 14.34 270 ASN A N 1
ATOM 2011 C CA . ASN A 1 272 ? -8.222 4.236 32.145 1.00 15.46 270 ASN A CA 1
ATOM 2012 C C . ASN A 1 272 ? -7.767 4.688 33.531 1.00 14.44 270 ASN A C 1
ATOM 2013 O O . ASN A 1 272 ? -7.677 5.896 33.831 1.00 12.98 270 ASN A O 1
ATOM 2018 N N . VAL A 1 273 ? -7.521 3.726 34.401 1.00 14.36 271 VAL A N 1
ATOM 2019 C CA . VAL A 1 273 ? -6.938 4.012 35.729 1.00 14.71 271 VAL A CA 1
ATOM 2020 C C . VAL A 1 273 ? -5.677 4.888 35.603 1.00 14.42 271 VAL A C 1
ATOM 2021 O O . VAL A 1 273 ? -5.549 5.918 36.293 1.00 14.39 271 VAL A O 1
ATOM 2025 N N . CYS A 1 274 ? -4.753 4.492 34.720 1.00 14.82 272 CYS A N 1
ATOM 2026 C CA . CYS A 1 274 ? -3.551 5.275 34.537 1.00 15.21 272 CYS A CA 1
ATOM 2027 C C . CYS A 1 274 ? -3.885 6.684 34.054 1.00 15.05 272 CYS A C 1
ATOM 2028 O O . CYS A 1 274 ? -3.240 7.643 34.509 1.00 15.35 272 CYS A O 1
ATOM 2031 N N . ASN A 1 275 ? -4.859 6.820 33.137 1.00 13.98 273 ASN A N 1
ATOM 2032 C CA . ASN A 1 275 ? -5.266 8.179 32.658 1.00 14.05 273 ASN A CA 1
ATOM 2033 C C . ASN A 1 275 ? -5.820 9.015 33.791 1.00 14.45 273 ASN A C 1
ATOM 2034 O O . ASN A 1 275 ? -5.612 10.239 33.859 1.00 14.61 273 ASN A O 1
ATOM 2039 N N . TRP A 1 276 ? -6.577 8.366 34.662 1.00 14.26 274 TRP A N 1
ATOM 2040 C CA . TRP A 1 276 ? -7.136 9.064 35.832 1.00 14.40 274 TRP A CA 1
ATOM 2041 C C . TRP A 1 276 ? -6.040 9.587 36.752 1.00 14.45 274 TRP A C 1
ATOM 2042 O O . TRP A 1 276 ? -6.103 10.748 37.239 1.00 15.41 274 TRP A O 1
ATOM 2053 N N . VAL A 1 277 ? -5.033 8.752 37.008 1.00 13.66 275 VAL A N 1
ATOM 2054 C CA . VAL A 1 277 ? -3.885 9.177 37.814 1.00 14.53 275 VAL A CA 1
ATOM 2055 C C . VAL A 1 277 ? -3.236 10.399 37.218 1.00 14.16 275 VAL A C 1
ATOM 2056 O O . VAL A 1 277 ? -2.985 11.382 37.918 1.00 13.33 275 VAL A O 1
ATOM 2060 N N . VAL A 1 278 ? -2.944 10.324 35.925 1.00 14.72 276 VAL A N 1
ATOM 2061 C CA . VAL A 1 278 ? -2.249 11.415 35.263 1.00 16.71 276 VAL A CA 1
ATOM 2062 C C . VAL A 1 278 ? -3.047 12.766 35.331 1.00 17.50 276 VAL A C 1
ATOM 2063 O O . VAL A 1 278 ? -2.473 13.803 35.633 1.00 18.15 276 VAL A O 1
ATOM 2067 N N . ASP A 1 279 ? -4.341 12.719 35.015 1.00 17.37 277 ASP A N 1
ATOM 2068 C CA . ASP A 1 279 ? -5.239 13.870 35.076 1.00 18.23 277 ASP A CA 1
ATOM 2069 C C . ASP A 1 279 ? -5.348 14.397 36.497 1.00 17.88 277 ASP A C 1
ATOM 2070 O O . ASP A 1 279 ? -5.354 15.609 36.716 1.00 17.14 277 ASP A O 1
ATOM 2075 N N . THR A 1 280 ? -5.404 13.492 37.465 1.00 17.15 278 THR A N 1
ATOM 2076 C CA . THR A 1 280 ? -5.434 13.924 38.865 1.00 17.50 278 THR A CA 1
ATOM 2077 C C . THR A 1 280 ? -4.152 14.701 39.223 1.00 17.96 278 THR A C 1
ATOM 2078 O O . THR A 1 280 ? -4.216 15.762 39.860 1.00 17.07 278 THR A O 1
ATOM 2082 N N . CYS A 1 281 ? -2.997 14.219 38.775 1.00 16.42 279 CYS A N 1
ATOM 2083 C CA . CYS A 1 281 ? -1.747 14.923 39.084 1.00 17.84 279 CYS A CA 1
ATOM 2084 C C . CYS A 1 281 ? -1.645 16.256 38.348 1.00 17.97 279 CYS A C 1
ATOM 2085 O O . CYS A 1 281 ? -1.124 17.224 38.891 1.00 17.89 279 CYS A O 1
ATOM 2088 N N . LEU A 1 282 ? -2.156 16.313 37.118 1.00 18.71 280 LEU A N 1
ATOM 2089 C CA . LEU A 1 282 ? -2.275 17.586 36.385 1.00 20.16 280 LEU A CA 1
ATOM 2090 C C . LEU A 1 282 ? -3.124 18.656 37.123 1.00 22.15 280 LEU A C 1
ATOM 2091 O O . LEU A 1 282 ? -2.753 19.868 37.159 1.00 23.56 280 LEU A O 1
ATOM 2096 N N . HIS A 1 283 ? -4.250 18.215 37.674 1.00 22.90 281 HIS A N 1
ATOM 2097 C CA . HIS A 1 283 ? -5.195 19.046 38.450 1.00 25.53 281 HIS A CA 1
ATOM 2098 C C . HIS A 1 283 ? -4.587 19.501 39.774 1.00 25.63 281 HIS A C 1
ATOM 2099 O O . HIS A 1 283 ? -4.912 20.581 40.290 1.00 26.06 281 HIS A O 1
ATOM 2106 N N . LYS A 1 284 ? -3.722 18.660 40.338 1.00 25.89 282 LYS A N 1
ATOM 2107 C CA . LYS A 1 284 ? -2.940 19.008 41.528 1.00 25.94 282 LYS A CA 1
ATOM 2108 C C . LYS A 1 284 ? -1.794 19.950 41.212 1.00 25.95 282 LYS A C 1
ATOM 2109 O O . LYS A 1 284 ? -1.109 20.420 42.112 1.00 27.16 282 LYS A O 1
ATOM 2115 N N . GLY A 1 285 ? -1.576 20.239 39.939 1.00 25.56 283 GLY A N 1
ATOM 2116 C CA . GLY A 1 285 ? -0.682 21.334 39.578 1.00 25.02 283 GLY A CA 1
ATOM 2117 C C . GLY A 1 285 ? 0.627 20.901 38.963 1.00 25.06 283 GLY A C 1
ATOM 2118 O O . GLY A 1 285 ? 1.491 21.733 38.709 1.00 24.52 283 GLY A O 1
ATOM 2119 N N . SER A 1 286 ? 0.790 19.604 38.695 1.00 24.70 284 SER A N 1
ATOM 2120 C CA . SER A 1 286 ? 2.047 19.167 38.076 1.00 25.37 284 SER A CA 1
ATOM 2121 C C . SER A 1 286 ? 2.207 19.764 36.677 1.00 25.99 284 SER A C 1
ATOM 2122 O O . SER A 1 286 ? 1.343 19.577 35.829 1.00 26.62 284 SER A O 1
ATOM 2125 N N . ARG A 1 287 ? 3.315 20.468 36.444 1.00 26.70 285 ARG A N 1
ATOM 2126 C CA . ARG A 1 287 ? 3.581 21.074 35.133 1.00 28.57 285 ARG A CA 1
ATOM 2127 C C . ARG A 1 287 ? 4.575 20.253 34.304 1.00 27.26 285 ARG A C 1
ATOM 2128 O O . ARG A 1 287 ? 5.047 20.711 33.287 1.00 28.08 285 ARG A O 1
ATOM 2136 N N . ASP A 1 288 ? 4.845 19.019 34.730 1.00 25.73 286 ASP A N 1
ATOM 2137 C CA . ASP A 1 288 ? 5.828 18.168 34.042 1.00 24.27 286 ASP A CA 1
ATOM 2138 C C . ASP A 1 288 ? 5.205 17.273 32.963 1.00 22.46 286 ASP A C 1
ATOM 2139 O O . ASP A 1 288 ? 3.985 17.112 32.931 1.00 21.36 286 ASP A O 1
ATOM 2144 N N . ASN A 1 289 ? 6.045 16.700 32.094 1.00 20.97 287 ASN A N 1
ATOM 2145 C CA . ASN A 1 289 ? 5.651 15.530 31.325 1.00 19.75 287 ASN A CA 1
ATOM 2146 C C . ASN A 1 289 ? 5.316 14.493 32.389 1.00 18.33 287 ASN A C 1
ATOM 2147 O O . ASN A 1 289 ? 5.917 14.517 33.457 1.00 18.03 287 ASN A O 1
ATOM 2152 N N . MET A 1 290 ? 4.410 13.561 32.098 1.00 18.08 288 MET A N 1
ATOM 2153 C CA . MET A 1 290 ? 4.082 12.508 33.060 1.00 17.39 288 MET A CA 1
ATOM 2154 C C . MET A 1 290 ? 3.968 11.125 32.373 1.00 17.35 288 MET A C 1
ATOM 2155 O O . MET A 1 290 ? 3.401 11.013 31.283 1.00 18.38 288 MET A O 1
ATOM 2160 N N . SER A 1 291 ? 4.528 10.085 32.998 1.00 16.76 289 SER A N 1
ATOM 2161 C CA . SER A 1 291 ? 4.388 8.734 32.483 1.00 15.42 289 SER A CA 1
ATOM 2162 C C . SER A 1 291 ? 4.152 7.855 33.692 1.00 14.78 289 SER A C 1
ATOM 2163 O O . SER A 1 291 ? 4.879 7.957 34.709 1.00 14.23 289 SER A O 1
ATOM 2166 N N . ILE A 1 292 ? 3.161 6.987 33.583 1.00 12.87 290 ILE A N 1
ATOM 2167 C CA . ILE A 1 292 ? 2.931 5.962 34.623 1.00 12.98 290 ILE A CA 1
ATOM 2168 C C . ILE A 1 292 ? 2.720 4.617 33.983 1.00 12.21 290 ILE A C 1
ATOM 2169 O O . ILE A 1 292 ? 2.037 4.527 32.962 1.00 13.82 290 ILE A O 1
ATOM 2174 N N . VAL A 1 293 ? 3.308 3.579 34.584 1.00 12.86 291 VAL A N 1
ATOM 2175 C CA . VAL A 1 293 ? 3.028 2.189 34.226 1.00 12.87 291 VAL A CA 1
ATOM 2176 C C . VAL A 1 293 ? 2.456 1.499 35.487 1.00 12.63 291 VAL A C 1
ATOM 2177 O O . VAL A 1 293 ? 3.044 1.594 36.566 1.00 11.32 291 VAL A O 1
ATOM 2181 N N . LEU A 1 294 ? 1.299 0.856 35.332 1.00 13.13 292 LEU A N 1
ATOM 2182 C CA . LEU A 1 294 ? 0.657 0.126 36.418 1.00 14.02 292 LEU A CA 1
ATOM 2183 C C . LEU A 1 294 ? 0.674 -1.364 36.088 1.00 13.92 292 LEU A C 1
ATOM 2184 O O . LEU A 1 294 ? 0.121 -1.758 35.073 1.00 12.23 292 LEU A O 1
ATOM 2189 N N . VAL A 1 295 ? 1.296 -2.160 36.958 1.00 13.05 293 VAL A N 1
ATOM 2190 C CA . VAL A 1 295 ? 1.423 -3.601 36.765 1.00 14.22 293 VAL A CA 1
ATOM 2191 C C . VAL A 1 295 ? 0.646 -4.283 37.884 1.00 14.63 293 VAL A C 1
ATOM 2192 O O . VAL A 1 295 ? 1.029 -4.154 39.059 1.00 13.66 293 VAL A O 1
ATOM 2196 N N . CYS A 1 296 ? -0.460 -4.948 37.538 1.00 15.13 294 CYS A N 1
ATOM 2197 C CA . CYS A 1 296 ? -1.260 -5.704 38.533 1.00 17.61 294 CYS A CA 1
ATOM 2198 C C . CYS A 1 296 ? -0.934 -7.192 38.509 1.00 18.16 294 CYS A C 1
ATOM 2199 O O . CYS A 1 296 ? -0.753 -7.749 37.443 1.00 18.46 294 CYS A O 1
ATOM 2202 N N . PHE A 1 297 ? -0.870 -7.837 39.678 1.00 19.30 295 PHE A N 1
ATOM 2203 C CA . PHE A 1 297 ? -0.646 -9.285 39.740 1.00 20.56 295 PHE A CA 1
ATOM 2204 C C . PHE A 1 297 ? -2.008 -9.948 39.750 1.00 21.87 295 PHE A C 1
ATOM 2205 O O . PHE A 1 297 ? -2.936 -9.403 40.358 1.00 22.53 295 PHE A O 1
ATOM 2213 N N . PHE B 1 6 ? -7.596 -21.675 50.355 1.00 33.33 4 PHE B N 1
ATOM 2214 C CA . PHE B 1 6 ? -9.020 -22.144 50.211 1.00 33.07 4 PHE B CA 1
ATOM 2215 C C . PHE B 1 6 ? -9.858 -21.438 49.136 1.00 32.69 4 PHE B C 1
ATOM 2216 O O . PHE B 1 6 ? -9.695 -20.238 48.852 1.00 32.87 4 PHE B O 1
ATOM 2224 N N . LEU B 1 7 ? -10.776 -22.205 48.569 1.00 31.73 5 LEU B N 1
ATOM 2225 C CA . LEU B 1 7 ? -11.819 -21.677 47.693 1.00 31.79 5 LEU B CA 1
ATOM 2226 C C . LEU B 1 7 ? -12.927 -20.918 48.462 1.00 32.27 5 LEU B C 1
ATOM 2227 O O . LEU B 1 7 ? -13.029 -21.029 49.688 1.00 31.52 5 LEU B O 1
ATOM 2232 N N . ASP B 1 8 ? -13.762 -20.168 47.731 1.00 32.88 6 ASP B N 1
ATOM 2233 C CA . ASP B 1 8 ? -14.915 -19.464 48.319 1.00 34.27 6 ASP B CA 1
ATOM 2234 C C . ASP B 1 8 ? -15.919 -20.447 48.909 1.00 33.68 6 ASP B C 1
ATOM 2235 O O . ASP B 1 8 ? -16.546 -20.168 49.938 1.00 33.64 6 ASP B O 1
ATOM 2240 N N . LYS B 1 9 ? -16.061 -21.587 48.223 1.00 33.17 7 LYS B N 1
ATOM 2241 C CA . LYS B 1 9 ? -17.000 -22.670 48.541 1.00 32.39 7 LYS B CA 1
ATOM 2242 C C . LYS B 1 9 ? -16.289 -23.975 48.204 1.00 30.03 7 LYS B C 1
ATOM 2243 O O . LYS B 1 9 ? -15.508 -23.997 47.263 1.00 29.58 7 LYS B O 1
ATOM 2249 N N . PRO B 1 10 ? -16.565 -25.072 48.947 1.00 28.80 8 PRO B N 1
ATOM 2250 C CA . PRO B 1 10 ? -15.746 -26.260 48.648 1.00 27.55 8 PRO B CA 1
ATOM 2251 C C . PRO B 1 10 ? -16.139 -26.924 47.333 1.00 26.17 8 PRO B C 1
ATOM 2252 O O . PRO B 1 10 ? -17.308 -26.895 46.962 1.00 24.01 8 PRO B O 1
ATOM 2256 N N . LYS B 1 11 ? -15.168 -27.519 46.642 1.00 24.96 9 LYS B N 1
ATOM 2257 C CA . LYS B 1 11 ? -15.491 -28.355 45.492 1.00 24.86 9 LYS B CA 1
ATOM 2258 C C . LYS B 1 11 ? -15.912 -29.693 46.071 1.00 23.15 9 LYS B C 1
ATOM 2259 O O . LYS B 1 11 ? -15.066 -30.468 46.513 1.00 22.70 9 LYS B O 1
ATOM 2265 N N . THR B 1 12 ? -17.211 -29.965 46.100 1.00 20.93 10 THR B N 1
ATOM 2266 C CA . THR B 1 12 ? -17.709 -31.174 46.770 1.00 20.49 10 THR B CA 1
ATOM 2267 C C . THR B 1 12 ? -17.876 -32.380 45.852 1.00 19.76 10 THR B C 1
ATOM 2268 O O . THR B 1 12 ? -18.308 -33.451 46.303 1.00 19.11 10 THR B O 1
ATOM 2272 N N . GLU B 1 13 ? -17.536 -32.175 44.588 1.00 19.60 11 GLU B N 1
ATOM 2273 C CA . GLU B 1 13 ? -17.581 -33.193 43.549 1.00 19.27 11 GLU B CA 1
ATOM 2274 C C . GLU B 1 13 ? -16.731 -34.356 43.967 1.00 18.32 11 GLU B C 1
ATOM 2275 O O . GLU B 1 13 ? -15.597 -34.175 44.372 1.00 17.06 11 GLU B O 1
ATOM 2281 N N . LYS B 1 14 ? -17.284 -35.550 43.838 1.00 17.88 12 LYS B N 1
ATOM 2282 C CA . LYS B 1 14 ? -16.573 -36.752 44.232 1.00 18.49 12 LYS B CA 1
ATOM 2283 C C . LYS B 1 14 ? -16.100 -37.453 42.981 1.00 18.75 12 LYS B C 1
ATOM 2284 O O . LYS B 1 14 ? -16.720 -37.289 41.910 1.00 18.94 12 LYS B O 1
ATOM 2290 N N . HIS B 1 15 ? -15.011 -38.208 43.120 1.00 16.97 13 HIS B N 1
ATOM 2291 C CA . HIS B 1 15 ? -14.658 -39.252 42.169 1.00 16.26 13 HIS B CA 1
ATOM 2292 C C . HIS B 1 15 ? -14.805 -40.591 42.905 1.00 15.23 13 HIS B C 1
ATOM 2293 O O . HIS B 1 15 ? -14.311 -40.728 44.035 1.00 15.10 13 HIS B O 1
ATOM 2300 N N . ASN B 1 16 ? -15.425 -41.567 42.235 1.00 14.45 14 ASN B N 1
ATOM 2301 C CA . ASN B 1 16 ? -15.748 -42.857 42.838 1.00 15.41 14 ASN B CA 1
ATOM 2302 C C . ASN B 1 16 ? -15.269 -44.034 41.990 1.00 14.10 14 ASN B C 1
ATOM 2303 O O . A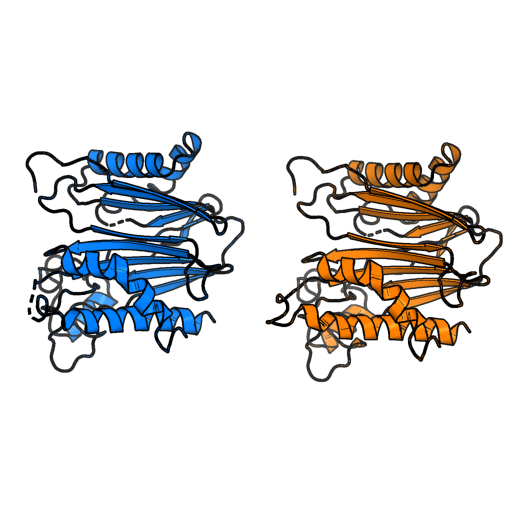SN B 1 16 ? -15.175 -43.956 40.751 1.00 13.46 14 ASN B O 1
ATOM 2308 N N . ALA B 1 17 ? -14.966 -45.127 42.667 1.00 15.02 15 ALA B N 1
ATOM 2309 C CA . ALA B 1 17 ? -14.723 -46.400 41.984 1.00 14.82 15 ALA B CA 1
ATOM 2310 C C . ALA B 1 17 ? -15.156 -47.567 42.865 1.00 15.50 15 ALA B C 1
ATOM 2311 O O . ALA B 1 17 ? -15.281 -47.420 44.068 1.00 13.86 15 ALA B O 1
ATOM 2313 N N . HIS B 1 18 ? -15.360 -48.740 42.261 1.00 15.80 16 HIS B N 1
ATOM 2314 C CA . HIS B 1 18 ? -15.729 -49.931 43.059 1.00 17.15 16 HIS B CA 1
ATOM 2315 C C . HIS B 1 18 ? -15.314 -51.182 42.316 1.00 17.24 16 HIS B C 1
ATOM 2316 O O . HIS B 1 18 ? -15.031 -51.117 41.108 1.00 16.57 16 HIS B O 1
ATOM 2323 N N . GLY B 1 19 ? -15.271 -52.298 43.033 1.00 16.99 17 GLY B N 1
ATOM 2324 C CA . GLY B 1 19 ? -14.866 -53.574 42.451 1.00 17.66 17 GLY B CA 1
ATOM 2325 C C . GLY B 1 19 ? -15.077 -54.726 43.413 1.00 18.27 17 GLY B C 1
ATOM 2326 O O . GLY B 1 19 ? -15.356 -54.524 44.597 1.00 17.49 17 GLY B O 1
ATOM 2327 N N . ALA B 1 20 ? -14.944 -55.941 42.890 1.00 17.61 18 ALA B N 1
ATOM 2328 C CA . ALA B 1 20 ? -15.128 -57.145 43.692 1.00 18.04 18 ALA B CA 1
ATOM 2329 C C . ALA B 1 20 ? -14.281 -58.214 43.094 1.00 18.36 18 ALA B C 1
ATOM 2330 O O . ALA B 1 20 ? -14.071 -58.246 41.887 1.00 19.22 18 ALA B O 1
ATOM 2332 N N . GLY B 1 21 ? -13.786 -59.107 43.928 1.00 18.71 19 GLY B N 1
ATOM 2333 C CA . GLY B 1 21 ? -13.027 -60.234 43.426 1.00 19.71 19 GLY B CA 1
ATOM 2334 C C . GLY B 1 21 ? -12.203 -60.723 44.584 1.00 20.64 19 GLY B C 1
ATOM 2335 O O . GLY B 1 21 ? -12.021 -59.999 45.578 1.00 20.53 19 GLY B O 1
ATOM 2336 N N . ASN B 1 22 ? -11.687 -61.941 44.463 1.00 21.09 20 ASN B N 1
ATOM 2337 C CA . ASN B 1 22 ? -10.925 -62.555 45.537 1.00 21.23 20 ASN B CA 1
ATOM 2338 C C . ASN B 1 22 ? -11.652 -62.535 46.894 1.00 21.51 20 ASN B C 1
ATOM 2339 O O . ASN B 1 22 ? -11.019 -62.449 47.943 1.00 21.11 20 ASN B O 1
ATOM 2344 N N . GLY B 1 23 ? -12.981 -62.641 46.847 1.00 20.84 21 GLY B N 1
ATOM 2345 C CA . GLY B 1 23 ? -13.816 -62.640 48.054 1.00 22.28 21 GLY B CA 1
ATOM 2346 C C . GLY B 1 23 ? -13.841 -61.317 48.807 1.00 22.46 21 GLY B C 1
ATOM 2347 O O . GLY B 1 23 ? -14.167 -61.276 50.006 1.00 23.87 21 GLY B O 1
ATOM 2348 N N . LEU B 1 24 ? -13.496 -60.240 48.097 1.00 21.72 22 LEU B N 1
ATOM 2349 C CA . LEU B 1 24 ? -13.491 -58.873 48.630 1.00 21.84 22 LEU B CA 1
ATOM 2350 C C . LEU B 1 24 ? -14.358 -57.987 47.743 1.00 20.78 22 LEU B C 1
ATOM 2351 O O . LEU B 1 24 ? -14.618 -58.328 46.588 1.00 20.76 22 LEU B O 1
ATOM 2356 N N . ARG B 1 25 ? -14.802 -56.866 48.300 1.00 19.62 23 ARG B N 1
ATOM 2357 C CA . ARG B 1 25 ? -15.553 -55.815 47.614 1.00 20.24 23 ARG B CA 1
ATOM 2358 C C . ARG B 1 25 ? -14.872 -54.529 48.072 1.00 18.72 23 ARG B C 1
ATOM 2359 O O . ARG B 1 25 ? -14.538 -54.413 49.260 1.00 18.90 23 ARG B O 1
ATOM 2367 N N . TYR B 1 26 ? -14.663 -53.577 47.162 1.00 16.60 24 TYR B N 1
ATOM 2368 C CA . TYR B 1 26 ? -14.183 -52.257 47.594 1.00 15.82 24 TYR B CA 1
ATOM 2369 C C . TYR B 1 26 ? -15.001 -51.125 46.968 1.00 13.68 24 TYR B C 1
ATOM 2370 O O . TYR B 1 26 ? -15.675 -51.311 45.938 1.00 12.21 24 TYR B O 1
ATOM 2379 N N . GLY B 1 27 ? -14.990 -49.976 47.629 1.00 12.72 25 GLY B N 1
ATOM 2380 C CA . GLY B 1 27 ? -15.393 -48.741 46.992 1.00 13.27 25 GLY B CA 1
ATOM 2381 C C . GLY B 1 27 ? -14.418 -47.667 47.455 1.00 13.16 25 GLY B C 1
ATOM 2382 O O . GLY B 1 27 ? -13.695 -47.864 48.420 1.00 13.10 25 GLY B O 1
ATOM 2383 N N . LEU B 1 28 ? -14.404 -46.534 46.754 1.00 13.92 26 LEU B N 1
ATOM 2384 C CA . LEU B 1 28 ? -13.578 -45.388 47.172 1.00 14.30 26 LEU B CA 1
ATOM 2385 C C . LEU B 1 28 ? -14.247 -44.092 46.751 1.00 14.32 26 LEU B C 1
ATOM 2386 O O . LEU B 1 28 ? -15.114 -44.076 45.850 1.00 11.78 26 LEU B O 1
ATOM 2391 N N . SER B 1 29 ? -13.844 -43.021 47.426 1.00 14.60 27 SER B N 1
ATOM 2392 C CA . SER B 1 29 ? -14.281 -41.675 47.144 1.00 15.31 27 SER B CA 1
ATOM 2393 C C . SER B 1 29 ? -13.066 -40.770 47.361 1.00 15.20 27 SER B C 1
ATOM 2394 O O . SER B 1 29 ? -12.321 -40.944 48.346 1.00 13.12 27 SER B O 1
ATOM 2397 N N . SER B 1 30 ? -12.857 -39.833 46.421 1.00 15.60 28 SER B N 1
ATOM 2398 C CA . SER B 1 30 ? -11.935 -38.687 46.625 1.00 17.41 28 SER B CA 1
ATOM 2399 C C . SER B 1 30 ? -12.625 -37.385 46.351 1.00 17.56 28 SER B C 1
ATOM 2400 O O . SER B 1 30 ? -13.468 -37.318 45.438 1.00 17.29 28 SER B O 1
ATOM 2403 N N . MET B 1 31 ? -12.283 -36.350 47.127 1.00 17.13 29 MET B N 1
ATOM 2404 C CA . MET B 1 31 ? -12.906 -35.034 46.972 1.00 17.42 29 MET B CA 1
ATOM 2405 C C . MET B 1 31 ? -11.845 -33.968 47.204 1.00 18.83 29 MET B C 1
ATOM 2406 O O . MET B 1 31 ? -11.001 -34.115 48.092 1.00 19.17 29 MET B O 1
ATOM 2411 N N . GLN B 1 32 ? -11.869 -32.917 46.398 1.00 19.41 30 GLN B N 1
ATOM 2412 C CA . GLN B 1 32 ? -10.965 -31.775 46.615 1.00 20.60 30 GLN B CA 1
ATOM 2413 C C . GLN B 1 32 ? -11.314 -30.941 47.862 1.00 21.01 30 GLN B C 1
ATOM 2414 O O . GLN B 1 32 ? -10.433 -30.459 48.592 1.00 21.90 30 GLN B O 1
ATOM 2420 N N . GLY B 1 33 ? -12.599 -30.735 48.105 1.00 20.95 31 GLY B N 1
ATOM 2421 C CA . GLY B 1 33 ? -12.991 -29.999 49.300 1.00 21.15 31 GLY B CA 1
ATOM 2422 C C . GLY B 1 33 ? -12.640 -28.527 49.229 1.00 21.16 31 GLY B C 1
ATOM 2423 O O . GLY B 1 33 ? -12.794 -27.896 48.199 1.00 20.53 31 GLY B O 1
ATOM 2424 N N . TRP B 1 34 ? -12.175 -27.981 50.341 1.00 21.88 32 TRP B N 1
ATOM 2425 C CA . TRP B 1 34 ? -11.939 -26.549 50.451 1.00 23.04 32 TRP B CA 1
ATOM 2426 C C . TRP B 1 34 ? -10.639 -26.066 49.794 1.00 23.43 32 TRP B C 1
ATOM 2427 O O . TRP B 1 34 ? -10.469 -24.863 49.541 1.00 24.25 32 TRP B O 1
ATOM 2438 N N . ARG B 1 35 ? -9.732 -27.002 49.499 1.00 23.82 33 ARG B N 1
ATOM 2439 C CA . ARG B 1 35 ? -8.383 -26.672 48.992 1.00 24.33 33 ARG B CA 1
ATOM 2440 C C . ARG B 1 35 ? -8.395 -26.180 47.551 1.00 23.85 33 ARG B C 1
ATOM 2441 O O . ARG B 1 35 ? -9.202 -26.639 46.745 1.00 23.90 33 ARG B O 1
ATOM 2449 N N . VAL B 1 36 ? -7.472 -25.277 47.218 1.00 24.31 34 VAL B N 1
ATOM 2450 C CA A VAL B 1 36 ? -7.363 -24.725 45.868 0.50 24.50 34 VAL B CA 1
ATOM 2451 C CA B VAL B 1 36 ? -7.404 -24.749 45.854 0.50 24.23 34 VAL B CA 1
ATOM 2452 C C . VAL B 1 36 ? -6.824 -25.761 44.866 1.00 24.40 34 VAL B C 1
ATOM 2453 O O . VAL B 1 36 ? -7.069 -25.671 43.676 1.00 24.56 34 VAL B O 1
ATOM 2460 N N . GLU B 1 37 ? -6.086 -26.752 45.349 1.00 23.99 35 GLU B N 1
ATOM 2461 C CA . GLU B 1 37 ? -5.614 -27.792 44.434 1.00 24.45 35 GLU B CA 1
ATOM 2462 C C . GLU B 1 37 ? -6.026 -29.180 44.937 1.00 22.75 35 GLU B C 1
ATOM 2463 O O . GLU B 1 37 ? -6.413 -29.326 46.094 1.00 21.45 35 GLU B O 1
ATOM 2469 N N . MET B 1 38 ? -5.917 -30.181 44.054 1.00 21.05 36 MET B N 1
ATOM 2470 C CA . MET B 1 38 ? -6.121 -31.579 44.415 1.00 20.28 36 MET B CA 1
ATOM 2471 C C . MET B 1 38 ? -4.811 -32.335 44.222 1.00 19.00 36 MET B C 1
ATOM 2472 O O . MET B 1 38 ? -4.278 -32.395 43.128 1.00 19.01 36 MET B O 1
ATOM 2477 N N . GLU B 1 39 ? -4.303 -32.943 45.272 1.00 18.22 37 GLU B N 1
ATOM 2478 C CA . GLU B 1 39 ? -2.984 -33.568 45.180 1.00 19.21 37 GLU B CA 1
ATOM 2479 C C . GLU B 1 39 ? -3.024 -35.029 45.737 1.00 18.20 37 GLU B C 1
ATOM 2480 O O . GLU B 1 39 ? -2.006 -35.586 46.058 1.00 18.89 37 GLU B O 1
ATOM 2486 N N . ASP B 1 40 ? -4.217 -35.614 45.852 1.00 17.90 38 ASP B N 1
ATOM 2487 C CA . ASP B 1 40 ? -4.356 -36.985 46.348 1.00 17.12 38 ASP B CA 1
ATOM 2488 C C . ASP B 1 40 ? -4.358 -37.942 45.150 1.00 16.74 38 ASP B C 1
ATOM 2489 O O . ASP B 1 40 ? -4.732 -37.532 44.044 1.00 17.13 38 ASP B O 1
ATOM 2494 N N . ALA B 1 41 ? -4.008 -39.215 45.385 1.00 15.36 39 ALA B N 1
ATOM 2495 C CA . ALA B 1 41 ? -4.157 -40.287 44.402 1.00 13.34 39 ALA B CA 1
ATOM 2496 C C . ALA B 1 41 ? -4.434 -41.590 45.154 1.00 14.12 39 ALA B C 1
ATOM 2497 O O . ALA B 1 41 ? -4.354 -41.612 46.381 1.00 13.73 39 ALA B O 1
ATOM 2499 N N . HIS B 1 42 ? -4.714 -42.678 44.424 1.00 13.63 40 HIS B N 1
ATOM 2500 C CA . HIS B 1 42 ? -4.972 -43.954 45.031 1.00 14.38 40 HIS B CA 1
ATOM 2501 C C . HIS B 1 42 ? -4.708 -45.089 44.040 1.00 13.18 40 HIS B C 1
ATOM 2502 O O . HIS B 1 42 ? -4.588 -44.873 42.824 1.00 13.82 40 HIS B O 1
ATOM 2509 N N . THR B 1 43 ? -4.686 -46.287 44.591 1.00 13.24 41 THR B N 1
ATOM 2510 C CA . THR B 1 43 ? -4.479 -47.518 43.816 1.00 13.57 41 THR B CA 1
ATOM 2511 C C . THR B 1 43 ? -5.548 -48.497 44.338 1.00 14.38 41 THR B C 1
ATOM 2512 O O . THR B 1 43 ? -5.753 -48.603 45.545 1.00 14.32 41 THR B O 1
ATOM 2516 N N . ALA B 1 44 ? -6.269 -49.167 43.442 1.00 13.93 42 ALA B N 1
ATOM 2517 C CA . ALA B 1 44 ? -7.165 -50.242 43.868 1.00 15.18 42 ALA B CA 1
ATOM 2518 C C . ALA B 1 44 ? -6.989 -51.362 42.863 1.00 16.37 42 ALA B C 1
ATOM 2519 O O . ALA B 1 44 ? -7.429 -51.246 41.718 1.00 16.23 42 ALA B O 1
ATOM 2521 N N . VAL B 1 45 ? -6.282 -52.414 43.260 1.00 16.95 43 VAL B N 1
ATOM 2522 C CA . VAL B 1 45 ? -6.077 -53.558 42.362 1.00 17.61 43 VAL B CA 1
ATOM 2523 C C . VAL B 1 45 ? -6.565 -54.871 43.011 1.00 18.13 43 VAL B C 1
ATOM 2524 O O . VAL B 1 45 ? -6.042 -55.306 44.039 1.00 18.36 43 VAL B O 1
ATOM 2528 N N . VAL B 1 46 ? -7.561 -55.504 42.406 1.00 18.24 44 VAL B N 1
ATOM 2529 C CA . VAL B 1 46 ? -7.980 -56.847 42.851 1.00 19.91 44 VAL B CA 1
ATOM 2530 C C . VAL B 1 46 ? -7.528 -57.886 41.834 1.00 20.30 44 VAL B C 1
ATOM 2531 O O . VAL B 1 46 ? -8.070 -57.963 40.712 1.00 19.49 44 VAL B O 1
ATOM 2535 N N . GLY B 1 47 ? -6.539 -58.688 42.223 1.00 20.56 45 GLY B N 1
ATOM 2536 C CA . GLY B 1 47 ? -5.902 -59.611 41.304 1.00 20.81 45 GLY B CA 1
ATOM 2537 C C . GLY B 1 47 ? -4.702 -58.927 40.685 1.00 21.58 45 GLY B C 1
ATOM 2538 O O . GLY B 1 47 ? -4.801 -58.304 39.633 1.00 22.11 45 GLY B O 1
ATOM 2539 N N . ILE B 1 48 ? -3.566 -59.024 41.356 1.00 22.54 46 ILE B N 1
ATOM 2540 C CA . ILE B 1 48 ? -2.329 -58.471 40.840 1.00 23.38 46 ILE B CA 1
ATOM 2541 C C . ILE B 1 48 ? -1.861 -59.323 39.639 1.00 25.12 46 ILE B C 1
ATOM 2542 O O . ILE B 1 48 ? -1.736 -60.557 39.766 1.00 24.07 46 ILE B O 1
ATOM 2547 N N . PRO B 1 49 ? -1.626 -58.684 38.467 1.00 25.76 47 PRO B N 1
ATOM 2548 C CA . PRO B 1 49 ? -1.240 -59.503 37.294 1.00 26.28 47 PRO B CA 1
ATOM 2549 C C . PRO B 1 49 ? 0.151 -60.118 37.407 1.00 26.62 47 PRO B C 1
ATOM 2550 O O . PRO B 1 49 ? 0.926 -59.755 38.304 1.00 25.68 47 PRO B O 1
ATOM 2554 N N . HIS B 1 50 ? 0.434 -61.047 36.490 1.00 27.04 48 HIS B N 1
ATOM 2555 C CA . HIS B 1 50 ? 1.748 -61.668 36.295 1.00 28.45 48 HIS B CA 1
ATOM 2556 C C . HIS B 1 50 ? 2.160 -62.524 37.493 1.00 27.82 48 HIS B C 1
ATOM 2557 O O . HIS B 1 50 ? 3.291 -62.420 37.988 1.00 27.05 48 HIS B O 1
ATOM 2564 N N . GLY B 1 51 ? 1.237 -63.356 37.962 1.00 27.79 49 GLY B N 1
ATOM 2565 C CA . GLY B 1 51 ? 1.565 -64.289 39.038 1.00 26.95 49 GLY B CA 1
ATOM 2566 C C . GLY B 1 51 ? 0.889 -64.110 40.391 1.00 26.55 49 GLY B C 1
ATOM 2567 O O . GLY B 1 51 ? 0.936 -65.011 41.217 1.00 25.93 49 GLY B O 1
ATOM 2568 N N . LEU B 1 52 ? 0.242 -62.970 40.637 1.00 25.66 50 LEU B N 1
ATOM 2569 C CA . LEU B 1 52 ? -0.290 -62.720 41.970 1.00 24.33 50 LEU B CA 1
ATOM 2570 C C . LEU B 1 52 ? -1.795 -62.520 41.950 1.00 23.70 50 LEU B C 1
ATOM 2571 O O . LEU B 1 52 ? -2.316 -61.717 42.703 1.00 22.99 50 LEU B O 1
ATOM 2576 N N . GLU B 1 53 ? -2.487 -63.303 41.127 1.00 22.81 51 GLU B N 1
ATOM 2577 C CA . GLU B 1 53 ? -3.922 -63.131 40.867 1.00 23.57 51 GLU B CA 1
ATOM 2578 C C . GLU B 1 53 ? -4.812 -63.285 42.107 1.00 22.00 51 GLU B C 1
ATOM 2579 O O . GLU B 1 53 ? -5.878 -62.710 42.163 1.00 21.10 51 GLU B O 1
ATOM 2585 N N . ASP B 1 54 ? -4.384 -64.089 43.080 1.00 21.86 52 ASP B N 1
ATOM 2586 C CA A ASP B 1 54 ? -5.103 -64.288 44.339 0.50 21.98 52 ASP B CA 1
ATOM 2587 C CA B ASP B 1 54 ? -5.196 -64.226 44.305 0.50 21.71 52 ASP B CA 1
ATOM 2588 C C . ASP B 1 54 ? -4.801 -63.211 45.386 1.00 21.35 52 ASP B C 1
ATOM 2589 O O . ASP B 1 54 ? -5.243 -63.315 46.527 1.00 22.74 52 ASP B O 1
ATOM 2598 N N . TRP B 1 55 ? -4.014 -62.208 45.003 1.00 20.22 53 TRP B N 1
ATOM 2599 C CA . TRP B 1 55 ? -3.628 -61.085 45.888 1.00 19.72 53 TRP B CA 1
ATOM 2600 C C . TRP B 1 55 ? -4.335 -59.806 45.424 1.00 19.09 53 TRP B C 1
ATOM 2601 O O . TRP B 1 55 ? -4.814 -59.728 44.282 1.00 19.56 53 TRP B O 1
ATOM 2612 N N . SER B 1 56 ? -4.411 -58.815 46.318 1.00 17.97 54 SER B N 1
ATOM 2613 C CA . SER B 1 56 ? -5.020 -57.508 46.012 1.00 17.04 54 SER B CA 1
ATOM 2614 C C . SER B 1 56 ? -4.170 -56.418 46.658 1.00 15.66 54 SER B C 1
ATOM 2615 O O . SER B 1 56 ? -3.413 -56.686 47.597 1.00 15.92 54 SER B O 1
ATOM 2618 N N . PHE B 1 57 ? -4.302 -55.188 46.167 1.00 14.76 55 PHE B N 1
ATOM 2619 C CA . PHE B 1 57 ? -3.477 -54.084 46.688 1.00 14.84 55 PHE B CA 1
ATOM 2620 C C . PHE B 1 57 ? -4.309 -52.825 46.629 1.00 14.61 55 PHE B C 1
ATOM 2621 O O . PHE B 1 57 ? -4.956 -52.596 45.614 1.00 14.58 55 PHE B O 1
ATOM 2629 N N . PHE B 1 58 ? -4.325 -52.057 47.733 1.00 12.89 56 PHE B N 1
ATOM 2630 C CA . PHE B 1 58 ? -5.096 -50.807 47.835 1.00 12.72 56 PHE B CA 1
ATOM 2631 C C . PHE B 1 58 ? -4.188 -49.832 48.520 1.00 11.87 56 PHE B C 1
ATOM 2632 O O . PHE B 1 58 ? -3.454 -50.204 49.446 1.00 10.86 56 PHE B O 1
ATOM 2640 N N . ALA B 1 59 ? -4.199 -48.581 48.053 1.00 11.52 57 ALA B N 1
ATOM 2641 C CA . ALA B 1 59 ? -3.308 -47.594 48.661 1.00 11.43 57 ALA B CA 1
ATOM 2642 C C . ALA B 1 59 ? -3.934 -46.235 48.509 1.00 11.41 57 ALA B C 1
ATOM 2643 O O . ALA B 1 59 ? -4.734 -45.990 47.572 1.00 11.44 57 ALA B O 1
ATOM 2645 N N . VAL B 1 60 ? -3.562 -45.362 49.441 1.00 12.02 58 VAL B N 1
ATOM 2646 C CA . VAL B 1 60 ? -3.905 -43.955 49.360 1.00 12.68 58 VAL B CA 1
ATOM 2647 C C . VAL B 1 60 ? -2.645 -43.127 49.449 1.00 12.68 58 VAL B C 1
ATOM 2648 O O . VAL B 1 60 ? -1.759 -43.419 50.260 1.00 12.48 58 VAL B O 1
ATOM 2652 N N . TYR B 1 61 ? -2.564 -42.077 48.624 1.00 13.16 59 TYR B N 1
ATOM 2653 C CA . TYR B 1 61 ? -1.367 -41.217 48.576 1.00 13.35 59 TYR B CA 1
ATOM 2654 C C . TYR B 1 61 ? -1.783 -39.757 48.742 1.00 13.17 59 TYR B C 1
ATOM 2655 O O . TYR B 1 61 ? -2.601 -39.234 47.955 1.00 13.73 59 TYR B O 1
ATOM 2664 N N . ASP B 1 62 ? -1.301 -39.142 49.816 1.00 11.26 60 ASP B N 1
ATOM 2665 C CA . ASP B 1 62 ? -1.605 -37.741 50.143 1.00 12.09 60 ASP B CA 1
ATOM 2666 C C . ASP B 1 62 ? -0.415 -36.875 49.735 1.00 11.93 60 ASP B C 1
ATOM 2667 O O . ASP B 1 62 ? 0.570 -36.781 50.456 1.00 10.79 60 ASP B O 1
ATOM 2672 N N . GLY B 1 63 ? -0.515 -36.276 48.559 1.00 12.28 61 GLY B N 1
ATOM 2673 C CA . GLY B 1 63 ? 0.580 -35.446 47.989 1.00 13.51 61 GLY B CA 1
ATOM 2674 C C . GLY B 1 63 ? 0.671 -34.107 48.695 1.00 14.82 61 GLY B C 1
ATOM 2675 O O . GLY B 1 63 ? -0.277 -33.682 49.349 1.00 13.87 61 GLY B O 1
ATOM 2676 N N . HIS B 1 64 ? 1.842 -33.472 48.622 1.00 15.70 62 HIS B N 1
ATOM 2677 C CA . HIS B 1 64 ? 2.026 -32.111 49.144 1.00 16.15 62 HIS B CA 1
ATOM 2678 C C . HIS B 1 64 ? 3.042 -31.406 48.260 1.00 15.97 62 HIS B C 1
ATOM 2679 O O . HIS B 1 64 ? 3.912 -32.065 47.644 1.00 14.88 62 HIS B O 1
ATOM 2686 N N . ALA B 1 65 ? 2.900 -30.079 48.159 1.00 16.97 63 ALA B N 1
ATOM 2687 C CA . ALA B 1 65 ? 3.720 -29.250 47.270 1.00 16.89 63 ALA B CA 1
ATOM 2688 C C . ALA B 1 65 ? 3.649 -29.722 45.798 1.00 17.72 63 ALA B C 1
ATOM 2689 O O . ALA B 1 65 ? 4.627 -29.589 45.050 1.00 17.33 63 ALA B O 1
ATOM 2691 N N . GLY B 1 66 ? 2.511 -30.286 45.393 1.00 17.10 64 GLY B N 1
ATOM 2692 C CA . GLY B 1 66 ? 2.352 -30.763 44.019 1.00 18.00 64 GLY B CA 1
ATOM 2693 C C . GLY B 1 66 ? 1.806 -32.172 43.992 1.00 17.45 64 GLY B C 1
ATOM 2694 O O . GLY B 1 66 ? 1.812 -32.863 45.027 1.00 17.54 64 GLY B O 1
ATOM 2695 N N . SER B 1 67 ? 1.353 -32.595 42.805 1.00 17.15 65 SER B N 1
ATOM 2696 C CA . SER B 1 67 ? 0.753 -33.913 42.628 1.00 16.39 65 SER B CA 1
ATOM 2697 C C . SER B 1 67 ? 1.677 -34.910 41.926 1.00 15.56 65 SER B C 1
ATOM 2698 O O . SER B 1 67 ? 1.328 -36.108 41.801 1.00 15.82 65 SER B O 1
ATOM 2701 N N . ARG B 1 68 ? 2.835 -34.454 41.448 1.00 14.75 66 ARG B N 1
ATOM 2702 C CA . ARG B 1 68 ? 3.677 -35.316 40.595 1.00 15.13 66 ARG B CA 1
ATOM 2703 C C . ARG B 1 68 ? 4.073 -36.639 41.293 1.00 14.85 66 ARG B C 1
ATOM 2704 O O . ARG B 1 68 ? 3.953 -37.725 40.707 1.00 12.88 66 ARG B O 1
ATOM 2712 N N . VAL B 1 69 ? 4.509 -36.545 42.553 1.00 13.80 67 VAL B N 1
ATOM 2713 C CA . VAL B 1 69 ? 4.926 -37.741 43.290 1.00 14.04 67 VAL B CA 1
ATOM 2714 C C . VAL B 1 69 ? 3.737 -38.660 43.621 1.00 15.10 67 VAL B C 1
ATOM 2715 O O . VAL B 1 69 ? 3.776 -39.895 43.356 1.00 14.62 67 VAL B O 1
ATOM 2719 N N . ALA B 1 70 ? 2.677 -38.067 44.146 1.00 14.12 68 ALA B N 1
ATOM 2720 C CA . ALA B 1 70 ? 1.484 -38.868 44.467 1.00 14.08 68 ALA B CA 1
ATOM 2721 C C . ALA B 1 70 ? 0.963 -39.571 43.214 1.00 13.79 68 ALA B C 1
ATOM 2722 O O . ALA B 1 70 ? 0.673 -40.749 43.265 1.00 13.90 68 ALA B O 1
ATOM 2724 N N . ASN B 1 71 ? 0.845 -38.845 42.097 1.00 13.29 69 ASN B N 1
ATOM 2725 C CA . ASN B 1 71 ? 0.384 -39.427 40.844 1.00 13.81 69 ASN B CA 1
ATOM 2726 C C . ASN B 1 71 ? 1.283 -40.575 40.385 1.00 14.39 69 ASN B C 1
ATOM 2727 O O . ASN B 1 71 ? 0.791 -41.614 39.991 1.00 15.58 69 ASN B O 1
ATOM 2732 N N . TYR B 1 72 ? 2.598 -40.414 40.489 1.00 13.51 70 TYR B N 1
ATOM 2733 C CA . TYR B 1 72 ? 3.489 -41.451 39.958 1.00 15.13 70 TYR B CA 1
ATOM 2734 C C . TYR B 1 72 ? 3.400 -42.706 40.839 1.00 14.31 70 TYR B C 1
ATOM 2735 O O . TYR B 1 72 ? 3.312 -43.808 40.331 1.00 15.51 70 TYR B O 1
ATOM 2744 N N . CYS B 1 73 ? 3.374 -42.530 42.162 1.00 14.48 71 CYS B N 1
ATOM 2745 C CA . CYS B 1 73 ? 3.274 -43.689 43.050 1.00 13.63 71 CYS B CA 1
ATOM 2746 C C . CYS B 1 73 ? 2.005 -44.476 42.708 1.00 13.29 71 CYS B C 1
ATOM 2747 O O . CYS B 1 73 ? 2.004 -45.705 42.741 1.00 13.56 71 CYS B O 1
ATOM 2750 N N . SER B 1 74 ? 0.923 -43.761 42.438 1.00 12.80 72 SER B N 1
ATOM 2751 C CA . SER B 1 74 ? -0.386 -44.404 42.286 1.00 14.12 72 SER B CA 1
ATOM 2752 C C . SER B 1 74 ? -0.394 -45.426 41.154 1.00 13.74 72 SER B C 1
ATOM 2753 O O . SER B 1 74 ? -1.129 -46.389 41.221 1.00 13.96 72 SER B O 1
ATOM 2756 N N . THR B 1 75 ? 0.435 -45.202 40.135 1.00 14.10 73 THR B N 1
ATOM 2757 C CA . THR B 1 75 ? 0.492 -46.102 38.978 1.00 14.52 73 THR B CA 1
ATOM 2758 C C . THR B 1 75 ? 1.811 -46.880 38.864 1.00 14.40 73 THR B C 1
ATOM 2759 O O . THR B 1 75 ? 1.981 -47.651 37.898 1.00 14.72 73 THR B O 1
ATOM 2763 N N . HIS B 1 76 ? 2.742 -46.695 39.814 1.00 13.52 74 HIS B N 1
ATOM 2764 C CA . HIS B 1 76 ? 4.077 -47.377 39.754 1.00 13.49 74 HIS B CA 1
ATOM 2765 C C . HIS B 1 76 ? 4.579 -48.070 41.017 1.00 12.85 74 HIS B C 1
ATOM 2766 O O . HIS B 1 76 ? 5.471 -48.941 40.945 1.00 12.58 74 HIS B O 1
ATOM 2773 N N . LEU B 1 77 ? 4.048 -47.696 42.176 1.00 1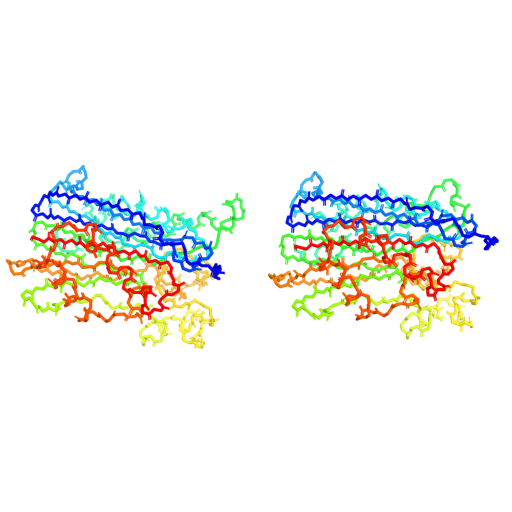2.83 75 LEU B N 1
ATOM 2774 C CA . LEU B 1 77 ? 4.533 -48.305 43.424 1.00 13.66 75 LEU B CA 1
ATOM 2775 C C . LEU B 1 77 ? 4.357 -49.830 43.464 1.00 14.67 75 LEU B C 1
ATOM 2776 O O . LEU B 1 77 ? 5.298 -50.573 43.805 1.00 15.03 75 LEU B O 1
ATOM 2781 N N . LEU B 1 78 ? 3.182 -50.294 43.084 1.00 14.73 76 LEU B N 1
ATOM 2782 C CA . LEU B 1 78 ? 2.922 -51.736 43.063 1.00 16.02 76 LEU B CA 1
ATOM 2783 C C . LEU B 1 78 ? 3.959 -52.506 42.227 1.00 17.57 76 LEU B C 1
ATOM 2784 O O . LEU B 1 78 ? 4.496 -53.520 42.686 1.00 17.30 76 LEU B O 1
ATOM 2789 N N . GLU B 1 79 ? 4.216 -52.026 41.016 1.00 18.00 77 GLU B N 1
ATOM 2790 C CA . GLU B 1 79 ? 5.230 -52.587 40.105 1.00 20.65 77 GLU B CA 1
ATOM 2791 C C . GLU B 1 79 ? 6.622 -52.603 40.745 1.00 18.41 77 GLU B C 1
ATOM 2792 O O . GLU B 1 79 ? 7.351 -53.610 40.689 1.00 17.38 77 GLU B O 1
ATOM 2798 N N . HIS B 1 80 ? 6.954 -51.508 41.416 1.00 16.31 78 HIS B N 1
ATOM 2799 C CA . HIS B 1 80 ? 8.225 -51.400 42.108 1.00 15.78 78 HIS B CA 1
ATOM 2800 C C . HIS B 1 80 ? 8.404 -52.394 43.257 1.00 15.44 78 HIS B C 1
ATOM 2801 O O . HIS B 1 80 ? 9.537 -52.888 43.506 1.00 16.06 78 HIS B O 1
ATOM 2808 N N . ILE B 1 81 ? 7.310 -52.688 43.943 1.00 15.51 79 ILE B N 1
ATOM 2809 C CA . ILE B 1 81 ? 7.294 -53.671 45.030 1.00 16.13 79 ILE B CA 1
ATOM 2810 C C . ILE B 1 81 ? 7.391 -55.098 44.490 1.00 17.59 79 ILE B C 1
ATOM 2811 O O . ILE B 1 81 ? 8.182 -55.879 44.977 1.00 19.13 79 ILE B O 1
ATOM 2816 N N . THR B 1 82 ? 6.567 -55.430 43.502 1.00 18.81 80 THR B N 1
ATOM 2817 C CA . THR B 1 82 ? 6.390 -56.816 43.065 1.00 20.72 80 THR B CA 1
ATOM 2818 C C . THR B 1 82 ? 7.490 -57.299 42.110 1.00 22.01 80 THR B C 1
ATOM 2819 O O . THR B 1 82 ? 7.719 -58.503 41.981 1.00 22.25 80 THR B O 1
ATOM 2823 N N . THR B 1 83 ? 8.178 -56.373 41.448 1.00 21.90 81 THR B N 1
ATOM 2824 C CA . THR B 1 83 ? 9.172 -56.782 40.463 1.00 23.29 81 THR B CA 1
ATOM 2825 C C . THR B 1 83 ? 10.593 -56.750 40.977 1.00 23.03 81 THR B C 1
ATOM 2826 O O . THR B 1 83 ? 11.502 -57.132 40.255 1.00 23.28 81 THR B O 1
ATOM 2830 N N . ASN B 1 84 ? 10.832 -56.310 42.209 1.00 23.11 82 ASN B N 1
ATOM 2831 C CA . ASN B 1 84 ? 12.228 -56.278 42.644 1.00 24.00 82 ASN B CA 1
ATOM 2832 C C . ASN B 1 84 ? 12.759 -57.641 43.086 1.00 25.42 82 ASN B C 1
ATOM 2833 O O . ASN B 1 84 ? 11.983 -58.543 43.381 1.00 25.31 82 ASN B O 1
ATOM 2838 N N . GLU B 1 85 ? 14.087 -57.777 43.129 1.00 27.77 83 GLU B N 1
ATOM 2839 C CA . GLU B 1 85 ? 14.741 -59.047 43.474 1.00 30.65 83 GLU B CA 1
ATOM 2840 C C . GLU B 1 85 ? 14.446 -59.557 44.901 1.00 30.05 83 GLU B C 1
ATOM 2841 O O . GLU B 1 85 ? 14.516 -60.767 45.169 1.00 29.67 83 GLU B O 1
ATOM 2847 N N . ASP B 1 86 ? 14.106 -58.642 45.814 1.00 30.09 84 ASP B N 1
ATOM 2848 C CA . ASP B 1 86 ? 13.796 -59.022 47.202 1.00 30.54 84 ASP B CA 1
ATOM 2849 C C . ASP B 1 86 ? 12.401 -59.633 47.316 1.00 30.36 84 ASP B C 1
ATOM 2850 O O . ASP B 1 86 ? 12.191 -60.616 48.030 1.00 29.43 84 ASP B O 1
ATOM 2855 N N . PHE B 1 87 ? 11.446 -59.051 46.591 1.00 30.34 85 PHE B N 1
ATOM 2856 C CA . PHE B 1 87 ? 10.122 -59.644 46.489 1.00 30.27 85 PHE B CA 1
ATOM 2857 C C . PHE B 1 87 ? 10.202 -60.938 45.700 1.00 31.64 85 PHE B C 1
ATOM 2858 O O . PHE B 1 87 ? 9.609 -61.918 46.093 1.00 32.76 85 PHE B O 1
ATOM 2866 N N . ARG B 1 88 ? 10.931 -60.922 44.583 1.00 33.49 86 ARG B N 1
ATOM 2867 C CA . ARG B 1 88 ? 11.121 -62.120 43.742 1.00 35.41 86 ARG B CA 1
ATOM 2868 C C . ARG B 1 88 ? 12.089 -63.072 44.414 1.00 35.21 86 ARG B C 1
ATOM 2869 O O . ARG B 1 88 ? 11.725 -63.717 45.396 1.00 35.99 86 ARG B O 1
ATOM 2877 N N . SER B 1 100 ? 6.963 -65.841 51.217 1.00 29.94 98 SER B N 1
ATOM 2878 C CA . SER B 1 100 ? 7.079 -65.823 52.666 1.00 30.65 98 SER B CA 1
ATOM 2879 C C . SER B 1 100 ? 6.946 -64.413 53.244 1.00 30.74 98 SER B C 1
ATOM 2880 O O . SER B 1 100 ? 7.265 -63.416 52.569 1.00 29.92 98 SER B O 1
ATOM 2883 N N . VAL B 1 101 ? 6.468 -64.333 54.487 1.00 30.12 99 VAL B N 1
ATOM 2884 C CA . VAL B 1 101 ? 6.231 -63.041 55.136 1.00 29.62 99 VAL B CA 1
ATOM 2885 C C . VAL B 1 101 ? 7.476 -62.127 55.061 1.00 29.71 99 VAL B C 1
ATOM 2886 O O . VAL B 1 101 ? 7.388 -61.003 54.591 1.00 29.46 99 VAL B O 1
ATOM 2890 N N . GLU B 1 102 ? 8.621 -62.645 55.501 1.00 29.90 100 GLU B N 1
ATOM 2891 C CA . GLU B 1 102 ? 9.923 -61.966 55.449 1.00 30.52 100 GLU B CA 1
ATOM 2892 C C . GLU B 1 102 ? 10.257 -61.388 54.058 1.00 29.04 100 GLU B C 1
ATOM 2893 O O . GLU B 1 102 ? 10.662 -60.232 53.925 1.00 28.59 100 GLU B O 1
ATOM 2899 N N . ASN B 1 103 ? 10.095 -62.220 53.039 1.00 27.67 101 ASN B N 1
ATOM 2900 C CA . ASN B 1 103 ? 10.319 -61.864 51.648 1.00 27.03 101 ASN B CA 1
ATOM 2901 C C . ASN B 1 103 ? 9.376 -60.751 51.180 1.00 25.28 101 ASN B C 1
ATOM 2902 O O . ASN B 1 103 ? 9.801 -59.833 50.489 1.00 25.70 101 ASN B O 1
ATOM 2907 N N . VAL B 1 104 ? 8.101 -60.843 51.556 1.00 23.15 102 VAL B N 1
ATOM 2908 C CA . VAL B 1 104 ? 7.105 -59.825 51.200 1.00 20.78 102 VAL B CA 1
ATOM 2909 C C . VAL B 1 104 ? 7.432 -58.494 51.865 1.00 20.30 102 VAL B C 1
ATOM 2910 O O . VAL B 1 104 ? 7.438 -57.463 51.202 1.00 18.57 102 VAL B O 1
ATOM 2914 N N . LYS B 1 105 ? 7.728 -58.527 53.166 1.00 19.39 103 LYS B N 1
ATOM 2915 C CA . LYS B 1 105 ? 8.100 -57.307 53.902 1.00 19.10 103 LYS B CA 1
ATOM 2916 C C . LYS B 1 105 ? 9.371 -56.654 53.324 1.00 18.75 103 LYS B C 1
ATOM 2917 O O . LYS B 1 105 ? 9.473 -55.418 53.182 1.00 17.25 103 LYS B O 1
ATOM 2923 N N . ASN B 1 106 ? 10.333 -57.503 52.975 1.00 18.05 104 ASN B N 1
ATOM 2924 C CA . ASN B 1 106 ? 11.569 -57.076 52.337 1.00 18.89 104 ASN B CA 1
ATOM 2925 C C . ASN B 1 106 ? 11.305 -56.446 50.992 1.00 17.73 104 ASN B C 1
ATOM 2926 O O . ASN B 1 106 ? 11.884 -55.401 50.639 1.00 17.55 104 ASN B O 1
ATOM 2931 N N . GLY B 1 107 ? 10.459 -57.121 50.223 1.00 16.60 105 GLY B N 1
ATOM 2932 C CA . GLY B 1 107 ? 10.096 -56.689 48.876 1.00 15.07 105 GLY B CA 1
ATOM 2933 C C . GLY B 1 107 ? 9.413 -55.343 48.900 1.00 14.74 105 GLY B C 1
ATOM 2934 O O . GLY B 1 107 ? 9.632 -54.522 48.028 1.00 14.20 105 GLY B O 1
ATOM 2935 N N . ILE B 1 108 ? 8.586 -55.131 49.909 1.00 14.67 106 ILE B N 1
ATOM 2936 C CA . ILE B 1 108 ? 7.881 -53.871 50.069 1.00 14.82 106 ILE B CA 1
ATOM 2937 C C . ILE B 1 108 ? 8.860 -52.739 50.379 1.00 14.73 106 ILE B C 1
ATOM 2938 O O . ILE B 1 108 ? 8.767 -51.657 49.792 1.00 13.94 106 ILE B O 1
ATOM 2943 N N . ARG B 1 109 ? 9.794 -52.981 51.301 1.00 14.91 107 ARG B N 1
ATOM 2944 C CA . ARG B 1 109 ? 10.764 -51.967 51.693 1.00 14.70 107 ARG B CA 1
ATOM 2945 C C . ARG B 1 109 ? 11.636 -51.541 50.498 1.00 14.95 107 ARG B C 1
ATOM 2946 O O . ARG B 1 109 ? 11.828 -50.355 50.229 1.00 15.85 107 ARG B O 1
ATOM 2954 N N . THR B 1 110 ? 12.207 -52.529 49.815 1.00 15.56 108 THR B N 1
ATOM 2955 C CA . THR B 1 110 ? 12.986 -52.307 48.606 1.00 16.65 108 THR B CA 1
ATOM 2956 C C . THR B 1 110 ? 12.196 -51.558 47.563 1.00 15.84 108 THR B C 1
ATOM 2957 O O . THR B 1 110 ? 12.747 -50.670 46.923 1.00 15.70 108 THR B O 1
ATOM 2961 N N . GLY B 1 111 ? 10.915 -51.895 47.390 1.00 16.11 109 GLY B N 1
ATOM 2962 C CA . GLY B 1 111 ? 10.061 -51.145 46.436 1.00 16.26 109 GLY B CA 1
ATOM 2963 C C . GLY B 1 111 ? 9.968 -49.655 46.718 1.00 15.12 109 GLY B C 1
ATOM 2964 O O . GLY B 1 111 ? 10.105 -48.808 45.827 1.00 16.33 109 GLY B O 1
ATOM 2965 N N . PHE B 1 112 ? 9.754 -49.319 47.975 1.00 15.40 110 PHE B N 1
ATOM 2966 C CA . PHE B 1 112 ? 9.764 -47.937 48.429 1.00 14.54 110 PHE B CA 1
ATOM 2967 C C . PHE B 1 112 ? 11.056 -47.214 48.165 1.00 14.63 110 PHE B C 1
ATOM 2968 O O . PHE B 1 112 ? 11.059 -46.092 47.622 1.00 14.19 110 PHE B O 1
ATOM 2976 N N . LEU B 1 113 ? 12.165 -47.856 48.544 1.00 14.13 111 LEU B N 1
ATOM 2977 C CA . LEU B 1 113 ? 13.473 -47.258 48.369 1.00 14.96 111 LEU B CA 1
ATOM 2978 C C . LEU B 1 113 ? 13.795 -47.036 46.879 1.00 15.23 111 LEU B C 1
ATOM 2979 O O . LEU B 1 113 ? 14.355 -46.004 46.511 1.00 15.05 111 LEU B O 1
ATOM 2984 N N . LYS B 1 114 ? 13.465 -48.016 46.032 1.00 15.47 112 LYS B N 1
ATOM 2985 C CA . LYS B 1 114 ? 13.760 -47.914 44.607 1.00 15.63 112 LYS B CA 1
ATOM 2986 C C . LYS B 1 114 ? 12.916 -46.836 43.921 1.00 15.15 112 LYS B C 1
ATOM 2987 O O . LYS B 1 114 ? 13.431 -46.029 43.145 1.00 13.59 112 LYS B O 1
ATOM 2993 N N . ILE B 1 115 ? 11.611 -46.828 44.189 1.00 15.42 113 ILE B N 1
ATOM 2994 C CA . ILE B 1 115 ? 10.771 -45.803 43.575 1.00 14.72 113 ILE B CA 1
ATOM 2995 C C . ILE B 1 115 ? 11.205 -44.419 44.056 1.00 15.04 113 ILE B C 1
ATOM 2996 O O . ILE B 1 115 ? 11.196 -43.455 43.277 1.00 15.96 113 ILE B O 1
ATOM 3001 N N . ASP B 1 116 ? 11.647 -44.317 45.316 1.00 14.87 114 ASP B N 1
ATOM 3002 C CA . ASP B 1 116 ? 11.983 -43.000 45.834 1.00 15.52 114 ASP B CA 1
ATOM 3003 C C . ASP B 1 116 ? 13.271 -42.578 45.126 1.00 16.53 114 ASP B C 1
ATOM 3004 O O . ASP B 1 116 ? 13.421 -41.421 44.763 1.00 16.01 114 ASP B O 1
ATOM 3009 N N . GLU B 1 117 ? 14.192 -43.524 44.908 1.00 17.91 115 GLU B N 1
ATOM 3010 C CA . GLU B 1 117 ? 15.427 -43.185 44.192 1.00 20.12 115 GLU B CA 1
ATOM 3011 C C . GLU B 1 117 ? 15.148 -42.804 42.753 1.00 20.99 115 GLU B C 1
ATOM 3012 O O . GLU B 1 117 ? 15.777 -41.881 42.224 1.00 21.39 115 GLU B O 1
ATOM 3018 N N . TYR B 1 118 ? 14.251 -43.546 42.096 1.00 20.99 116 TYR B N 1
ATOM 3019 C CA . TYR B 1 118 ? 13.906 -43.194 40.728 1.00 22.01 116 TYR B CA 1
ATOM 3020 C C . TYR B 1 118 ? 13.345 -41.781 40.616 1.00 21.99 116 TYR B C 1
ATOM 3021 O O . TYR B 1 118 ? 13.803 -41.009 39.773 1.00 22.84 116 TYR B O 1
ATOM 3030 N N . MET B 1 119 ? 12.330 -41.468 41.424 1.00 20.45 117 MET B N 1
ATOM 3031 C CA . MET B 1 119 ? 11.579 -40.191 41.299 1.00 18.57 117 MET B CA 1
ATOM 3032 C C . MET B 1 119 ? 12.395 -38.934 41.643 1.00 21.05 117 MET B C 1
ATOM 3033 O O . MET B 1 119 ? 11.947 -37.792 41.460 1.00 20.33 117 MET B O 1
ATOM 3038 N N . ARG B 1 120 ? 13.580 -39.148 42.190 1.00 22.30 118 ARG B N 1
ATOM 3039 C CA . ARG B 1 120 ? 14.525 -38.071 42.425 1.00 23.34 118 ARG B CA 1
ATOM 3040 C C . ARG B 1 120 ? 14.769 -37.255 41.123 1.00 24.42 118 ARG B C 1
ATOM 3041 O O . ARG B 1 120 ? 14.856 -36.020 41.154 1.00 23.78 118 ARG B O 1
ATOM 3049 N N . ASN B 1 121 ? 14.834 -37.962 40.000 1.00 24.91 119 ASN B N 1
ATOM 3050 C CA . ASN B 1 121 ? 14.819 -37.350 38.670 1.00 26.48 119 ASN B CA 1
ATOM 3051 C C . ASN B 1 121 ? 13.829 -36.183 38.481 1.00 26.00 119 ASN B C 1
ATOM 3052 O O . ASN B 1 121 ? 14.112 -35.280 37.706 1.00 24.49 119 ASN B O 1
ATOM 3057 N N . PHE B 1 122 ? 12.668 -36.223 39.156 1.00 26.02 120 PHE B N 1
ATOM 3058 C CA . PHE B 1 122 ? 11.631 -35.191 38.969 1.00 26.55 120 PHE B CA 1
ATOM 3059 C C . PHE B 1 122 ? 12.143 -33.818 39.425 1.00 26.16 120 PHE B C 1
ATOM 3060 O O . PHE B 1 122 ? 11.812 -32.806 38.818 1.00 25.43 120 PHE B O 1
ATOM 3068 N N . SER B 1 123 ? 12.948 -33.832 40.489 1.00 26.49 121 SER B N 1
ATOM 3069 C CA . SER B 1 123 ? 13.416 -32.618 41.187 1.00 28.01 121 SER B CA 1
ATOM 3070 C C . SER B 1 123 ? 14.614 -31.946 40.502 1.00 29.12 121 SER B C 1
ATOM 3071 O O . SER B 1 123 ? 14.976 -30.799 40.818 1.00 28.16 121 SER B O 1
ATOM 3074 N N . ASP B 1 124 ? 15.218 -32.667 39.564 1.00 30.60 122 ASP B N 1
ATOM 3075 C CA . ASP B 1 124 ? 16.350 -32.142 38.805 1.00 32.69 122 ASP B CA 1
ATOM 3076 C C . ASP B 1 124 ? 16.003 -30.867 38.019 1.00 33.71 122 ASP B C 1
ATOM 3077 O O . ASP B 1 124 ? 14.860 -30.703 37.563 1.00 32.38 122 ASP B O 1
ATOM 3082 N N . LEU B 1 125 ? 16.997 -29.981 37.879 1.00 35.92 123 LEU B N 1
ATOM 3083 C CA . LEU B 1 125 ? 16.844 -28.701 37.154 1.00 38.22 123 LEU B CA 1
ATOM 3084 C C . LEU B 1 125 ? 16.163 -28.853 35.779 1.00 39.21 123 LEU B C 1
ATOM 3085 O O . LEU B 1 125 ? 15.178 -28.152 35.495 1.00 39.75 123 LEU B O 1
ATOM 3090 N N . ARG B 1 126 ? 16.662 -29.788 34.959 1.00 40.16 124 ARG B N 1
ATOM 3091 C CA . ARG B 1 126 ? 16.159 -30.008 33.588 1.00 40.93 124 ARG B CA 1
ATOM 3092 C C . ARG B 1 126 ? 14.781 -30.677 33.517 1.00 40.78 124 ARG B C 1
ATOM 3093 O O . ARG B 1 126 ? 14.147 -30.685 32.451 1.00 40.34 124 ARG B O 1
ATOM 3101 N N . ASN B 1 127 ? 14.338 -31.247 34.645 1.00 40.54 125 ASN B N 1
ATOM 3102 C CA . ASN B 1 127 ? 13.130 -32.092 34.698 1.00 40.06 125 ASN B CA 1
ATOM 3103 C C . ASN B 1 127 ? 11.916 -31.405 35.312 1.00 39.16 125 ASN B C 1
ATOM 3104 O O . ASN B 1 127 ? 10.926 -32.066 35.671 1.00 39.31 125 ASN B O 1
ATOM 3109 N N . GLY B 1 128 ? 11.998 -30.079 35.423 1.00 38.06 126 GLY B N 1
ATOM 3110 C CA . GLY B 1 128 ? 10.921 -29.275 36.013 1.00 36.21 126 GLY B CA 1
ATOM 3111 C C . GLY B 1 128 ? 11.197 -28.747 37.417 1.00 34.97 126 GLY B C 1
ATOM 3112 O O . GLY B 1 128 ? 10.433 -27.920 37.913 1.00 35.61 126 GLY B O 1
ATOM 3113 N N . MET B 1 129 ? 12.282 -29.202 38.053 1.00 33.44 127 MET B N 1
ATOM 3114 C CA . MET B 1 129 ? 12.597 -28.821 39.445 1.00 32.78 127 MET B CA 1
ATOM 3115 C C . MET B 1 129 ? 11.373 -29.046 40.340 1.00 30.02 127 MET B C 1
ATOM 3116 O O . MET B 1 129 ? 10.906 -28.150 41.055 1.00 29.03 127 MET B O 1
ATOM 3121 N N . ASP B 1 130 ? 10.830 -30.252 40.268 1.00 27.08 128 ASP B N 1
ATOM 3122 C CA . ASP B 1 130 ? 9.684 -30.594 41.088 1.00 24.99 128 ASP B CA 1
ATOM 3123 C C . ASP B 1 130 ? 10.053 -30.529 42.570 1.00 23.05 128 ASP B C 1
ATOM 3124 O O . ASP B 1 130 ? 11.185 -30.830 42.920 1.00 23.32 128 ASP B O 1
ATOM 3129 N N . ARG B 1 131 ? 9.128 -30.114 43.436 1.00 21.76 129 ARG B N 1
ATOM 3130 C CA . ARG B 1 131 ? 9.375 -30.229 44.875 1.00 20.21 129 ARG B CA 1
ATOM 3131 C C . ARG B 1 131 ? 8.256 -30.897 45.677 1.00 18.33 129 ARG B C 1
ATOM 3132 O O . ARG B 1 131 ? 8.150 -30.713 46.895 1.00 17.83 129 ARG B O 1
ATOM 3140 N N . SER B 1 132 ? 7.441 -31.679 44.979 1.00 16.35 130 SER B N 1
ATOM 3141 C CA . SER B 1 132 ? 6.333 -32.393 45.599 1.00 14.69 130 SER B CA 1
ATOM 3142 C C . SER B 1 132 ? 6.813 -33.607 46.408 1.00 14.70 130 SER B C 1
ATOM 3143 O O . SER B 1 132 ? 7.931 -34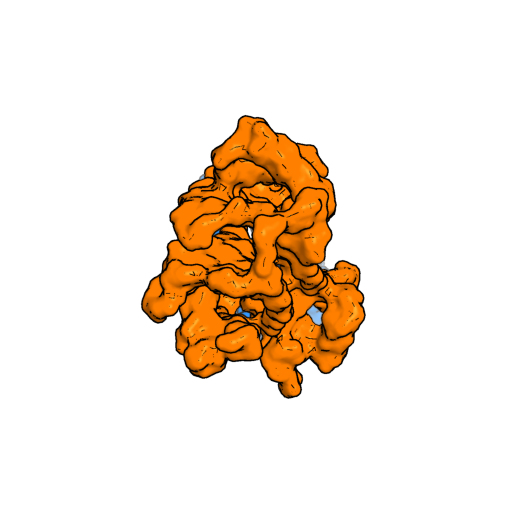.093 46.236 1.00 14.79 130 SER B O 1
ATOM 3146 N N . GLY B 1 133 ? 5.955 -34.078 47.294 1.00 12.98 131 GLY B N 1
ATOM 3147 C CA . GLY B 1 133 ? 6.144 -35.374 47.925 1.00 13.87 131 GLY B CA 1
ATOM 3148 C C . GLY B 1 133 ? 4.778 -35.976 48.180 1.00 13.54 131 GLY B C 1
ATOM 3149 O O . GLY B 1 133 ? 3.765 -35.374 47.821 1.00 12.59 131 GLY B O 1
ATOM 3150 N N . SER B 1 134 ? 4.766 -37.175 48.780 1.00 13.69 132 SER B N 1
ATOM 3151 C CA . SER B 1 134 ? 3.542 -37.893 49.088 1.00 13.37 132 SER B CA 1
ATOM 3152 C C . SER B 1 134 ? 3.709 -38.827 50.264 1.00 12.95 132 SER B C 1
ATOM 3153 O O . SER B 1 134 ? 4.761 -39.482 50.401 1.00 13.02 132 SER B O 1
ATOM 3156 N N . THR B 1 135 ? 2.673 -38.921 51.085 1.00 12.13 133 THR B N 1
ATOM 3157 C CA . THR B 1 135 ? 2.599 -40.050 51.994 1.00 11.51 133 THR B CA 1
ATOM 3158 C C . THR B 1 135 ? 2.165 -41.238 51.158 1.00 12.46 133 THR B C 1
ATOM 3159 O O . THR B 1 135 ? 1.689 -41.065 50.018 1.00 12.55 133 THR B O 1
ATOM 3163 N N . ALA B 1 136 ? 2.254 -42.437 51.746 1.00 10.94 134 ALA B N 1
ATOM 3164 C CA . ALA B 1 136 ? 1.633 -43.603 51.131 1.00 10.93 134 ALA B CA 1
ATOM 3165 C C . ALA B 1 136 ? 1.160 -44.450 52.305 1.00 11.86 134 ALA B C 1
ATOM 3166 O O . ALA B 1 136 ? 1.852 -44.542 53.311 1.00 12.02 134 ALA B O 1
ATOM 3168 N N . VAL B 1 137 ? -0.052 -44.986 52.190 1.00 12.79 135 VAL B N 1
ATOM 3169 C CA . VAL B 1 137 ? -0.548 -46.037 53.103 1.00 12.80 135 VAL B CA 1
ATOM 3170 C C . VAL B 1 137 ? -1.232 -47.075 52.224 1.00 13.13 135 VAL B C 1
ATOM 3171 O O . VAL B 1 137 ? -1.900 -46.747 51.227 1.00 13.56 135 VAL B O 1
ATOM 3175 N N . GLY B 1 138 ? -1.054 -48.329 52.563 1.00 12.51 136 GLY B N 1
ATOM 3176 C CA . GLY B 1 138 ? -1.655 -49.356 51.749 1.00 13.41 136 GLY B CA 1
ATOM 3177 C C . GLY B 1 138 ? -1.838 -50.641 52.497 1.00 13.40 136 GLY B C 1
ATOM 3178 O O . GLY B 1 138 ? -1.339 -50.780 53.600 1.00 13.62 136 GLY B O 1
ATOM 3179 N N . VAL B 1 139 ? -2.521 -51.574 51.841 1.00 13.85 137 VAL B N 1
ATOM 3180 C CA . VAL B 1 139 ? -2.577 -52.962 52.252 1.00 14.23 137 VAL B CA 1
ATOM 3181 C C . VAL B 1 139 ? -2.372 -53.825 51.050 1.00 15.70 137 VAL B C 1
ATOM 3182 O O . VAL B 1 139 ? -2.903 -53.530 49.963 1.00 15.37 137 VAL B O 1
ATOM 3186 N N . MET B 1 140 ? -1.525 -54.831 51.230 1.00 15.37 138 MET B N 1
ATOM 3187 C CA . MET B 1 140 ? -1.333 -55.913 50.265 1.00 18.60 138 MET B CA 1
ATOM 3188 C C . MET B 1 140 ? -2.023 -57.128 50.905 1.00 18.19 138 MET B C 1
ATOM 3189 O O . MET B 1 140 ? -1.712 -57.490 52.041 1.00 18.41 138 MET B O 1
ATOM 3194 N N . ILE B 1 141 ? -2.998 -57.709 50.213 1.00 18.28 139 ILE B N 1
ATOM 3195 C CA . ILE B 1 141 ? -3.822 -58.736 50.813 1.00 18.73 139 ILE B CA 1
ATOM 3196 C C . ILE B 1 141 ? -3.593 -60.035 50.034 1.00 20.13 139 ILE B C 1
ATOM 3197 O O . ILE B 1 141 ? -3.996 -60.137 48.884 1.00 19.55 139 ILE B O 1
ATOM 3202 N N . SER B 1 142 ? -2.945 -61.000 50.680 1.00 20.59 140 SER B N 1
ATOM 3203 C CA . SER B 1 142 ? -2.714 -62.322 50.122 1.00 22.15 140 SER B CA 1
ATOM 3204 C C . SER B 1 142 ? -3.808 -63.281 50.624 1.00 22.39 140 SER B C 1
ATOM 3205 O O . SER B 1 142 ? -4.634 -62.892 51.435 1.00 22.81 140 SER B O 1
ATOM 3208 N N . PRO B 1 143 ? -3.846 -64.532 50.121 1.00 23.73 141 PRO B N 1
ATOM 3209 C CA . PRO B 1 143 ? -4.793 -65.489 50.713 1.00 23.69 141 PRO B CA 1
ATOM 3210 C C . PRO B 1 143 ? -4.681 -65.665 52.230 1.00 24.04 141 PRO B C 1
ATOM 3211 O O . PRO B 1 143 ? -5.697 -65.895 52.883 1.00 24.74 141 PRO B O 1
ATOM 3215 N N . LYS B 1 144 ? -3.477 -65.544 52.786 1.00 23.93 142 LYS B N 1
ATOM 3216 C CA . LYS B 1 144 ? -3.277 -65.781 54.228 1.00 24.08 142 LYS B CA 1
ATOM 3217 C C . LYS B 1 144 ? -3.168 -64.550 55.123 1.00 22.59 142 LYS B C 1
ATOM 3218 O O . LYS B 1 144 ? -3.598 -64.577 56.273 1.00 21.81 142 LYS B O 1
ATOM 3224 N N . HIS B 1 145 ? -2.586 -63.470 54.597 1.00 21.21 143 HIS B N 1
ATOM 3225 C CA . HIS B 1 145 ? -2.197 -62.314 55.427 1.00 19.64 143 HIS B CA 1
ATOM 3226 C C . HIS B 1 145 ? -2.701 -60.992 54.859 1.00 19.22 143 HIS B C 1
ATOM 3227 O O . HIS B 1 145 ? -2.994 -60.896 53.667 1.00 18.98 143 HIS B O 1
ATOM 3234 N N . ILE B 1 146 ? -2.805 -59.985 55.720 1.00 17.74 144 ILE B N 1
ATOM 3235 C CA . ILE B 1 146 ? -2.955 -58.603 55.277 1.00 17.31 144 ILE B CA 1
ATOM 3236 C C . ILE B 1 146 ? -1.651 -57.946 55.695 1.00 16.98 144 ILE B C 1
ATOM 3237 O O . ILE B 1 146 ? -1.257 -58.065 56.860 1.00 17.44 144 ILE B O 1
ATOM 3242 N N . TYR B 1 147 ? -0.958 -57.308 54.746 1.00 16.78 145 TYR B N 1
ATOM 3243 C CA . TYR B 1 147 ? 0.246 -56.553 55.056 1.00 16.25 145 TYR B CA 1
ATOM 3244 C C . TYR B 1 147 ? -0.105 -55.080 55.095 1.00 15.79 145 TYR B C 1
ATOM 3245 O O . TYR B 1 147 ? -0.318 -54.487 54.040 1.00 15.04 145 TYR B O 1
ATOM 3254 N N . PHE B 1 148 ? -0.099 -54.483 56.277 1.00 15.50 146 PHE B N 1
ATOM 3255 C CA . PHE B 1 148 ? -0.289 -53.043 56.388 1.00 15.28 146 PHE B CA 1
ATOM 3256 C C . PHE B 1 148 ? 1.016 -52.326 56.105 1.00 15.79 146 PHE B C 1
ATOM 3257 O O . PHE B 1 148 ? 2.084 -52.701 56.625 1.00 16.53 146 PHE B O 1
ATOM 3265 N N . ILE B 1 149 ? 0.931 -51.294 55.283 1.00 14.28 147 ILE B N 1
ATOM 3266 C CA . ILE B 1 149 ? 2.126 -50.587 54.817 1.00 14.31 147 ILE B CA 1
ATOM 3267 C C . ILE B 1 149 ? 1.930 -49.106 55.094 1.00 14.14 147 ILE B C 1
ATOM 3268 O O . ILE B 1 149 ? 0.914 -48.527 54.707 1.00 15.01 147 ILE B O 1
ATOM 3273 N N . ASN B 1 150 ? 2.862 -48.480 55.783 1.00 13.57 148 ASN B N 1
ATOM 3274 C CA . ASN B 1 150 ? 2.697 -47.047 56.003 1.00 13.88 148 ASN B CA 1
ATOM 3275 C C . ASN B 1 150 ? 3.963 -46.240 55.867 1.00 13.88 148 ASN B C 1
ATOM 3276 O O . ASN B 1 150 ? 5.020 -46.647 56.327 1.00 13.46 148 ASN B O 1
ATOM 3281 N N . CYS B 1 151 ? 3.807 -45.062 55.275 1.00 13.81 149 CYS B N 1
ATOM 3282 C CA . CYS B 1 151 ? 4.902 -44.105 55.117 1.00 13.63 149 CYS B CA 1
ATOM 3283 C C . CYS B 1 151 ? 4.239 -42.730 55.136 1.00 14.02 149 CYS B C 1
ATOM 3284 O O . CYS B 1 151 ? 3.721 -42.259 54.104 1.00 13.62 149 CYS B O 1
ATOM 3287 N N . GLY B 1 152 ? 4.208 -42.102 56.317 1.00 14.13 150 GLY B N 1
ATOM 3288 C CA . GLY B 1 152 ? 3.602 -40.787 56.440 1.00 13.28 150 GLY B CA 1
ATOM 3289 C C . GLY B 1 152 ? 2.488 -40.775 57.482 1.00 14.27 150 GLY B C 1
ATOM 3290 O O . GLY B 1 152 ? 2.485 -41.553 58.444 1.00 13.83 150 GLY B O 1
ATOM 3291 N N . ASP B 1 153 ? 1.526 -39.886 57.288 1.00 13.70 151 ASP B N 1
ATOM 3292 C CA . ASP B 1 153 ? 0.431 -39.734 58.250 1.00 14.86 151 ASP B CA 1
ATOM 3293 C C . ASP B 1 153 ? -0.945 -39.943 57.623 1.00 14.92 151 ASP B C 1
ATOM 3294 O O . ASP B 1 153 ? -1.956 -39.435 58.132 1.00 14.75 151 ASP B O 1
ATOM 3299 N N . SER B 1 154 ? -0.986 -40.674 56.509 1.00 14.65 152 SER B N 1
ATOM 3300 C CA . SER B 1 154 ? -2.236 -41.301 56.130 1.00 13.59 152 SER B CA 1
ATOM 3301 C C . SER B 1 154 ? -2.269 -42.546 57.010 1.00 14.40 152 SER B C 1
ATOM 3302 O O . SER B 1 154 ? -1.289 -42.810 57.744 1.00 13.54 152 SER B O 1
ATOM 3305 N N . ARG B 1 155 ? -3.373 -43.292 56.988 1.00 14.11 153 ARG B N 1
ATOM 3306 C CA . ARG B 1 155 ? -3.589 -44.341 58.012 1.00 14.58 153 ARG B CA 1
ATOM 3307 C C . ARG B 1 155 ? -4.552 -45.412 57.501 1.00 14.40 153 ARG B C 1
ATOM 3308 O O . ARG B 1 155 ? -5.514 -45.114 56.777 1.00 14.55 153 ARG B O 1
ATOM 3316 N N . ALA B 1 156 ? -4.265 -46.664 57.840 1.00 13.87 154 ALA B N 1
ATOM 3317 C CA . ALA B 1 156 ? -5.202 -47.769 57.554 1.00 14.45 154 ALA B CA 1
ATOM 3318 C C . ALA B 1 156 ? -5.572 -48.458 58.835 1.00 14.20 154 ALA B C 1
ATOM 3319 O O . ALA B 1 156 ? -4.744 -48.593 59.743 1.00 14.47 154 ALA B O 1
ATOM 3321 N N . VAL B 1 157 ? -6.796 -48.949 58.897 1.00 13.98 155 VAL B N 1
ATOM 3322 C CA A VAL B 1 157 ? -7.281 -49.645 60.091 0.50 14.48 155 VAL B CA 1
ATOM 3323 C CA B VAL B 1 157 ? -7.287 -49.645 60.095 0.50 13.86 155 VAL B CA 1
ATOM 3324 C C . VAL B 1 157 ? -8.052 -50.922 59.711 1.00 14.59 155 VAL B C 1
ATOM 3325 O O . VAL B 1 157 ? -8.775 -50.943 58.685 1.00 14.89 155 VAL B O 1
ATOM 3332 N N . LEU B 1 158 ? -7.903 -51.991 60.519 1.00 14.67 156 LEU B N 1
ATOM 3333 C CA . LEU B 1 158 ? -8.642 -53.224 60.331 1.00 15.72 156 LEU B CA 1
ATOM 3334 C C . LEU B 1 158 ? -9.766 -53.334 61.379 1.00 16.58 156 LEU B C 1
ATOM 3335 O O . LEU B 1 158 ? -9.513 -53.179 62.594 1.00 16.74 156 LEU B O 1
ATOM 3340 N N . TYR B 1 159 ? -10.982 -53.597 60.903 1.00 17.61 157 TYR B N 1
ATOM 3341 C CA . TYR B 1 159 ? -12.150 -53.800 61.772 1.00 18.98 157 TYR B CA 1
ATOM 3342 C C . TYR B 1 159 ? -12.482 -55.262 61.689 1.00 20.53 157 TYR B C 1
ATOM 3343 O O . TYR B 1 159 ? -12.752 -55.801 60.597 1.00 19.16 157 TYR B O 1
ATOM 3352 N N . ARG B 1 160 ? -12.400 -55.904 62.855 1.00 21.17 158 ARG B N 1
ATOM 3353 C CA . ARG B 1 160 ? -12.603 -57.315 63.025 1.00 23.23 158 ARG B CA 1
ATOM 3354 C C . ARG B 1 160 ? -13.546 -57.501 64.232 1.00 24.86 158 ARG B C 1
ATOM 3355 O O . ARG B 1 160 ? -13.292 -56.966 65.325 1.00 25.12 158 ARG B O 1
ATOM 3363 N N . ASN B 1 161 ? -14.641 -58.231 64.011 1.00 25.79 159 ASN B N 1
ATOM 3364 C CA . ASN B 1 161 ? -15.694 -58.467 65.031 1.00 25.91 159 ASN B CA 1
ATOM 3365 C C . ASN B 1 161 ? -16.179 -57.231 65.755 1.00 25.36 159 ASN B C 1
ATOM 3366 O O . ASN B 1 161 ? -16.167 -57.175 66.977 1.00 26.57 159 ASN B O 1
ATOM 3371 N N . GLY B 1 162 ? -16.617 -56.240 65.003 1.00 25.16 160 GLY B N 1
ATOM 3372 C CA . GLY B 1 162 ? -17.180 -55.031 65.585 1.00 25.06 160 GLY B CA 1
ATOM 3373 C C . GLY B 1 162 ? -16.246 -54.273 66.503 1.00 24.98 160 GLY B C 1
ATOM 3374 O O . GLY B 1 162 ? -16.713 -53.544 67.384 1.00 25.11 160 GLY B O 1
ATOM 3375 N N . GLN B 1 163 ? -14.936 -54.474 66.289 1.00 24.81 161 GLN B N 1
ATOM 3376 C CA . GLN B 1 163 ? -13.847 -53.803 67.030 1.00 24.82 161 GLN B CA 1
ATOM 3377 C C . GLN B 1 163 ? -12.699 -53.399 66.105 1.00 23.35 161 GLN B C 1
ATOM 3378 O O . GLN B 1 163 ? -12.309 -54.186 65.229 1.00 22.70 161 GLN B O 1
ATOM 3384 N N . VAL B 1 164 ? -12.125 -52.214 66.346 1.00 23.23 162 VAL B N 1
ATOM 3385 C CA . VAL B 1 164 ? -10.830 -51.863 65.724 1.00 22.17 162 VAL B CA 1
ATOM 3386 C C . VAL B 1 164 ? -9.752 -52.825 66.241 1.00 22.68 162 VAL B C 1
ATOM 3387 O O . VAL B 1 164 ? -9.437 -52.871 67.442 1.00 23.34 162 VAL B O 1
ATOM 3391 N N . CYS B 1 165 ? -9.191 -53.580 65.317 1.00 22.32 163 CYS B N 1
ATOM 3392 C CA . CYS B 1 165 ? -8.254 -54.621 65.636 1.00 21.59 163 CYS B CA 1
ATOM 3393 C C . CYS B 1 165 ? -6.782 -54.153 65.522 1.00 20.91 163 CYS B C 1
ATOM 3394 O O . CYS B 1 165 ? -5.928 -54.504 66.346 1.00 20.85 163 CYS B O 1
ATOM 3397 N N . PHE B 1 166 ? -6.511 -53.349 64.496 1.00 19.39 164 PHE B N 1
ATOM 3398 C CA . PHE B 1 166 ? -5.167 -52.852 64.197 1.00 18.09 164 PHE B CA 1
ATOM 3399 C C . PHE B 1 166 ? -5.243 -51.484 63.492 1.00 17.58 164 PHE B C 1
ATOM 3400 O O . PHE B 1 166 ? -6.154 -51.225 62.685 1.00 16.13 164 PHE B O 1
ATOM 3408 N N . SER B 1 167 ? -4.303 -50.603 63.818 1.00 16.48 165 SER B N 1
ATOM 3409 C CA . SER B 1 167 ? -4.121 -49.372 63.068 1.00 16.03 165 SER B CA 1
ATOM 3410 C C . SER B 1 167 ? -2.632 -49.149 62.802 1.00 15.31 165 SER B C 1
ATOM 3411 O O . SER B 1 167 ? -1.795 -49.436 63.649 1.00 14.83 165 SER B O 1
ATOM 3414 N N . THR B 1 168 ? -2.317 -48.645 61.614 1.00 14.96 166 THR B N 1
ATOM 3415 C CA . THR B 1 168 ? -0.964 -48.136 61.306 1.00 15.70 166 THR B CA 1
ATOM 3416 C C . THR B 1 168 ? -0.668 -46.951 62.268 1.00 16.17 166 THR B C 1
ATOM 3417 O O . THR B 1 168 ? -1.598 -46.303 62.749 1.00 15.89 166 THR B O 1
ATOM 3421 N N . GLN B 1 169 ? 0.606 -46.701 62.582 1.00 17.18 167 GLN B N 1
ATOM 3422 C CA . GLN B 1 169 ? 0.969 -45.534 63.398 1.00 19.31 167 GLN B CA 1
ATOM 3423 C C . GLN B 1 169 ? 1.480 -44.404 62.521 1.00 17.55 167 GLN B C 1
ATOM 3424 O O . GLN B 1 169 ? 2.425 -44.607 61.733 1.00 17.05 167 GLN B O 1
ATOM 3430 N N . ASP B 1 170 ? 0.877 -43.221 62.687 1.00 16.82 168 ASP B N 1
ATOM 3431 C CA . ASP B 1 170 ? 1.256 -42.015 61.918 1.00 16.87 168 ASP B CA 1
ATOM 3432 C C . ASP B 1 170 ? 2.729 -41.663 62.142 1.00 16.80 168 ASP B C 1
ATOM 3433 O O . ASP B 1 170 ? 3.213 -41.771 63.272 1.00 15.44 168 ASP B O 1
ATOM 3438 N N . HIS B 1 171 ? 3.411 -41.223 61.080 1.00 16.50 169 HIS B N 1
ATOM 3439 C CA . HIS B 1 171 ? 4.815 -40.824 61.157 1.00 16.72 169 HIS B CA 1
ATOM 3440 C C . HIS B 1 171 ? 4.859 -39.318 61.332 1.00 17.09 169 HIS B C 1
ATOM 3441 O O . HIS B 1 171 ? 4.782 -38.572 60.346 1.00 17.60 169 HIS B O 1
ATOM 3448 N N . LYS B 1 172 ? 4.934 -38.911 62.600 1.00 16.98 170 LYS B N 1
ATOM 3449 C CA . LYS B 1 172 ? 4.985 -37.512 62.996 1.00 17.11 170 LYS B CA 1
ATOM 3450 C C . LYS B 1 172 ? 6.374 -37.190 63.520 1.00 16.88 170 LYS B C 1
ATOM 3451 O O . LYS B 1 172 ? 6.983 -38.030 64.204 1.00 16.54 170 LYS B O 1
ATOM 3457 N N . PRO B 1 173 ? 6.895 -35.995 63.175 1.00 16.95 171 PRO B N 1
ATOM 3458 C CA . PRO B 1 173 ? 8.244 -35.592 63.587 1.00 18.13 171 PRO B CA 1
ATOM 3459 C C . PRO B 1 173 ? 8.444 -35.592 65.105 1.00 18.79 171 PRO B C 1
ATOM 3460 O O . PRO B 1 173 ? 9.561 -35.821 65.553 1.00 20.11 171 PRO B O 1
ATOM 3464 N N . CYS B 1 174 ? 7.378 -35.359 65.887 1.00 19.46 172 CYS B N 1
ATOM 3465 C CA . CYS B 1 174 ? 7.490 -35.387 67.347 1.00 20.63 172 CYS B CA 1
ATOM 3466 C C . CYS B 1 174 ? 7.683 -36.787 67.883 1.00 20.26 172 CYS B C 1
ATOM 3467 O O . CYS B 1 174 ? 8.185 -36.969 69.013 1.00 19.34 172 CYS B O 1
ATOM 3470 N N . ASN B 1 175 ? 7.305 -37.783 67.084 1.00 19.90 173 ASN B N 1
ATOM 3471 C CA . ASN B 1 175 ? 7.426 -39.155 67.558 1.00 20.82 173 ASN B CA 1
ATOM 3472 C C . ASN B 1 175 ? 8.878 -39.378 67.933 1.00 20.86 173 ASN B C 1
ATOM 3473 O O . ASN B 1 175 ? 9.764 -39.074 67.133 1.00 20.57 173 ASN B O 1
ATOM 3478 N N . PRO B 1 176 ? 9.138 -39.961 69.122 1.00 21.61 174 PRO B N 1
ATOM 3479 C CA . PRO B 1 176 ? 10.525 -40.076 69.627 1.00 21.33 174 PRO B CA 1
ATOM 3480 C C . PRO B 1 176 ? 11.582 -40.616 68.658 1.00 20.87 174 PRO B C 1
ATOM 3481 O O . PRO B 1 176 ? 12.613 -39.967 68.496 1.00 20.74 174 PRO B O 1
ATOM 3485 N N . ARG B 1 177 ? 11.366 -41.775 68.035 1.00 19.91 175 ARG B N 1
ATOM 3486 C CA . ARG B 1 177 ? 12.399 -42.334 67.158 1.00 19.61 175 ARG B CA 1
ATOM 3487 C C . ARG B 1 177 ? 12.562 -41.523 65.856 1.00 18.26 175 ARG B C 1
ATOM 3488 O O . ARG B 1 177 ? 13.617 -41.573 65.204 1.00 17.27 175 ARG B O 1
ATOM 3496 N N . GLU B 1 178 ? 11.498 -40.807 65.485 1.00 16.76 176 GLU B N 1
ATOM 3497 C CA . GLU B 1 178 ? 11.512 -39.926 64.283 1.00 16.04 176 GLU B CA 1
ATOM 3498 C C . GLU B 1 178 ? 12.290 -38.654 64.580 1.00 15.87 176 GLU B C 1
ATOM 3499 O O . GLU B 1 178 ? 13.177 -38.261 63.788 1.00 14.41 176 GLU B O 1
ATOM 3505 N N . LYS B 1 179 ? 11.981 -38.035 65.733 1.00 14.68 177 LYS B N 1
ATOM 3506 C CA . LYS B 1 179 ? 12.661 -36.800 66.155 1.00 16.61 177 LYS B CA 1
ATOM 3507 C C . LYS B 1 179 ? 14.159 -37.105 66.260 1.00 16.32 177 LYS B C 1
ATOM 3508 O O . LYS B 1 179 ? 14.985 -36.323 65.808 1.00 16.77 177 LYS B O 1
ATOM 3514 N N . GLU B 1 180 ? 14.494 -38.270 66.803 1.00 17.70 178 GLU B N 1
ATOM 3515 C CA . GLU B 1 180 ? 15.901 -38.690 66.919 1.00 19.21 178 GLU B CA 1
ATOM 3516 C C . GLU B 1 180 ? 16.606 -38.792 65.554 1.00 17.74 178 GLU B C 1
ATOM 3517 O O . GLU B 1 180 ? 17.749 -38.358 65.416 1.00 17.07 178 GLU B O 1
ATOM 3523 N N . ARG B 1 181 ? 15.965 -39.444 64.574 1.00 16.81 179 ARG B N 1
ATOM 3524 C CA . ARG B 1 181 ? 16.529 -39.537 63.223 1.00 16.03 179 ARG B CA 1
ATOM 3525 C C . ARG B 1 181 ? 16.789 -38.146 62.633 1.00 15.81 179 ARG B C 1
ATOM 3526 O O . ARG B 1 181 ? 17.864 -37.898 62.073 1.00 15.37 179 ARG B O 1
ATOM 3534 N N . ILE B 1 182 ? 15.813 -37.239 62.785 1.00 15.69 180 ILE B N 1
ATOM 3535 C CA . ILE B 1 182 ? 15.901 -35.872 62.248 1.00 15.96 180 ILE B CA 1
ATOM 3536 C C . ILE B 1 182 ? 17.056 -35.088 62.889 1.00 16.97 180 ILE B C 1
ATOM 3537 O O . ILE B 1 182 ? 17.895 -34.510 62.194 1.00 16.95 180 ILE B O 1
ATOM 3542 N N . GLN B 1 183 ? 17.151 -35.152 64.213 1.00 17.49 181 GLN B N 1
ATOM 3543 C CA . GLN B 1 183 ? 18.273 -34.532 64.932 1.00 17.84 181 GLN B CA 1
ATOM 3544 C C . GLN B 1 183 ? 19.611 -35.131 64.521 1.00 17.91 181 GLN B C 1
ATOM 3545 O O . GLN B 1 183 ? 20.596 -34.397 64.356 1.00 19.05 181 GLN B O 1
ATOM 3551 N N . ASN B 1 184 ? 19.663 -36.453 64.353 1.00 17.86 182 ASN B N 1
ATOM 3552 C CA . ASN B 1 184 ? 20.918 -37.141 63.971 1.00 18.37 182 ASN B CA 1
ATOM 3553 C C . ASN B 1 184 ? 21.363 -36.828 62.548 1.00 18.39 182 ASN B C 1
ATOM 3554 O O . ASN B 1 184 ? 22.545 -37.020 62.191 1.00 18.84 182 ASN B O 1
ATOM 3559 N N . ALA B 1 185 ? 20.405 -36.353 61.746 1.00 19.05 183 ALA B N 1
ATOM 3560 C CA . ALA B 1 185 ? 20.627 -35.924 60.348 1.00 19.24 183 ALA B CA 1
ATOM 3561 C C . ALA B 1 185 ? 20.955 -34.440 60.342 1.00 19.93 183 ALA B C 1
ATOM 3562 O O . ALA B 1 185 ? 21.059 -33.842 59.290 1.00 19.94 183 ALA B O 1
ATOM 3564 N N . GLY B 1 186 ? 21.075 -33.860 61.531 1.00 20.63 184 GLY B N 1
ATOM 3565 C CA . GLY B 1 186 ? 21.388 -32.445 61.691 1.00 20.98 184 GLY B CA 1
ATOM 3566 C C . GLY B 1 186 ? 20.201 -31.493 61.668 1.00 21.84 184 GLY B C 1
ATOM 3567 O O . GLY B 1 186 ? 20.388 -30.260 61.607 1.00 22.59 184 GLY B O 1
ATOM 3568 N N . GLY B 1 187 ? 18.982 -32.028 61.721 1.00 20.47 185 GLY B N 1
ATOM 3569 C CA . GLY B 1 187 ? 17.796 -31.173 61.631 1.00 21.00 185 GLY B CA 1
ATOM 3570 C C . GLY B 1 187 ? 17.254 -30.877 63.021 1.00 20.11 185 GLY B C 1
ATOM 3571 O O . GLY B 1 187 ? 17.832 -31.278 64.021 1.00 18.88 185 GLY B O 1
ATOM 3572 N N . SER B 1 188 ? 16.118 -30.195 63.078 1.00 20.09 186 SER B N 1
ATOM 3573 C CA . SER B 1 188 ? 15.383 -30.112 64.342 1.00 21.06 186 SER B CA 1
ATOM 3574 C C . SER B 1 188 ? 13.893 -30.125 64.122 1.00 20.58 186 SER B C 1
ATOM 3575 O O . SER B 1 188 ? 13.406 -29.765 63.045 1.00 20.93 186 SER B O 1
ATOM 3578 N N . VAL B 1 189 ? 13.176 -30.533 65.164 1.00 19.55 187 VAL B N 1
ATOM 3579 C CA . VAL B 1 189 ? 11.721 -30.484 65.142 1.00 19.44 187 VAL B CA 1
ATOM 3580 C C . VAL B 1 189 ? 11.311 -29.143 65.741 1.00 20.28 187 VAL B C 1
ATOM 3581 O O . VAL B 1 189 ? 11.610 -28.846 66.903 1.00 20.54 187 VAL B O 1
ATOM 3585 N N . MET B 1 190 ? 10.684 -28.337 64.913 1.00 19.94 188 MET B N 1
ATOM 3586 C CA . MET B 1 190 ? 10.331 -26.960 65.241 1.00 21.66 188 MET B CA 1
ATOM 3587 C C . MET B 1 190 ? 8.864 -26.864 64.920 1.00 22.48 188 MET B C 1
ATOM 3588 O O . MET B 1 190 ? 8.412 -27.292 63.840 1.00 21.10 188 MET B O 1
ATOM 3593 N N . ILE B 1 191 ? 8.117 -26.349 65.890 1.00 22.99 189 ILE B N 1
ATOM 3594 C CA . ILE B 1 191 ? 6.663 -26.379 65.882 1.00 23.70 189 ILE B CA 1
ATOM 3595 C C . ILE B 1 191 ? 6.099 -27.669 65.258 1.00 23.17 189 ILE B C 1
ATOM 3596 O O . ILE B 1 191 ? 5.257 -27.617 64.354 1.00 22.91 189 ILE B O 1
ATOM 3601 N N . GLN B 1 192 ? 6.606 -28.811 65.763 1.00 23.09 190 GLN B N 1
ATOM 3602 C CA . GLN B 1 192 ? 6.077 -30.157 65.488 1.00 23.57 190 GLN B CA 1
ATOM 3603 C C . GLN B 1 192 ? 6.340 -30.618 64.041 1.00 22.32 190 GLN B C 1
ATOM 3604 O O . GLN B 1 192 ? 5.718 -31.588 63.566 1.00 22.14 190 GLN B O 1
ATOM 3610 N N . ARG B 1 193 ? 7.248 -29.900 63.373 1.00 21.21 191 ARG B N 1
ATOM 3611 C CA . ARG B 1 193 ? 7.547 -30.056 61.938 1.00 20.03 191 ARG B CA 1
ATOM 3612 C C . ARG B 1 193 ? 9.045 -30.198 61.697 1.00 18.87 191 ARG B C 1
ATOM 3613 O O . ARG B 1 193 ? 9.869 -29.671 62.457 1.00 17.72 191 ARG B O 1
ATOM 3621 N N . VAL B 1 194 ? 9.391 -30.902 60.620 1.00 17.13 192 VAL B N 1
ATOM 3622 C CA . VAL B 1 194 ? 10.782 -31.109 60.223 1.00 16.95 192 VAL B CA 1
ATOM 3623 C C . VAL B 1 194 ? 11.374 -29.770 59.835 1.00 18.05 192 VAL B C 1
ATOM 3624 O O . VAL B 1 194 ? 10.959 -29.167 58.852 1.00 17.70 192 VAL B O 1
ATOM 3628 N N . ASN B 1 195 ? 12.324 -29.268 60.635 1.00 19.53 193 ASN B N 1
ATOM 3629 C CA . ASN B 1 195 ? 12.930 -27.967 60.338 1.00 21.02 193 ASN B CA 1
ATOM 3630 C C . ASN B 1 195 ? 11.875 -26.847 60.255 1.00 21.34 193 ASN B C 1
ATOM 3631 O O . ASN B 1 195 ? 12.035 -25.878 59.521 1.00 22.25 193 ASN B O 1
ATOM 3636 N N . GLY B 1 196 ? 10.779 -27.007 60.996 1.00 21.74 194 GLY B N 1
ATOM 3637 C CA . GLY B 1 196 ? 9.694 -26.040 60.990 1.00 22.11 194 GLY B CA 1
ATOM 3638 C C . GLY B 1 196 ? 8.767 -26.023 59.769 1.00 23.36 194 GLY B C 1
ATOM 3639 O O . GLY B 1 196 ? 7.859 -25.178 59.702 1.00 22.62 194 GLY B O 1
ATOM 3640 N N . SER B 1 197 ? 8.962 -26.949 58.814 1.00 23.14 195 SER B N 1
ATOM 3641 C CA . SER B 1 197 ? 8.108 -26.996 57.630 1.00 23.39 195 SER B CA 1
ATOM 3642 C C . SER B 1 197 ? 7.303 -28.263 57.453 1.00 22.41 195 SER B C 1
ATOM 3643 O O . SER B 1 197 ? 6.076 -28.220 57.482 1.00 22.43 195 SER B O 1
ATOM 3646 N N . LEU B 1 198 ? 7.981 -29.384 57.225 1.00 20.95 196 LEU B N 1
ATOM 3647 C CA . LEU B 1 198 ? 7.259 -30.596 56.823 1.00 20.21 196 LEU B CA 1
ATOM 3648 C C . LEU B 1 198 ? 6.564 -31.210 58.024 1.00 19.99 196 LEU B C 1
ATOM 3649 O O . LEU B 1 198 ? 7.196 -31.387 59.065 1.00 19.99 196 LEU B O 1
ATOM 3654 N N . ALA B 1 199 ? 5.272 -31.536 57.863 1.00 18.53 197 ALA B N 1
ATOM 3655 C CA . ALA B 1 199 ? 4.434 -32.056 58.941 1.00 17.61 197 ALA B CA 1
ATOM 3656 C C . ALA B 1 199 ? 4.409 -33.587 59.089 1.00 17.92 197 ALA B C 1
ATOM 3657 O O . ALA B 1 199 ? 3.753 -34.138 60.000 1.00 17.55 197 ALA B O 1
ATOM 3659 N N . VAL B 1 200 ? 5.134 -34.273 58.212 1.00 17.29 198 VAL B N 1
ATOM 3660 C CA . VAL B 1 200 ? 5.354 -35.702 58.308 1.00 16.90 198 VAL B CA 1
ATOM 3661 C C . VAL B 1 200 ? 6.853 -35.952 58.334 1.00 16.02 198 VAL B C 1
ATOM 3662 O O . VAL B 1 200 ? 7.602 -35.173 57.794 1.00 16.35 198 VAL B O 1
ATOM 3666 N N . SER B 1 201 ? 7.255 -37.064 58.952 1.00 15.26 199 SER B N 1
ATOM 3667 C CA . SER B 1 201 ? 8.637 -37.448 59.098 1.00 14.59 199 SER B CA 1
ATOM 3668 C C . SER B 1 201 ? 9.054 -38.519 58.083 1.00 14.69 199 SER B C 1
ATOM 3669 O O . SER B 1 201 ? 10.244 -38.843 57.989 1.00 14.46 199 SER B O 1
ATOM 3672 N N . ARG B 1 202 ? 8.083 -39.056 57.337 1.00 13.19 200 ARG B N 1
ATOM 3673 C CA . ARG B 1 202 ? 8.367 -40.004 56.272 1.00 12.97 200 ARG B CA 1
ATOM 3674 C C . ARG B 1 202 ? 7.431 -39.703 55.122 1.00 12.94 200 ARG B C 1
ATOM 3675 O O . ARG B 1 202 ? 6.231 -39.413 55.337 1.00 12.18 200 ARG B O 1
ATOM 3683 N N . ALA B 1 203 ? 7.994 -39.697 53.916 1.00 12.71 201 ALA B N 1
ATOM 3684 C CA . ALA B 1 203 ? 7.255 -39.389 52.680 1.00 13.06 201 ALA B CA 1
ATOM 3685 C C . ALA B 1 203 ? 8.118 -39.865 51.523 1.00 13.83 201 ALA B C 1
ATOM 3686 O O . ALA B 1 203 ? 9.333 -40.032 51.673 1.00 13.67 201 ALA B O 1
ATOM 3688 N N . LEU B 1 204 ? 7.470 -40.148 50.394 1.00 14.04 202 LEU B N 1
ATOM 3689 C CA . LEU B 1 204 ? 8.194 -40.318 49.132 1.00 14.97 202 LEU B CA 1
ATOM 3690 C C . LEU B 1 204 ? 8.356 -38.921 48.539 1.00 13.62 202 LEU B C 1
ATOM 3691 O O . LEU B 1 204 ? 7.574 -37.998 48.832 1.00 14.80 202 LEU B O 1
ATOM 3696 N N . GLY B 1 205 ? 9.382 -38.730 47.739 1.00 13.17 203 GLY B N 1
ATOM 3697 C CA . GLY B 1 205 ? 9.643 -37.386 47.222 1.00 12.95 203 GLY B CA 1
ATOM 3698 C C . GLY B 1 205 ? 10.274 -36.495 48.273 1.00 13.68 203 GLY B C 1
ATOM 3699 O O . GLY B 1 205 ? 11.043 -36.971 49.111 1.00 12.02 203 GLY B O 1
ATOM 3700 N N . ASP B 1 206 ? 9.922 -35.199 48.265 1.00 13.68 204 ASP B N 1
ATOM 3701 C CA . ASP B 1 206 ? 10.522 -34.217 49.214 1.00 16.03 204 ASP B CA 1
ATOM 3702 C C . ASP B 1 206 ? 12.055 -34.220 49.280 1.00 16.23 204 ASP B C 1
ATOM 3703 O O . ASP B 1 206 ? 12.620 -34.285 50.384 1.00 16.19 204 ASP B O 1
ATOM 3708 N N . TYR B 1 207 ? 12.721 -34.099 48.131 1.00 16.65 205 TYR B N 1
ATOM 3709 C CA . TYR B 1 207 ? 14.170 -34.344 48.078 1.00 17.32 205 TYR B CA 1
ATOM 3710 C C . TYR B 1 207 ? 15.019 -33.256 48.767 1.00 17.52 205 TYR B C 1
ATOM 3711 O O . TYR B 1 207 ? 16.196 -33.486 49.116 1.00 17.22 205 TYR B O 1
ATOM 3720 N N . ASP B 1 208 ? 14.429 -32.082 49.000 1.00 18.30 206 ASP B N 1
ATOM 3721 C CA . ASP B 1 208 ? 15.142 -31.068 49.791 1.00 18.75 206 ASP B CA 1
ATOM 3722 C C . ASP B 1 208 ? 15.505 -31.616 51.173 1.00 17.88 206 ASP B C 1
ATOM 3723 O O . ASP B 1 208 ? 16.444 -31.141 51.818 1.00 16.98 206 ASP B O 1
ATOM 3728 N N . TYR B 1 209 ? 14.744 -32.621 51.621 1.00 16.65 207 TYR B N 1
ATOM 3729 C CA . TYR B 1 209 ? 14.957 -33.232 52.930 1.00 15.28 207 TYR B CA 1
ATOM 3730 C C . TYR B 1 209 ? 15.777 -34.508 52.846 1.00 14.35 207 TYR B C 1
ATOM 3731 O O . TYR B 1 209 ? 15.901 -35.238 53.822 1.00 14.33 207 TYR B O 1
ATOM 3740 N N . LYS B 1 210 ? 16.329 -34.795 51.679 1.00 14.92 208 LYS B N 1
ATOM 3741 C CA . LYS B 1 210 ? 17.011 -36.067 51.468 1.00 14.94 208 LYS B CA 1
ATOM 3742 C C . LYS B 1 210 ? 18.376 -35.843 50.826 1.00 16.59 208 LYS B C 1
ATOM 3743 O O . LYS B 1 210 ? 18.830 -36.650 50.008 1.00 16.87 208 LYS B O 1
ATOM 3749 N N . CYS B 1 211 ? 19.025 -34.755 51.236 1.00 18.09 209 CYS B N 1
ATOM 3750 C CA . CYS B 1 211 ? 20.349 -34.384 50.743 1.00 19.63 209 CYS B CA 1
ATOM 3751 C C . CYS B 1 211 ? 21.399 -34.285 51.840 1.00 20.15 209 CYS B C 1
ATOM 3752 O O . CYS B 1 211 ? 22.428 -33.624 51.652 1.00 20.25 209 CYS B O 1
ATOM 3755 N N . VAL B 1 212 ? 21.184 -34.948 52.974 1.00 19.45 210 VAL B N 1
ATOM 3756 C CA . VAL B 1 212 ? 22.183 -34.873 54.057 1.00 20.03 210 VAL B CA 1
ATOM 3757 C C . VAL B 1 212 ? 23.420 -35.708 53.707 1.00 20.66 210 VAL B C 1
ATOM 3758 O O . VAL B 1 212 ? 23.308 -36.933 53.506 1.00 21.69 210 VAL B O 1
ATOM 3762 N N . ASP B 1 213 ? 24.596 -35.064 53.671 1.00 20.18 211 ASP B N 1
ATOM 3763 C CA . ASP B 1 213 ? 25.859 -35.797 53.484 1.00 20.01 211 ASP B CA 1
ATOM 3764 C C . ASP B 1 213 ? 26.033 -36.953 54.465 1.00 18.43 211 ASP B C 1
ATOM 3765 O O . ASP B 1 213 ? 25.672 -36.841 55.631 1.00 17.48 211 ASP B O 1
ATOM 3770 N N . GLY B 1 214 ? 26.621 -38.049 54.000 1.00 18.07 212 GLY B N 1
ATOM 3771 C CA . GLY B 1 214 ? 27.036 -39.135 54.901 1.00 17.96 212 GLY B CA 1
ATOM 3772 C C . GLY B 1 214 ? 25.927 -40.002 55.481 1.00 18.28 212 GLY B C 1
ATOM 3773 O O . GLY B 1 214 ? 26.184 -40.841 56.363 1.00 17.95 212 GLY B O 1
ATOM 3774 N N . LYS B 1 215 ? 24.695 -39.826 54.986 1.00 18.26 213 LYS B N 1
ATOM 3775 C CA . LYS B 1 215 ? 23.545 -40.610 55.483 1.00 18.77 213 LYS B CA 1
ATOM 3776 C C . LYS B 1 215 ? 22.870 -41.459 54.365 1.00 19.46 213 LYS B C 1
ATOM 3777 O O . LYS B 1 215 ? 22.721 -40.999 53.231 1.00 19.52 213 LYS B O 1
ATOM 3783 N N . GLY B 1 216 ? 22.454 -42.682 54.687 1.00 18.65 214 GLY B N 1
ATOM 3784 C CA . GLY B 1 216 ? 21.724 -43.521 53.723 1.00 17.70 214 GLY B CA 1
ATOM 3785 C C . GLY B 1 216 ? 20.309 -42.979 53.538 1.00 16.43 214 GLY B C 1
ATOM 3786 O O . GLY B 1 216 ? 19.868 -42.079 54.283 1.00 16.13 214 GLY B O 1
ATOM 3787 N N . PRO B 1 217 ? 19.562 -43.546 52.577 1.00 16.94 215 PRO B N 1
ATOM 3788 C CA . PRO B 1 217 ? 18.202 -43.001 52.342 1.00 17.03 215 PRO B CA 1
ATOM 3789 C C . PRO B 1 217 ? 17.298 -43.080 53.601 1.00 16.99 215 PRO B C 1
ATOM 3790 O O . PRO B 1 217 ? 16.439 -42.225 53.825 1.00 17.36 215 PRO B O 1
ATOM 3794 N N . THR B 1 218 ? 17.495 -44.098 54.437 1.00 15.56 216 THR B N 1
ATOM 3795 C CA . THR B 1 218 ? 16.629 -44.282 55.600 1.00 15.66 216 THR B CA 1
ATOM 3796 C C . THR B 1 218 ? 17.068 -43.457 56.817 1.00 14.59 216 THR B C 1
ATOM 3797 O O . THR B 1 218 ? 16.391 -43.452 57.865 1.00 14.50 216 THR B O 1
ATOM 3801 N N . GLU B 1 219 ? 18.199 -42.773 56.665 1.00 14.07 217 GLU B N 1
ATOM 3802 C CA . GLU B 1 219 ? 18.778 -41.949 57.716 1.00 14.93 217 GLU B CA 1
ATOM 3803 C C . GLU B 1 219 ? 18.628 -40.464 57.443 1.00 14.62 217 GLU B C 1
ATOM 3804 O O . GLU B 1 219 ? 19.165 -39.660 58.174 1.00 14.53 217 GLU B O 1
ATOM 3810 N N . GLN B 1 220 ? 17.891 -40.110 56.390 1.00 14.73 218 GLN B N 1
ATOM 3811 C CA . GLN B 1 220 ? 17.695 -38.703 56.005 1.00 14.21 218 GLN B CA 1
ATOM 3812 C C . GLN B 1 220 ? 16.730 -37.961 56.919 1.00 15.19 218 GLN B C 1
ATOM 3813 O O . GLN B 1 220 ? 16.090 -38.570 57.791 1.00 15.35 218 GLN B O 1
ATOM 3819 N N . LEU B 1 221 ? 16.619 -36.642 56.723 1.00 14.65 219 LEU B N 1
ATOM 3820 C CA . LEU B 1 221 ? 15.685 -35.802 57.482 1.00 15.21 219 LEU B CA 1
ATOM 3821 C C . LEU B 1 221 ? 14.252 -36.298 57.332 1.00 14.87 219 LEU B C 1
ATOM 3822 O O . LEU B 1 221 ? 13.506 -36.357 58.297 1.00 15.41 219 LEU B O 1
ATOM 3827 N N . VAL B 1 222 ? 13.900 -36.667 56.108 1.00 15.34 220 VAL B N 1
ATOM 3828 C CA . VAL B 1 222 ? 12.629 -37.337 55.814 1.00 14.65 220 VAL B CA 1
ATOM 3829 C C . VAL B 1 222 ? 12.976 -38.689 55.200 1.00 13.44 220 VAL B C 1
ATOM 3830 O O . VAL B 1 222 ? 13.791 -38.766 54.263 1.00 14.41 220 VAL B O 1
ATOM 3834 N N . SER B 1 223 ? 12.398 -39.749 55.735 1.00 13.49 221 SER B N 1
ATOM 3835 C CA . SER B 1 223 ? 12.716 -41.097 55.249 1.00 12.44 221 SER B CA 1
ATOM 3836 C C . SER B 1 223 ? 11.584 -41.666 54.375 1.00 14.03 221 SER B C 1
ATOM 3837 O O . SER B 1 223 ? 10.410 -41.510 54.708 1.00 12.52 221 SER B O 1
ATOM 3840 N N . PRO B 1 224 ? 11.931 -42.395 53.296 1.00 15.18 222 PRO B N 1
ATOM 3841 C CA . PRO B 1 224 ? 10.963 -43.136 52.482 1.00 14.40 222 PRO B CA 1
ATOM 3842 C C . PRO B 1 224 ? 10.752 -44.553 52.989 1.00 15.44 222 PRO B C 1
ATOM 3843 O O . PRO B 1 224 ? 10.071 -45.351 52.329 1.00 15.50 222 PRO B O 1
ATOM 3847 N N . GLU B 1 225 ? 11.384 -44.915 54.108 1.00 14.80 223 GLU B N 1
ATOM 3848 C CA . GLU B 1 225 ? 11.292 -46.301 54.553 1.00 15.25 223 GLU B CA 1
ATOM 3849 C C . GLU B 1 225 ? 9.879 -46.555 55.110 1.00 14.76 223 GLU B C 1
ATOM 3850 O O . GLU B 1 225 ? 9.413 -45.825 56.006 1.00 14.98 223 GLU B O 1
ATOM 3856 N N . PRO B 1 226 ? 9.173 -47.555 54.562 1.00 14.17 224 PRO B N 1
ATOM 3857 C CA . PRO B 1 226 ? 7.839 -47.856 55.091 1.00 13.87 224 PRO B CA 1
ATOM 3858 C C . PRO B 1 226 ? 7.925 -48.730 56.342 1.00 14.71 224 PRO B C 1
ATOM 3859 O O . PRO B 1 226 ? 8.947 -49.431 56.551 1.00 13.22 224 PRO B O 1
ATOM 3863 N N . GLU B 1 227 ? 6.893 -48.660 57.180 1.00 14.83 225 GLU B N 1
ATOM 3864 C CA . GLU B 1 227 ? 6.694 -49.674 58.218 1.00 15.54 225 GLU B CA 1
ATOM 3865 C C . GLU B 1 227 ? 5.688 -50.698 57.709 1.00 15.68 225 GLU B C 1
ATOM 3866 O O . GLU B 1 227 ? 4.619 -50.355 57.159 1.00 15.58 225 GLU B O 1
ATOM 3872 N N . VAL B 1 228 ? 6.019 -51.973 57.872 1.00 15.60 226 VAL B N 1
ATOM 3873 C CA . VAL B 1 228 ? 5.166 -53.027 57.330 1.00 15.17 226 VAL B CA 1
ATOM 3874 C C . VAL B 1 228 ? 4.812 -53.972 58.486 1.00 15.59 226 VAL B C 1
ATOM 3875 O O . VAL B 1 228 ? 5.671 -54.317 59.297 1.00 15.55 226 VAL B O 1
ATOM 3879 N N . TYR B 1 229 ? 3.535 -54.308 58.592 1.00 14.87 227 TYR B N 1
ATOM 3880 C CA . TYR B 1 229 ? 3.045 -55.122 59.686 1.00 15.46 227 TYR B CA 1
ATOM 3881 C C . TYR B 1 229 ? 2.075 -56.126 59.098 1.00 16.14 227 TYR B C 1
ATOM 3882 O O . TYR B 1 229 ? 1.032 -55.743 58.572 1.00 16.05 227 TYR B O 1
ATOM 3891 N N . GLU B 1 230 ? 2.419 -57.412 59.196 1.00 16.79 228 GLU B N 1
ATOM 3892 C CA . GLU B 1 230 ? 1.578 -58.478 58.656 1.00 18.88 228 GLU B CA 1
ATOM 3893 C C . GLU B 1 230 ? 0.603 -58.983 59.729 1.00 18.59 228 GLU B C 1
ATOM 3894 O O . GLU B 1 230 ? 0.944 -59.065 60.915 1.00 17.76 228 GLU B O 1
ATOM 3900 N N . ILE B 1 231 ? -0.599 -59.327 59.296 1.00 19.69 229 ILE B N 1
ATOM 3901 C CA . ILE B 1 231 ? -1.642 -59.832 60.185 1.00 21.21 229 ILE B CA 1
ATOM 3902 C C . ILE B 1 231 ? -2.226 -61.082 59.549 1.00 22.06 229 ILE B C 1
ATOM 3903 O O . ILE B 1 231 ? -2.588 -61.071 58.369 1.00 20.94 229 ILE B O 1
ATOM 3908 N N . LEU B 1 232 ? -2.279 -62.183 60.299 1.00 22.26 230 LEU B N 1
ATOM 3909 C CA . LEU B 1 232 ? -2.940 -63.365 59.768 1.00 22.93 230 LEU B CA 1
ATOM 3910 C C . LEU B 1 232 ? -4.426 -63.081 59.601 1.00 22.64 230 LEU B C 1
ATOM 3911 O O . LEU B 1 232 ? -5.088 -62.628 60.536 1.00 22.11 230 LEU B O 1
ATOM 3916 N N . ARG B 1 233 ? -4.959 -63.377 58.419 1.00 23.21 231 ARG B N 1
ATOM 3917 C CA . ARG B 1 233 ? -6.374 -63.161 58.150 1.00 23.59 231 ARG B CA 1
ATOM 3918 C C . ARG B 1 233 ? -7.252 -64.081 59.013 1.00 24.40 231 ARG B C 1
ATOM 3919 O O . ARG B 1 233 ? -6.865 -65.196 59.347 1.00 25.25 231 ARG B O 1
ATOM 3927 N N . ALA B 1 234 ? -8.415 -63.576 59.382 1.00 25.47 232 ALA B N 1
ATOM 3928 C CA . ALA B 1 234 ? -9.359 -64.331 60.193 1.00 25.81 232 ALA B CA 1
ATOM 3929 C C . ALA B 1 234 ? -10.745 -64.267 59.571 1.00 26.69 232 ALA B C 1
ATOM 3930 O O . ALA B 1 234 ? -11.060 -63.349 58.784 1.00 26.33 232 ALA B O 1
ATOM 3932 N N . GLU B 1 235 ? -11.595 -65.217 59.943 1.00 28.07 233 GLU B N 1
ATOM 3933 C CA . GLU B 1 235 ? -13.005 -65.210 59.496 1.00 29.15 233 GLU B CA 1
ATOM 3934 C C . GLU B 1 235 ? -13.793 -64.000 59.966 1.00 27.94 233 GLU B C 1
ATOM 3935 O O . GLU B 1 235 ? -14.725 -63.590 59.289 1.00 27.57 233 GLU B O 1
ATOM 3941 N N . GLU B 1 236 ? -13.434 -63.433 61.117 1.00 27.29 234 GLU B N 1
ATOM 3942 C CA . GLU B 1 236 ? -14.135 -62.249 61.642 1.00 27.12 234 GLU B CA 1
ATOM 3943 C C . GLU B 1 236 ? -13.680 -60.926 61.042 1.00 25.97 234 GLU B C 1
ATOM 3944 O O . GLU B 1 236 ? -14.224 -59.875 61.395 1.00 25.41 234 GLU B O 1
ATOM 3950 N N . ASP B 1 237 ? -12.694 -60.969 60.138 1.00 25.22 235 ASP B N 1
ATOM 3951 C CA . ASP B 1 237 ? -12.325 -59.762 59.374 1.00 24.21 235 ASP B CA 1
ATOM 3952 C C . ASP B 1 237 ? -13.579 -59.183 58.723 1.00 23.22 235 ASP B C 1
ATOM 3953 O O . ASP B 1 237 ? -14.306 -59.902 58.053 1.00 24.86 235 ASP B O 1
ATOM 3958 N N . GLU B 1 238 ? -13.847 -57.901 58.959 1.00 21.63 236 GLU B N 1
ATOM 3959 C CA . GLU B 1 238 ? -15.014 -57.235 58.413 1.00 21.07 236 GLU B CA 1
ATOM 3960 C C . GLU B 1 238 ? -14.629 -56.239 57.325 1.00 19.46 236 GLU B C 1
ATOM 3961 O O . GLU B 1 238 ? -15.031 -56.379 56.181 1.00 19.02 236 GLU B O 1
ATOM 3967 N N . PHE B 1 239 ? -13.853 -55.232 57.683 1.00 18.10 237 PHE B N 1
ATOM 3968 C CA . PHE B 1 239 ? -13.393 -54.292 56.679 1.00 16.75 237 PHE B CA 1
ATOM 39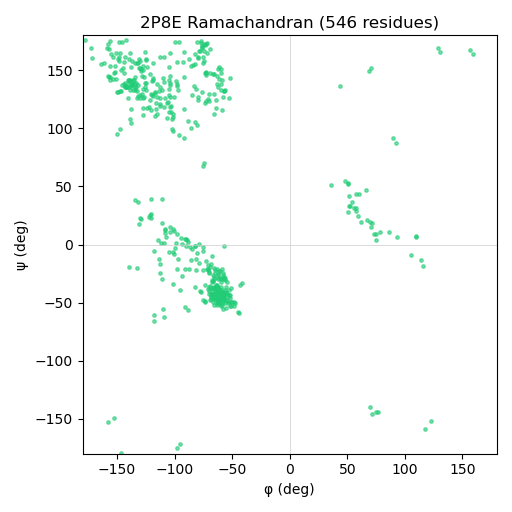69 C C . PHE B 1 239 ? -12.070 -53.606 57.047 1.00 16.53 237 PHE B C 1
ATOM 3970 O O . PHE B 1 239 ? -11.631 -53.610 58.215 1.00 15.55 237 PHE B O 1
ATOM 3978 N N . ILE B 1 240 ? -11.432 -53.055 56.023 1.00 15.67 238 ILE B N 1
ATOM 3979 C CA . ILE B 1 240 ? -10.288 -52.173 56.214 1.00 15.02 238 ILE B CA 1
ATOM 3980 C C . ILE B 1 240 ? -10.625 -50.810 55.643 1.00 14.62 238 ILE B C 1
ATOM 3981 O O . ILE B 1 240 ? -11.216 -50.718 54.575 1.00 14.15 238 ILE B O 1
ATOM 3986 N N . ILE B 1 241 ? -10.190 -49.757 56.323 1.00 13.65 239 ILE B N 1
ATOM 3987 C CA . ILE B 1 241 ? -10.366 -48.393 55.811 1.00 13.95 239 ILE B CA 1
ATOM 3988 C C . ILE B 1 241 ? -8.983 -47.798 55.577 1.00 13.89 239 ILE B C 1
ATOM 3989 O O . ILE B 1 241 ? -8.131 -47.889 56.469 1.00 12.40 239 ILE B O 1
ATOM 3994 N N . LEU B 1 242 ? -8.753 -47.228 54.386 1.00 13.23 240 LEU B N 1
ATOM 3995 C CA . LEU B 1 242 ? -7.512 -46.485 54.125 1.00 13.63 240 LEU B CA 1
ATOM 3996 C C . LEU B 1 242 ? -7.960 -45.039 53.897 1.00 12.84 240 LEU B C 1
ATOM 3997 O O . LEU B 1 242 ? -8.870 -44.796 53.112 1.00 13.48 240 LEU B O 1
ATOM 4002 N N . ALA B 1 243 ? -7.382 -44.094 54.610 1.00 13.15 241 ALA B N 1
ATOM 4003 C CA . ALA B 1 243 ? -7.709 -42.679 54.353 1.00 13.41 241 ALA B CA 1
ATOM 4004 C C . ALA B 1 243 ? -6.555 -41.780 54.738 1.00 13.99 241 ALA B C 1
ATOM 4005 O O . ALA B 1 243 ? -5.606 -42.200 55.420 1.00 13.38 241 ALA B O 1
ATOM 4016 N N . ASP B 1 245 ? -5.066 -37.819 56.226 1.00 18.49 243 ASP B N 1
ATOM 4017 C CA . ASP B 1 245 ? -5.266 -37.053 57.461 1.00 20.59 243 ASP B CA 1
ATOM 4018 C C . ASP B 1 245 ? -6.451 -36.070 57.405 1.00 20.91 243 ASP B C 1
ATOM 4019 O O . ASP B 1 245 ? -6.968 -35.654 58.459 1.00 22.53 243 ASP B O 1
ATOM 4024 N N . GLY B 1 246 ? -6.880 -35.699 56.199 1.00 21.48 244 GLY B N 1
ATOM 4025 C CA . GLY B 1 246 ? -8.101 -34.900 55.997 1.00 21.08 244 GLY B CA 1
ATOM 4026 C C . GLY B 1 246 ? -9.342 -35.552 56.615 1.00 20.93 244 GLY B C 1
ATOM 4027 O O . GLY B 1 246 ? -10.275 -34.865 57.007 1.00 22.14 244 GLY B O 1
ATOM 4028 N N . ILE B 1 247 ? -9.350 -36.875 56.698 1.00 19.88 245 ILE B N 1
ATOM 4029 C CA . ILE B 1 247 ? -10.407 -37.649 57.351 1.00 18.24 245 ILE B CA 1
ATOM 4030 C C . ILE B 1 247 ? -10.063 -37.809 58.836 1.00 18.69 245 ILE B C 1
ATOM 4031 O O . ILE B 1 247 ? -10.849 -37.440 59.737 1.00 17.45 245 ILE B O 1
ATOM 4036 N N . TRP B 1 248 ? -8.878 -38.364 59.098 1.00 18.78 246 TRP B N 1
ATOM 4037 C CA . TRP B 1 248 ? -8.457 -38.684 60.462 1.00 18.86 246 TRP B CA 1
ATOM 4038 C C . TRP B 1 248 ? -8.335 -37.475 61.414 1.00 18.80 246 TRP B C 1
ATOM 4039 O O . TRP B 1 248 ? -8.494 -37.631 62.636 1.00 19.98 246 TRP B O 1
ATOM 4050 N N . ASP B 1 249 ? -8.089 -36.282 60.882 1.00 20.36 247 ASP B N 1
ATOM 4051 C CA . ASP B 1 249 ? -8.079 -35.055 61.725 1.00 20.56 247 ASP B CA 1
ATOM 4052 C C . ASP B 1 249 ? -9.418 -34.807 62.433 1.00 21.24 247 ASP B C 1
ATOM 4053 O O . ASP B 1 249 ? -9.458 -34.169 63.484 1.00 21.62 247 ASP B O 1
ATOM 4058 N N . VAL B 1 250 ? -10.525 -35.261 61.843 1.00 21.01 248 VAL B N 1
ATOM 4059 C CA . VAL B 1 250 ? -11.865 -34.961 62.373 1.00 20.12 248 VAL B CA 1
ATOM 4060 C C . VAL B 1 250 ? -12.641 -36.179 62.906 1.00 20.50 248 VAL B C 1
ATO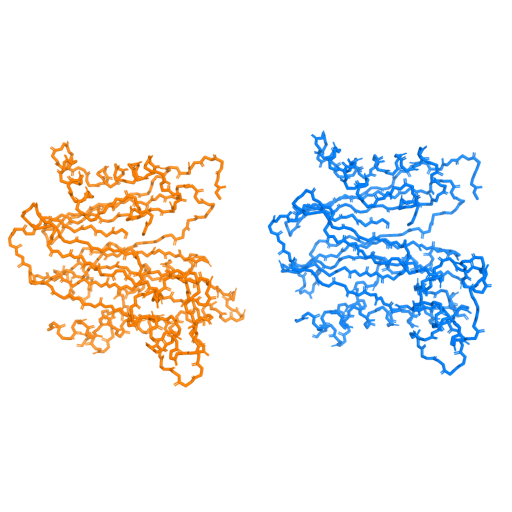M 4061 O O . VAL B 1 250 ? -13.672 -36.032 63.616 1.00 19.82 248 VAL B O 1
ATOM 4065 N N . MET B 1 251 ? -12.158 -37.381 62.612 1.00 20.14 249 MET B N 1
ATOM 4066 C CA . MET B 1 251 ? -12.811 -38.608 63.116 1.00 19.72 249 MET B CA 1
ATOM 4067 C C . MET B 1 251 ? -11.748 -39.640 63.543 1.00 20.34 249 MET B C 1
ATOM 4068 O O . MET B 1 251 ? -10.854 -39.975 62.758 1.00 20.84 249 MET B O 1
ATOM 4073 N N . SER B 1 252 ? -11.818 -40.145 64.771 1.00 18.84 250 SER B N 1
ATOM 4074 C CA . SER B 1 252 ? -10.816 -41.129 65.247 1.00 19.09 250 SER B CA 1
ATOM 4075 C C . SER B 1 252 ? -11.049 -42.482 64.603 1.00 18.82 250 SER B C 1
ATOM 4076 O O . SER B 1 252 ? -12.093 -42.677 63.955 1.00 18.46 250 SER B O 1
ATOM 4079 N N . ASN B 1 253 ? -10.115 -43.435 64.795 1.00 17.70 251 ASN B N 1
ATOM 4080 C CA . ASN B 1 253 ? -10.296 -44.789 64.286 1.00 17.98 251 ASN B CA 1
ATOM 4081 C C . ASN B 1 253 ? -11.624 -45.424 64.728 1.00 18.52 251 ASN B C 1
ATOM 4082 O O . ASN B 1 253 ? -12.382 -45.933 63.904 1.00 17.25 251 ASN B O 1
ATOM 4087 N N . GLU B 1 254 ? -11.889 -45.369 66.031 1.00 18.51 252 GLU B N 1
ATOM 4088 C CA . GLU B 1 254 ? -13.081 -45.962 66.620 1.00 18.66 252 GLU B CA 1
ATOM 4089 C C . GLU B 1 254 ? -14.379 -45.289 66.161 1.00 18.58 252 GLU B C 1
ATOM 4090 O O . GLU B 1 254 ? -15.341 -45.970 65.836 1.00 19.35 252 GLU B O 1
ATOM 4096 N N . GLU B 1 255 ? -14.401 -43.964 66.099 1.00 17.22 253 GLU B N 1
ATOM 4097 C CA . GLU B 1 255 ? -15.598 -43.246 65.599 1.00 17.32 253 GLU B CA 1
ATOM 4098 C C . GLU B 1 255 ? -15.886 -43.567 64.150 1.00 16.54 253 GLU B C 1
ATOM 4099 O O . GLU B 1 255 ? -17.012 -43.846 63.789 1.00 17.26 253 GLU B O 1
ATOM 4105 N N . LEU B 1 256 ? -14.863 -43.545 63.308 1.00 15.88 254 LEU B N 1
ATOM 4106 C CA . LEU B 1 256 ? -15.067 -43.845 61.878 1.00 15.10 254 LEU B CA 1
ATOM 4107 C C . LEU B 1 256 ? -15.527 -45.281 61.613 1.00 15.59 254 LEU B C 1
ATOM 4108 O O . LEU B 1 256 ? -16.454 -45.491 60.814 1.00 15.31 254 LEU B O 1
ATOM 4113 N N . CYS B 1 257 ? -14.882 -46.260 62.250 1.00 15.84 255 CYS B N 1
ATOM 4114 C CA . CYS B 1 257 ? -15.295 -47.671 62.113 1.00 16.17 255 CYS B CA 1
ATOM 4115 C C . CYS B 1 257 ? -16.734 -47.883 62.574 1.00 16.49 255 CYS B C 1
ATOM 4116 O O . CYS B 1 257 ? -17.511 -48.569 61.888 1.00 15.42 255 CYS B O 1
ATOM 4119 N N . GLU B 1 258 ? -17.102 -47.250 63.688 1.00 16.56 256 GLU B N 1
ATOM 4120 C CA . GLU B 1 258 ? -18.496 -47.313 64.136 1.00 16.99 256 GLU B CA 1
ATOM 4121 C C . GLU B 1 258 ? -19.425 -46.672 63.097 1.00 16.89 256 GLU B C 1
ATOM 4122 O O . GLU B 1 258 ? -20.473 -47.267 62.737 1.00 18.14 256 GLU B O 1
ATOM 4128 N N . TYR B 1 259 ? -19.055 -45.480 62.624 1.00 15.90 257 TYR B N 1
ATOM 4129 C CA . TYR B 1 259 ? -19.809 -44.786 61.579 1.00 16.96 257 TYR B CA 1
ATOM 4130 C C . TYR B 1 259 ? -19.989 -45.651 60.327 1.00 18.47 257 TYR B C 1
ATOM 4131 O O . TYR B 1 259 ? -21.141 -45.879 59.855 1.00 18.94 257 TYR B O 1
ATOM 4140 N N . VAL B 1 260 ? -18.868 -46.135 59.781 1.00 17.49 258 VAL B N 1
ATOM 4141 C CA . VAL B 1 260 ? -18.919 -47.032 58.610 1.00 17.37 258 VAL B CA 1
ATOM 4142 C C . VAL B 1 260 ? -19.848 -48.229 58.870 1.00 16.99 258 VAL B C 1
ATOM 4143 O O . VAL B 1 260 ? -20.718 -48.524 58.040 1.00 17.26 258 VAL B O 1
ATOM 4147 N N . LYS B 1 261 ? -19.685 -48.900 59.999 1.00 17.11 259 LYS B N 1
ATOM 4148 C CA . LYS B 1 261 ? -20.573 -50.036 60.330 1.00 18.57 259 LYS B CA 1
ATOM 4149 C C . LYS B 1 261 ? -22.080 -49.656 60.293 1.00 18.11 259 LYS B C 1
ATOM 4150 O O . LYS B 1 261 ? -22.917 -50.387 59.748 1.00 18.57 259 LYS B O 1
ATOM 4156 N N . SER B 1 262 ? -22.407 -48.493 60.842 1.00 19.01 260 SER B N 1
ATOM 4157 C CA . SER B 1 262 ? -23.781 -48.024 60.895 1.00 19.48 260 SER B CA 1
ATOM 4158 C C . SER B 1 262 ? -24.319 -47.741 59.507 1.00 18.94 260 SER B C 1
ATOM 4159 O O . SER B 1 262 ? -25.498 -47.993 59.233 1.00 20.98 260 SER B O 1
ATOM 4162 N N . ARG B 1 263 ? -23.472 -47.212 58.622 1.00 17.82 261 ARG B N 1
ATOM 4163 C CA . ARG B 1 263 ? -23.881 -46.897 57.266 1.00 17.38 261 ARG B CA 1
ATOM 4164 C C . ARG B 1 263 ? -24.044 -48.146 56.427 1.00 17.99 261 ARG B C 1
ATOM 4165 O O . ARG B 1 263 ? -24.939 -48.201 55.561 1.00 17.94 261 ARG B O 1
ATOM 4173 N N . LEU B 1 264 ? -23.203 -49.152 56.685 1.00 18.31 262 LEU B N 1
ATOM 4174 C CA . LEU B 1 264 ? -23.321 -50.446 55.981 1.00 19.64 262 LEU B CA 1
ATOM 4175 C C . LEU B 1 264 ? -24.636 -51.187 56.331 1.00 20.85 262 LEU B C 1
ATOM 4176 O O . LEU B 1 264 ? -25.081 -52.081 55.615 1.00 20.67 262 LEU B O 1
ATOM 4181 N N . GLU B 1 265 ? -25.227 -50.807 57.451 1.00 21.80 263 GLU B N 1
ATOM 4182 C CA . GLU B 1 265 ? -26.532 -51.304 57.856 1.00 23.86 263 GLU B CA 1
ATOM 4183 C C . GLU B 1 265 ? -27.618 -50.801 56.909 1.00 22.97 263 GLU B C 1
ATOM 4184 O O . GLU B 1 265 ? -28.543 -51.556 56.597 1.00 23.68 263 GLU B O 1
ATOM 4190 N N . VAL B 1 266 ? -27.513 -49.551 56.427 1.00 22.22 264 VAL B N 1
ATOM 4191 C CA . VAL B 1 266 ? -28.536 -49.012 55.519 1.00 21.41 264 VAL B CA 1
ATOM 4192 C C . VAL B 1 266 ? -28.189 -49.086 54.012 1.00 20.95 264 VAL B C 1
ATOM 4193 O O . VAL B 1 266 ? -29.079 -48.989 53.186 1.00 20.15 264 VAL B O 1
ATOM 4197 N N . SER B 1 267 ? -26.905 -49.213 53.666 1.00 20.56 265 SER B N 1
ATOM 4198 C CA . SER B 1 267 ? -26.484 -49.231 52.256 1.00 20.63 265 SER B CA 1
ATOM 4199 C C . SER B 1 267 ? -25.416 -50.244 52.008 1.00 21.32 265 SER B C 1
ATOM 4200 O O . SER B 1 267 ? -24.443 -50.320 52.759 1.00 21.48 265 SER B O 1
ATOM 4203 N N . ASP B 1 268 ? -25.545 -50.998 50.928 1.00 21.74 266 ASP B N 1
ATOM 4204 C CA . ASP B 1 268 ? -24.426 -51.859 50.575 1.00 23.86 266 ASP B CA 1
ATOM 4205 C C . ASP B 1 268 ? -23.670 -51.355 49.320 1.00 22.26 266 ASP B C 1
ATOM 4206 O O . ASP B 1 268 ? -22.835 -52.038 48.761 1.00 23.80 266 ASP B O 1
ATOM 4211 N N . ASP B 1 269 ? -23.971 -50.129 48.925 1.00 20.85 267 ASP B N 1
ATOM 4212 C CA . ASP B 1 269 ? -23.227 -49.434 47.879 1.00 19.19 267 ASP B CA 1
ATOM 4213 C C . ASP B 1 269 ? -21.968 -48.822 48.534 1.00 18.29 267 ASP B C 1
ATOM 4214 O O . ASP B 1 269 ? -22.081 -47.843 49.266 1.00 16.92 267 ASP B O 1
ATOM 4219 N N . LEU B 1 270 ? -20.787 -49.412 48.298 1.00 17.14 268 LEU B N 1
ATOM 4220 C CA . LEU B 1 270 ? -19.556 -48.942 48.984 1.00 17.29 268 LEU B CA 1
ATOM 4221 C C . LEU B 1 270 ? -19.136 -47.539 48.558 1.00 17.48 268 LEU B C 1
ATOM 4222 O O . LEU B 1 270 ? -18.580 -46.767 49.360 1.00 17.88 268 LEU B O 1
ATOM 4227 N N . GLU B 1 271 ? -19.415 -47.190 47.307 1.00 16.90 269 GLU B N 1
ATOM 4228 C CA . GLU B 1 271 ? -19.160 -45.820 46.850 1.00 17.39 269 GLU B CA 1
ATOM 4229 C C . GLU B 1 271 ? -19.963 -44.829 47.656 1.00 17.34 269 GLU B C 1
ATOM 4230 O O . GLU B 1 271 ? -19.445 -43.802 48.086 1.00 17.49 269 GLU B O 1
ATOM 4236 N N . ASN B 1 272 ? -21.234 -45.151 47.858 1.00 18.03 270 ASN B N 1
ATOM 4237 C CA . ASN B 1 272 ? -22.117 -44.283 48.593 1.00 18.41 270 ASN B CA 1
ATOM 4238 C C . ASN B 1 272 ? -21.628 -44.114 50.050 1.00 17.79 270 ASN B C 1
ATOM 4239 O O . ASN B 1 272 ? -21.662 -43.008 50.598 1.00 17.37 270 ASN B O 1
ATOM 4244 N N . VAL B 1 273 ? -21.224 -45.217 50.679 1.00 17.11 271 VAL B N 1
ATOM 4245 C CA . VAL B 1 273 ? -20.737 -45.157 52.074 1.00 16.53 271 VAL B CA 1
ATOM 4246 C C . VAL B 1 273 ? -19.509 -44.239 52.154 1.00 15.82 271 VAL B C 1
ATOM 4247 O O . VAL B 1 273 ? -19.421 -43.412 53.045 1.00 14.82 271 VAL B O 1
ATOM 4251 N N . CYS B 1 274 ? -18.559 -44.394 51.223 1.00 16.20 272 CYS B N 1
ATOM 4252 C CA . CYS B 1 274 ? -17.370 -43.544 51.182 1.00 14.77 272 CYS B CA 1
ATOM 4253 C C . CYS B 1 274 ? -17.790 -42.088 51.005 1.00 15.55 272 CYS B C 1
ATOM 4254 O O . CYS B 1 274 ? -17.272 -41.209 51.720 1.00 13.88 272 CYS B O 1
ATOM 4257 N N . ASN B 1 275 ? -18.739 -41.820 50.095 1.00 15.44 273 ASN B N 1
ATOM 4258 C CA . ASN B 1 275 ? -19.255 -40.442 49.927 1.00 15.49 273 ASN B CA 1
ATOM 4259 C C . ASN B 1 275 ? -19.810 -39.845 51.219 1.00 15.99 273 ASN B C 1
ATOM 4260 O O . ASN B 1 275 ? -19.624 -38.655 51.500 1.00 16.43 273 ASN B O 1
ATOM 4265 N N . TRP B 1 276 ? -20.485 -40.679 51.993 1.00 16.85 274 TRP B N 1
ATOM 4266 C CA . TRP B 1 276 ? -21.092 -40.270 53.244 1.00 16.65 274 TRP B CA 1
ATOM 4267 C C . TRP B 1 276 ? -20.037 -39.939 54.279 1.00 16.64 274 TRP B C 1
ATOM 4268 O O . TRP B 1 276 ? -20.186 -38.987 55.035 1.00 17.09 274 TRP B O 1
ATOM 4279 N N . VAL B 1 277 ? -18.958 -40.711 54.294 1.00 17.10 275 VAL B N 1
ATOM 4280 C CA . VAL B 1 277 ? -17.811 -40.462 55.198 1.00 16.92 275 VAL B CA 1
ATOM 4281 C C . VAL B 1 277 ? -17.183 -39.111 54.892 1.00 16.77 275 VAL B C 1
ATOM 4282 O O . VAL B 1 277 ? -16.957 -38.268 55.783 1.00 16.23 275 VAL B O 1
ATOM 4286 N N . VAL B 1 278 ? -16.912 -38.891 53.616 1.00 17.88 276 VAL B N 1
ATOM 4287 C CA . VAL B 1 278 ? -16.242 -37.689 53.151 1.00 17.57 276 VAL B CA 1
ATOM 4288 C C . VAL B 1 278 ? -17.090 -36.445 53.441 1.00 17.74 276 VAL B C 1
ATOM 4289 O O . VAL B 1 278 ? -16.573 -35.432 53.941 1.00 17.51 276 VAL B O 1
ATOM 4293 N N . ASP B 1 279 ? -18.369 -36.517 53.114 1.00 16.65 277 ASP B N 1
ATOM 4294 C CA . ASP B 1 279 ? -19.314 -35.433 53.420 1.00 17.95 277 ASP B CA 1
ATOM 4295 C C . ASP B 1 279 ? -19.436 -35.131 54.913 1.00 17.35 277 ASP B C 1
ATOM 4296 O O . ASP B 1 279 ? -19.482 -33.961 55.319 1.00 17.42 277 ASP B O 1
ATOM 4301 N N . THR B 1 280 ? -19.467 -36.172 55.717 1.00 16.98 278 THR B N 1
ATOM 4302 C CA . THR B 1 280 ? -19.476 -36.053 57.182 1.00 17.19 278 THR B CA 1
ATOM 4303 C C . THR B 1 280 ? -18.236 -35.318 57.692 1.00 17.63 278 THR B C 1
ATOM 4304 O O . THR B 1 280 ? -18.332 -34.408 58.525 1.00 17.74 278 THR B O 1
ATOM 4308 N N . CYS B 1 281 ? -17.070 -35.700 57.181 1.00 15.90 279 CYS B N 1
ATOM 4309 C CA . CYS B 1 281 ? -15.823 -35.084 57.611 1.00 16.98 279 CYS B CA 1
ATOM 4310 C C . CYS B 1 281 ? -15.795 -33.613 57.199 1.00 16.90 279 CYS B C 1
ATOM 4311 O O . CYS B 1 281 ? -15.340 -32.780 57.959 1.00 18.47 279 CYS B O 1
ATOM 4314 N N . LEU B 1 282 ? -16.328 -33.299 56.021 1.00 17.20 280 LEU B N 1
ATOM 4315 C CA . LEU B 1 282 ? -16.417 -31.902 55.555 1.00 17.91 280 LEU B CA 1
ATOM 4316 C C . LEU B 1 282 ? -17.323 -31.089 56.490 1.00 18.81 280 LEU B C 1
ATOM 4317 O O . LEU B 1 282 ? -16.997 -29.947 56.892 1.00 17.29 280 LEU B O 1
ATOM 4322 N N . HIS B 1 283 ? -18.459 -31.695 56.808 1.00 19.49 281 HIS B N 1
ATOM 4323 C CA . HIS B 1 283 ? -19.453 -31.123 57.701 1.00 21.03 281 HIS B CA 1
ATOM 4324 C C . HIS B 1 283 ? -18.774 -30.878 59.060 1.00 21.20 281 HIS B C 1
ATOM 4325 O O . HIS B 1 283 ? -19.024 -29.859 59.705 1.00 20.85 281 HIS B O 1
ATOM 4332 N N . LYS B 1 284 ? -17.897 -31.801 59.491 1.00 19.79 282 LYS B N 1
ATOM 4333 C CA . LYS B 1 284 ? -17.188 -31.656 60.761 1.00 19.71 282 LYS B CA 1
ATOM 4334 C C . LYS B 1 284 ? -16.049 -30.634 60.738 1.00 19.83 282 LYS B C 1
ATOM 4335 O O . LYS B 1 284 ? -15.429 -30.415 61.775 1.00 19.95 282 LYS B O 1
ATOM 4341 N N . GLY B 1 285 ? -15.785 -30.023 59.575 1.00 19.32 283 GLY B N 1
ATOM 4342 C CA . GLY B 1 285 ? -14.868 -28.892 59.471 1.00 19.49 283 GLY B CA 1
ATOM 4343 C C . GLY B 1 285 ? -13.542 -29.149 58.772 1.00 19.46 283 GLY B C 1
ATOM 4344 O O . GLY B 1 285 ? -12.653 -28.296 58.781 1.00 19.17 283 GLY B O 1
ATOM 4345 N N . SER B 1 286 ? -13.371 -30.322 58.174 1.00 19.93 284 SER B N 1
ATOM 4346 C CA . SER B 1 286 ? -12.094 -30.637 57.502 1.00 20.28 284 SER B CA 1
ATOM 4347 C C . SER B 1 286 ? -11.956 -29.801 56.243 1.00 20.30 284 SER B C 1
ATOM 4348 O O . SER B 1 286 ? -12.861 -29.755 55.420 1.00 21.45 284 SER B O 1
ATOM 4351 N N . ARG B 1 287 ? -10.813 -29.143 56.098 1.00 21.09 285 ARG B N 1
ATOM 4352 C CA . ARG B 1 287 ? -10.577 -28.191 55.021 1.00 21.47 285 ARG B CA 1
ATOM 4353 C C . ARG B 1 287 ? -9.601 -28.715 53.979 1.00 21.71 285 ARG B C 1
ATOM 4354 O O . ARG B 1 287 ? -9.120 -27.955 53.103 1.00 22.69 285 ARG B O 1
ATOM 4362 N N . ASP B 1 288 ? -9.336 -30.013 54.057 1.00 20.32 286 ASP B N 1
ATOM 4363 C CA . ASP B 1 288 ? -8.277 -30.680 53.252 1.00 19.60 286 ASP B CA 1
ATOM 4364 C C . ASP B 1 288 ? -8.908 -31.476 52.097 1.00 18.17 286 ASP B C 1
ATOM 4365 O O . ASP B 1 288 ? -10.108 -31.703 52.104 1.00 16.94 286 ASP B O 1
ATOM 4370 N N . ASN B 1 289 ? -8.104 -31.878 51.108 1.00 16.64 287 ASN B N 1
ATOM 4371 C CA . ASN B 1 289 ? -8.530 -32.903 50.157 1.00 17.33 287 ASN B CA 1
ATOM 4372 C C . ASN B 1 289 ? -8.755 -34.181 50.978 1.00 16.19 287 ASN B C 1
ATOM 4373 O O . ASN B 1 289 ? -8.096 -34.380 52.005 1.00 17.12 287 ASN B O 1
ATOM 4378 N N . MET B 1 290 ? -9.659 -35.050 50.527 1.00 15.66 288 MET B N 1
ATOM 4379 C CA . MET B 1 290 ? -9.964 -36.265 51.258 1.00 16.30 288 MET B CA 1
ATOM 4380 C C . MET B 1 290 ? -10.058 -37.381 50.265 1.00 16.75 288 MET B C 1
ATOM 4381 O O . MET B 1 290 ? -10.617 -37.200 49.170 1.00 17.12 288 MET B O 1
ATOM 4386 N N . SER B 1 291 ? -9.483 -38.525 50.634 1.00 15.51 289 SER B N 1
ATOM 4387 C CA . SER B 1 291 ? -9.638 -39.767 49.893 1.00 15.30 289 SER B CA 1
ATOM 4388 C C . SER B 1 291 ? -9.798 -40.899 50.899 1.00 14.63 289 SER B C 1
ATOM 4389 O O . SER B 1 291 ? -9.130 -40.904 51.955 1.00 12.97 289 SER B O 1
ATOM 4392 N N . ILE B 1 292 ? -10.693 -41.830 50.569 1.00 14.14 290 ILE B N 1
ATOM 4393 C CA . ILE B 1 292 ? -10.961 -43.024 51.361 1.00 14.40 290 ILE B CA 1
ATOM 4394 C C . ILE B 1 292 ? -11.191 -44.248 50.472 1.00 15.00 290 ILE B C 1
ATOM 4395 O O . ILE B 1 292 ? -11.887 -44.155 49.424 1.00 15.30 290 ILE B O 1
ATOM 4400 N N . VAL B 1 293 ? -10.605 -45.363 50.892 1.00 14.25 291 VAL B N 1
ATOM 4401 C CA . VAL B 1 293 ? -10.815 -46.675 50.269 1.00 13.63 291 VAL B CA 1
ATOM 4402 C C . VAL B 1 293 ? -11.366 -47.595 51.351 1.00 13.35 291 VAL B C 1
ATOM 4403 O O . VAL B 1 293 ? -10.780 -47.741 52.409 1.00 14.00 291 VAL B O 1
ATOM 4407 N N . LEU B 1 294 ? -12.515 -48.186 51.076 1.00 12.99 292 LEU B N 1
ATOM 4408 C CA . LEU B 1 294 ? -13.191 -49.117 51.991 1.00 12.86 292 LEU B CA 1
ATOM 4409 C C . LEU B 1 294 ? -13.178 -50.520 51.360 1.00 12.92 292 LEU B C 1
ATOM 4410 O O . LEU B 1 294 ? -13.725 -50.708 50.279 1.00 13.07 292 LEU B O 1
ATOM 4415 N N . VAL B 1 295 ? -12.550 -51.472 52.031 1.00 13.11 293 VAL B N 1
ATOM 4416 C CA . VAL B 1 295 ? -12.412 -52.838 51.512 1.00 14.30 293 VAL B CA 1
ATOM 4417 C C . VAL B 1 295 ? -13.179 -53.733 52.490 1.00 15.87 293 VAL B C 1
ATOM 4418 O O . VAL B 1 295 ? -12.814 -53.812 53.686 1.00 14.80 293 VAL B O 1
ATOM 4422 N N . CYS B 1 296 ? -14.238 -54.377 51.987 1.00 15.90 294 CYS B N 1
ATOM 4423 C CA . CYS B 1 296 ? -15.038 -55.294 52.790 1.00 18.15 294 CYS B CA 1
ATOM 4424 C C . CYS B 1 296 ? -14.734 -56.758 52.446 1.00 19.00 294 CYS B C 1
ATOM 4425 O O . CYS B 1 296 ? -14.588 -57.118 51.269 1.00 20.51 294 CYS B O 1
ATOM 4428 N N . PHE B 1 297 ? -14.622 -57.596 53.471 1.00 18.85 295 PHE B N 1
ATOM 4429 C CA . PHE B 1 297 ? -14.451 -59.036 53.289 1.00 20.43 295 PHE B CA 1
ATOM 4430 C C . PHE B 1 297 ? -15.792 -59.780 53.123 1.00 21.29 295 PHE B C 1
ATOM 4431 O O . PHE B 1 297 ? -16.787 -59.454 53.811 1.00 22.70 295 PHE B O 1
#

Solvent-accessible surface area: 25044 Å² total

B-factor: mean 22.19, std 7.81, range [7.25, 56.43]

Radius of gyration: 32.2 Å; Cα contacts (8 Å, |Δi|>4): 1342; chains: 2; bounding box: 69×94×53 Å

Organism: Homo sapiens (NCBI:txid9606)

Foldseek 3Di:
DAPFFQLDWDKDWDDDLPKIKIKIWGFFQDPDFQKAKAWAQQDPPPQGNKIKIKIKAKDLHNPANVCCRPPLVVLLCPDPLNCPPNSSLVSNQRSLVVVLVVVCPDPCNCSQMWIWMWMWMGHPWKIKTKTFAAWKKWWAFPNHTDDIDDHAWCPPDVLQVLLVVLVWHQDPRATNPPHGGQEIRGNCVQQPRPPADQCSTSYHSGMDIDMDTDDPRTFKMKTKCLLCVQAPNGRVVVQLVVVVVPDPPNNVSNSVSVVVSSVSPRRGTIMMMMMTD/DDPFFQLDWDKDWDDDLNKIKMKIWGFTQDPDDQKAKEWAQQDPDPQGSKIKIKIKDKDQHNPANVCCRPPLVVLLCPDPQCCPPNSSLRSNQRSLVVSLVVCVCCCDPVNPNRQMWIWMWMWMGHPWKIKTKTFAAWKKFWQFQNDTDDIDDHAWCPPVVLQVLLVVLVWHQDPRATNPDHGGQEIRGRCVQQPRPPDDQCSTSYHSGMDIDMDTDDPRTFKMKTKVLLCVQAPPSRVSVQLVVVCVVDVPNNVSNSVSNVVSVVSPRRGIIMMMMMGD

GO terms:
  GO:0043124 negative regulation of canonical NF-kappaB signal transduction (P, IMP)
  GO:1901223 negative regulation of non-canonical NF-kappaB signal transduction (P, IMP)
  GO:0032688 negative regulation of interferon-beta production (P, IMP)
  GO:0050687 negative regulation of defense response to virus (P, IMP)
  GO:0006470 protein dephosphorylation (P, IMP)
  GO:0005515 protein binding (F, IPI)
  GO:0004722 protein serine/threonine phosphatase activity (F, TAS)
  GO:0006470 protein dephosphorylation (P, TAS)
  GO:0005829 cytosol (C, TAS)
  GO:0005829 cytosol (C, IDA)
  GO:0004722 protein serine/threonine phosphatase activity (F, IDA)
  GO:0035970 peptidyl-threonine dephosphorylation (P, IDA)

Sequence (557 aa):
FLDDKPKTEKHNAHGAGNGLRYGLSSMQGWRVEMEDAHTAVVGIPHGLEDWSFFAVYDGHAGSRVANYCSTHLLEHITTNEDFRSVENVKNGIRTGFLKIDEYMRNFSDLRDRSGSTAVGVMISPKHIYFINCGDSRAVVLYRNGQVCFSTQDHKPCNPREKERIQNAGGSVMIQRVNGSLAVVSRALGDYDYKCVDGKGPTEQLVSPEPEVYEILRAEEDEFIILADGIWDVMSNEELCEEYVKSRLEVSDDLENVCNWVVDTCLHKGSRDNMSIVLVCFFLDKPKTEKHNAHGAGNGLRYGLSSMQGWRVVEMEDAHTAVVGIPHGLEDDWSFFAVYDGHAGSRVANYCSTHLLEHITTNEDFRSVENVKNGIRTGFLKIDEYMRNFSDLRNGMDRSGSTAVGVMISPKHIYFINCGDSRAVVLYRNGQVCFSTQDHKPCNPREKERIQNAGGSVMIQRVNGSLAVSRALGDYDYKCVDGKGPTEQLVSPEPEVYEILRAEEDEFIILADGIWDVMSNEELCEYVKSRLEVSDDLENVCNWVVDTCLHKGSRDNMSIVLVCF